Protein AF-A0A8H3AVW0-F1 (afdb_monomer_lite)

Foldseek 3Di:
DDDDPPPDDQADPPDDDLPPPDDPPFDKAFAQKFFQCRDPCSVVLVRQPHPPIDGEVAQVHHHPPDPDGDHPNCSSTMDGDDQPDPPDDPDPVLSDPPPPQLSNCLRAQLLLLLVLLVCQCPDQLLVCLLVQWDPPDDDDPVCCVPCVPDTDGHDLLNSEFEEEQQDLASSSLSNVLSNLVVCLVSVSQEYEYEYEDQDPLSLQLSVLQVVVVPPRNHYHYDYDYLVCLLVVQCVRSVRFAGQEYRQEAQEQVSVVSRLSRHGQSHEYRYAHNHPDPDHNDDPVSCVVRVYHYHYDHRSSSNCSVVSVSSSSVPCVQSDEPDSRHSHPDDDPPVPPPCVVVVVVVVVPDQRNHPPLGPLFDALAPDLDDDAFDKFKWAFADADPQFTWIFGSNRRRQIETEGPVQQAPDDDPDPCVRDPHGDIAIWGWHDADPVVSYTYIHNHPADPVNRVVNVVQVVLSVLVLVLLLQLLVVVVVPPPDDDDDDDDDDDDDDDDDDDDDDPDPPPDDDDSVVSSVVCCVQQFHVLCVVVVGSSVLLLVCLVPVCSNPPGPDDPSSSVSSNVSSCVRVPQFWFKKKWKKFKDDPDPCRVVLQVVLQVQLQVLADPQWGWDKDDLDPRMIMIMTTHSDLVVNLVSNVVSLVSSQVSSVVNVMHMDTPGRIDGDDPVRVVVVSVVSVVVRVVVPPDDDDDDDDDDDDD

Sequence (696 aa):
MSSSALFFQKVAAGRPDLYSTLKIGDKVVSPFASSCGECRPCRIGFTARCDDSLLFGSPRLPGAQAQYIRIPRAGGTLFRISQDESTLGTEPAARIRTSDASLILLADILPTGYFAALQAIQHPNLAYAFAHKSFPVIPGFVSAFITGGESVKVEADDAKLAFAVVGLGPVGLCALVSLVELLGLTGTPNFAIVAVDPNEARRAKAEAILATLGSSPGGVIRVVSLEDAPRVSKELSGGLGCDAILEVVGNNSALQLGYELVRPFGVISSVGVHTHPQFPLNGDALYSKNVSLAFGRCPVRSIFPYCIELLMSRQDIFSVGGAAGLIDKIVPFDEASVKEAYRETSVDRPAIDDHPPRDTMRYYQQKYPEVEDLVMVQVRQIAEMGAYVKLLEYDNIEGMILLSELSRRRIRSIQKLIRVGRNEVVVVLRVDKEKGYIDLSKRRVSPEDITKCEEKFMKSKAVASIMRHVATRTTGAVDEAPKEAEAAPKGEAKEEEEEEEHDVGIPGGSDDEKLEELYEQIVWPLAAKYGHTYDAFKLALTSPEVFEGLNISPIVLNSLTSTIARRLTPQPIKLRADIELTCFQPTGIDAIKRALTAGEAVSTEAVPVKAKLVAPPFYVLGTNATDKVAGVEVLEKAIEAIKAAIHEDGGELNVKMKPKAVSESEDQELAAIMAKANQENQEISGDSAEDSALED

InterPro domains:
  IPR003029 S1 domain [PF00575] (369-443)
  IPR003029 S1 domain [PS50126] (372-443)
  IPR003029 S1 domain [SM00316] (370-443)
  IPR011032 GroES-like superfamily [SSF50129] (21-124)
  IPR011488 Translation initiation factor 2, alpha subunit [PF07541] (518-628)
  IPR011488 Translation initiation factor 2, alpha subunit [PTHR10602] (361-690)
  IPR012340 Nucleic acid-binding, OB-fold [G3DSA:2.40.50.140] (357-445)
  IPR012340 Nucleic acid-binding, OB-fold [SSF50249] (366-447)
  IPR013149 Alcohol dehydrogenase-like, C-terminal [PF00107] (192-293)
  IPR013154 Alcohol dehydrogenase-like, N-terminal [PF08240] (19-74)
  IPR024054 Translation initiation factor 2, alpha subunit, middle domain superfamily [G3DSA:1.10.150.190] (446-567)
  IPR024054 Translation initiation factor 2, alpha subunit, middle domain superfamily [SSF116742] (445-480)
  IPR024054 Translation initiation factor 2, alpha subunit, middle domain superfamily [SSF116742] (512-567)
  IPR024055 Translation initiation factor 2, alpha subunit, C-terminal [G3DSA:3.30.70.1130] (573-694)
  IPR024055 Translation initiation factor 2, alpha subunit, C-terminal [SSF110993] (571-687)
  IPR036291 NAD(P)-binding domain superfamily [SSF51735] (163-313)
  IPR044126 IF2a, S1-like domain [cd04452] (369-444)

Structure (mmCIF, N/CA/C/O backbone):
data_AF-A0A8H3AVW0-F1
#
_entry.id   AF-A0A8H3AVW0-F1
#
loop_
_atom_site.group_PDB
_atom_site.id
_atom_site.type_symbol
_atom_site.label_atom_id
_atom_site.label_alt_id
_atom_site.label_comp_id
_atom_site.label_asym_id
_atom_site.label_entity_id
_atom_site.label_seq_id
_atom_site.pdbx_PDB_ins_code
_atom_site.Cartn_x
_atom_site.Cartn_y
_atom_site.Cartn_z
_atom_site.occupancy
_atom_site.B_iso_or_equiv
_atom_site.auth_seq_id
_atom_site.auth_comp_id
_atom_site.auth_asym_id
_atom_site.auth_atom_id
_atom_site.pdbx_PDB_model_num
ATOM 1 N N . MET A 1 1 ? -51.715 -5.671 -9.336 1.00 34.47 1 MET A N 1
ATOM 2 C CA . MET A 1 1 ? -50.964 -6.369 -8.274 1.00 34.47 1 MET A CA 1
ATOM 3 C C . MET A 1 1 ? -49.785 -5.499 -7.882 1.00 34.47 1 MET A C 1
ATOM 5 O O . MET A 1 1 ? -48.962 -5.180 -8.725 1.00 34.47 1 MET A O 1
ATOM 9 N N . SER A 1 2 ? -49.807 -5.032 -6.636 1.00 37.00 2 SER A N 1
ATOM 10 C CA . SER A 1 2 ? -48.719 -4.325 -5.961 1.00 37.00 2 SER A CA 1
ATOM 11 C C . SER A 1 2 ? -47.587 -5.297 -5.600 1.00 37.00 2 SER A C 1
ATOM 13 O O . SER A 1 2 ? -47.865 -6.472 -5.368 1.00 37.00 2 SER A O 1
ATOM 15 N N . SER A 1 3 ? -46.369 -4.756 -5.475 1.00 37.69 3 SER A N 1
ATOM 16 C CA . SER A 1 3 ? -45.252 -5.221 -4.631 1.00 37.69 3 SER A CA 1
ATOM 17 C C . SER A 1 3 ? -43.982 -5.638 -5.373 1.00 37.69 3 SER A C 1
ATOM 19 O O . SER A 1 3 ? -43.762 -6.807 -5.674 1.00 37.69 3 SER A O 1
ATOM 21 N N . SER A 1 4 ? -43.075 -4.676 -5.554 1.00 34.34 4 SER A N 1
ATOM 22 C CA . SER A 1 4 ? -41.701 -4.816 -5.043 1.00 34.34 4 SER A CA 1
ATOM 23 C C . SER A 1 4 ? -41.132 -3.416 -4.799 1.00 34.34 4 SER A C 1
ATOM 25 O O . SER A 1 4 ? -40.525 -2.790 -5.665 1.00 34.34 4 SER A O 1
ATOM 27 N N . ALA A 1 5 ? -41.395 -2.889 -3.606 1.00 38.22 5 ALA A N 1
ATOM 28 C CA . ALA A 1 5 ? -40.691 -1.733 -3.083 1.00 38.22 5 ALA A CA 1
ATOM 29 C C . ALA A 1 5 ? -39.189 -2.059 -3.033 1.00 38.22 5 ALA A C 1
ATOM 31 O O . ALA A 1 5 ? -38.748 -2.893 -2.244 1.00 38.22 5 ALA A O 1
ATOM 32 N N . LEU A 1 6 ? -38.397 -1.404 -3.885 1.00 41.69 6 LEU A N 1
ATOM 33 C CA . LEU A 1 6 ? -36.959 -1.273 -3.674 1.00 41.69 6 LEU A CA 1
ATOM 34 C C . LEU A 1 6 ? -36.779 -0.584 -2.315 1.00 41.69 6 LEU A C 1
ATOM 36 O O . LEU A 1 6 ? -37.105 0.590 -2.164 1.00 41.69 6 LEU A O 1
ATOM 40 N N . PHE A 1 7 ? -36.303 -1.338 -1.323 1.00 47.53 7 PHE A N 1
ATOM 41 C CA . PHE A 1 7 ? -36.217 -0.998 0.106 1.00 47.53 7 PHE A CA 1
ATOM 42 C C . PHE A 1 7 ? -35.412 0.271 0.466 1.00 47.53 7 PHE A C 1
ATOM 44 O O . PHE A 1 7 ? -35.237 0.575 1.642 1.00 47.53 7 PHE A O 1
ATOM 51 N N . PHE A 1 8 ? -34.932 1.049 -0.506 1.00 47.25 8 PHE A N 1
ATOM 52 C CA . PHE A 1 8 ? -34.197 2.287 -0.266 1.00 47.25 8 PHE A CA 1
ATOM 53 C C . PHE A 1 8 ? -34.665 3.362 -1.244 1.00 47.25 8 PHE A C 1
ATOM 55 O O . PHE A 1 8 ? -34.330 3.327 -2.427 1.00 47.25 8 PHE A O 1
ATOM 62 N N . GLN A 1 9 ? -35.421 4.347 -0.749 1.00 52.28 9 GLN A N 1
ATOM 63 C CA . GLN A 1 9 ? -35.711 5.560 -1.515 1.00 52.28 9 GLN A CA 1
ATOM 64 C C . GLN A 1 9 ? -34.394 6.188 -2.009 1.00 52.28 9 GLN A C 1
ATOM 66 O O . GLN A 1 9 ? -33.401 6.262 -1.272 1.00 52.28 9 GLN A O 1
ATOM 71 N N . LYS A 1 10 ? -34.368 6.636 -3.273 1.00 52.75 10 LYS A N 1
ATOM 72 C CA . LYS A 1 10 ? -33.214 7.352 -3.847 1.00 52.75 10 LYS A CA 1
ATOM 73 C C . LYS A 1 10 ? -32.997 8.719 -3.192 1.00 52.75 10 LYS A C 1
ATOM 75 O O . LYS A 1 10 ? -31.855 9.147 -3.114 1.00 52.75 10 LYS A O 1
ATOM 80 N N . VAL A 1 11 ? -34.043 9.337 -2.645 1.00 56.34 11 VAL A N 1
ATOM 81 C CA . VAL A 1 11 ? -33.985 10.648 -1.986 1.00 56.34 11 VAL A CA 1
ATOM 82 C C . VAL A 1 11 ? -34.411 10.482 -0.530 1.00 56.34 11 VAL A C 1
ATOM 84 O O . VAL A 1 11 ? -35.499 9.979 -0.266 1.00 56.34 11 VAL A O 1
ATOM 87 N N . ALA A 1 12 ? -33.545 10.852 0.414 1.00 56.22 12 ALA A N 1
ATOM 88 C CA . ALA A 1 12 ? -33.891 10.879 1.833 1.00 56.22 12 ALA A CA 1
ATOM 89 C C . ALA A 1 12 ? -34.444 12.264 2.193 1.00 56.22 12 ALA A C 1
ATOM 91 O O . ALA A 1 12 ? -33.778 13.269 1.949 1.00 56.22 12 ALA A O 1
ATOM 92 N N . ALA A 1 13 ? -35.645 12.314 2.769 1.00 56.03 13 ALA A N 1
ATOM 93 C CA . ALA A 1 13 ? -36.237 13.553 3.265 1.00 56.03 13 ALA A CA 1
ATOM 94 C C . ALA A 1 13 ? -35.423 14.130 4.445 1.00 56.03 13 ALA A C 1
ATOM 96 O O . ALA A 1 13 ? -34.904 13.372 5.264 1.00 56.03 13 ALA A O 1
ATOM 97 N N . GLY A 1 14 ? -35.321 15.463 4.540 1.00 55.72 14 GLY A N 1
ATOM 98 C CA . GLY A 1 14 ? -34.715 16.166 5.684 1.00 55.72 14 GLY A CA 1
ATOM 99 C C . GLY A 1 14 ? -33.205 16.434 5.607 1.00 55.72 14 GLY A C 1
ATOM 100 O O . GLY A 1 14 ? -32.628 16.894 6.589 1.00 55.72 14 GLY A O 1
ATOM 101 N N . ARG A 1 15 ? -32.545 16.166 4.472 1.00 57.28 15 ARG A N 1
ATOM 102 C CA . ARG A 1 15 ? -31.148 16.582 4.255 1.00 57.28 15 ARG A CA 1
ATOM 103 C C . ARG A 1 15 ? -31.067 17.994 3.668 1.00 57.28 15 ARG A C 1
ATOM 105 O O . ARG A 1 15 ? -31.902 18.315 2.827 1.00 57.28 15 ARG A O 1
ATOM 112 N N . PRO A 1 16 ? -30.060 18.801 4.052 1.00 56.16 16 PRO A N 1
ATOM 113 C CA . PRO A 1 16 ? -29.768 20.052 3.363 1.00 56.16 16 PRO A CA 1
ATOM 114 C C . PRO A 1 16 ? -29.470 19.800 1.883 1.00 56.16 16 PRO A C 1
ATOM 116 O O . PRO A 1 16 ? -28.832 18.797 1.544 1.00 56.16 16 PRO A O 1
ATOM 119 N N . ASP A 1 17 ? -29.882 20.724 1.016 1.00 61.78 17 ASP A N 1
ATOM 120 C CA . ASP A 1 17 ? -29.526 20.681 -0.401 1.00 61.78 17 ASP A CA 1
ATOM 121 C C . ASP A 1 17 ? -28.001 20.771 -0.552 1.00 61.78 17 ASP A C 1
ATOM 123 O O . ASP A 1 17 ? -27.378 21.795 -0.271 1.00 61.78 17 ASP A O 1
ATOM 127 N N . LEU A 1 18 ? -27.377 19.678 -0.998 1.00 63.53 18 LEU A N 1
ATOM 128 C CA . LEU A 1 18 ? -25.916 19.558 -1.068 1.00 63.53 18 LEU A CA 1
ATOM 129 C C . LEU A 1 18 ? -25.279 20.603 -1.997 1.00 63.53 18 LEU A C 1
ATOM 131 O O . LEU A 1 18 ? -24.170 21.059 -1.736 1.00 63.53 18 LEU A O 1
ATOM 135 N N . TYR A 1 19 ? -25.964 20.996 -3.074 1.00 59.84 19 TYR A N 1
ATOM 136 C CA . TYR A 1 19 ? -25.403 21.851 -4.129 1.00 59.84 19 TYR A CA 1
ATOM 137 C C . TYR A 1 19 ? -25.602 23.354 -3.909 1.00 59.84 19 TYR A C 1
ATOM 139 O O . TYR A 1 19 ? -25.000 24.142 -4.632 1.00 59.84 19 TYR A O 1
ATOM 147 N N . SER A 1 20 ? -26.417 23.771 -2.937 1.00 58.28 20 SER A N 1
ATOM 148 C CA . SER A 1 20 ? -26.744 25.189 -2.722 1.00 58.28 20 SER A CA 1
ATOM 149 C C . SER A 1 20 ? -25.841 25.890 -1.697 1.00 58.28 20 SER A C 1
ATOM 151 O O . SER A 1 20 ? -25.971 27.095 -1.489 1.00 58.28 20 SER A O 1
ATOM 153 N N . THR A 1 21 ? -24.914 25.163 -1.062 1.00 72.75 21 THR A N 1
ATOM 154 C CA . THR A 1 21 ? -24.120 25.662 0.078 1.00 72.75 21 THR A CA 1
ATOM 155 C C . THR A 1 21 ? -22.785 26.312 -0.297 1.00 72.75 21 THR A C 1
ATOM 157 O O . THR A 1 21 ? -22.239 27.064 0.509 1.00 72.75 21 THR A O 1
ATOM 160 N N . LEU A 1 22 ? -22.263 26.065 -1.504 1.00 83.38 22 LEU A N 1
ATOM 161 C CA . LEU A 1 22 ? -20.976 26.598 -1.970 1.00 83.38 22 LEU A CA 1
ATOM 162 C C . LEU A 1 22 ? -21.164 27.850 -2.832 1.00 83.38 22 LEU A C 1
ATOM 164 O O . LEU A 1 22 ? -22.043 27.895 -3.693 1.00 83.38 22 LEU A O 1
ATOM 168 N N . LYS A 1 23 ? -20.299 28.848 -2.638 1.00 86.25 23 LYS A N 1
ATOM 169 C CA . LYS A 1 23 ? -20.277 30.105 -3.400 1.00 86.25 23 LYS A CA 1
ATOM 170 C C . LYS A 1 23 ? -18.898 30.350 -4.011 1.00 86.25 23 LYS A C 1
ATOM 172 O O . LYS A 1 23 ? -17.881 29.891 -3.496 1.00 86.25 23 LYS A O 1
ATOM 177 N N . ILE A 1 24 ? -18.859 31.090 -5.121 1.00 87.94 24 ILE A N 1
ATOM 178 C CA . ILE A 1 24 ? -17.591 31.552 -5.704 1.00 87.94 24 ILE A CA 1
ATOM 179 C C . ILE A 1 24 ? -16.841 32.377 -4.648 1.00 87.94 24 ILE A C 1
ATOM 181 O O . ILE A 1 24 ? -17.436 33.246 -4.013 1.00 87.94 24 ILE A O 1
ATOM 185 N N . GLY A 1 25 ? -15.550 32.092 -4.469 1.00 85.88 25 GLY A N 1
ATOM 186 C CA . GLY A 1 25 ? -14.704 32.709 -3.442 1.00 85.88 25 GLY A CA 1
ATOM 187 C C . GLY A 1 25 ? -14.610 31.917 -2.135 1.00 85.88 25 GLY A C 1
ATOM 188 O O . GLY A 1 25 ? -13.780 32.251 -1.293 1.00 85.88 25 GLY A O 1
ATOM 189 N N . ASP A 1 26 ? -15.401 30.853 -1.962 1.00 85.56 26 ASP A N 1
ATOM 190 C CA . ASP A 1 26 ? -15.287 29.994 -0.785 1.00 85.56 26 ASP A CA 1
ATOM 191 C C . ASP A 1 26 ? -13.934 29.275 -0.743 1.00 85.56 26 ASP A C 1
ATOM 193 O O . ASP A 1 26 ? -13.507 28.638 -1.710 1.00 85.56 26 ASP A O 1
ATOM 197 N N . LYS A 1 27 ? -13.289 29.313 0.426 1.00 85.62 27 LYS A N 1
ATOM 198 C CA . LYS A 1 27 ? -12.117 28.487 0.711 1.00 85.62 27 LYS A CA 1
ATOM 199 C C . LYS A 1 27 ? -12.572 27.059 0.987 1.00 85.62 27 LYS A C 1
ATOM 201 O O . LYS A 1 27 ? -13.409 26.835 1.865 1.00 85.62 27 LYS A O 1
ATOM 206 N N . VAL A 1 28 ? -12.023 26.096 0.251 1.00 88.44 28 VAL A N 1
ATOM 207 C CA . VAL A 1 28 ? -12.464 24.699 0.313 1.00 88.44 28 VAL A CA 1
ATOM 208 C C . VAL A 1 28 ? -11.313 23.712 0.452 1.00 88.44 28 VAL A C 1
ATOM 210 O O . VAL A 1 28 ? -10.202 23.973 0.001 1.00 88.44 28 VAL A O 1
ATOM 213 N N . VAL A 1 29 ? -11.609 22.549 1.031 1.00 90.06 29 VAL A N 1
ATOM 214 C CA . VAL A 1 29 ? -10.757 21.354 0.984 1.00 90.06 29 VAL A CA 1
ATOM 215 C C . VAL A 1 29 ? -11.497 20.255 0.230 1.00 90.06 29 VAL A C 1
ATOM 217 O O . VAL A 1 29 ? -12.677 19.993 0.484 1.00 90.06 29 VAL A O 1
ATOM 220 N N . SER A 1 30 ? -10.799 19.608 -0.704 1.00 91.44 30 SER A N 1
ATOM 221 C CA . SER A 1 30 ? -11.298 18.434 -1.417 1.00 91.44 30 SER A CA 1
ATOM 222 C C . SER A 1 30 ? -10.637 17.171 -0.874 1.00 91.44 30 SER A C 1
ATOM 224 O O . SER A 1 30 ? -9.409 17.109 -0.851 1.00 91.44 30 SER A O 1
ATOM 226 N N . PRO A 1 31 ? -11.411 16.137 -0.512 1.00 92.31 31 PRO A N 1
ATOM 227 C CA . PRO A 1 31 ? -10.871 14.804 -0.307 1.00 92.31 31 PRO A CA 1
ATOM 228 C C . PRO A 1 31 ? -10.244 14.227 -1.584 1.00 92.31 31 PRO A C 1
ATOM 230 O O . PRO A 1 31 ? -10.588 14.631 -2.699 1.00 92.31 31 PRO A O 1
ATOM 233 N N . PHE A 1 32 ? -9.394 13.211 -1.422 1.00 89.50 32 PHE A N 1
ATOM 234 C CA . PHE A 1 32 ? -8.757 12.476 -2.527 1.00 89.50 32 PHE A CA 1
ATOM 235 C C . PHE A 1 32 ? -9.732 11.663 -3.407 1.00 89.50 32 PHE A C 1
ATOM 237 O O . PHE A 1 32 ? -9.367 11.212 -4.495 1.00 89.50 32 PHE A O 1
ATOM 244 N N . ALA A 1 33 ? -10.979 11.475 -2.967 1.00 92.12 33 ALA A N 1
ATOM 245 C CA . ALA A 1 33 ? -12.039 10.839 -3.741 1.00 92.12 33 ALA A CA 1
ATOM 246 C C . ALA A 1 33 ? -13.344 11.640 -3.650 1.00 92.12 33 ALA A C 1
ATOM 248 O O . ALA A 1 33 ? -13.713 12.151 -2.593 1.00 92.12 33 ALA A O 1
ATOM 249 N N . SER A 1 34 ? -14.064 11.719 -4.766 1.00 92.06 34 SER A N 1
ATOM 250 C CA . SER A 1 34 ? -15.369 12.376 -4.837 1.00 92.06 34 SER A CA 1
ATOM 251 C C . SER A 1 34 ? -16.475 11.522 -4.218 1.00 92.06 34 SER A C 1
ATOM 253 O O . SER A 1 34 ? -16.400 10.287 -4.180 1.00 92.06 34 SER A O 1
ATOM 255 N N . SER A 1 35 ? -17.526 12.186 -3.737 1.00 91.62 35 SER A N 1
ATOM 256 C CA . SER A 1 35 ? -18.712 11.521 -3.204 1.00 91.62 35 SER A CA 1
ATOM 257 C C . SER A 1 35 ? -19.980 12.285 -3.580 1.00 91.62 35 SER A C 1
ATOM 259 O O . SER A 1 35 ? -19.986 13.514 -3.605 1.00 91.62 35 SER A O 1
ATOM 261 N N . CYS A 1 36 ? -21.068 11.576 -3.896 1.00 88.62 36 CYS A N 1
ATOM 262 C CA . CYS A 1 36 ? -22.305 12.223 -4.342 1.00 88.62 36 CYS A CA 1
ATOM 263 C C . CYS A 1 36 ? -23.148 12.787 -3.194 1.00 88.62 36 CYS A C 1
ATOM 265 O O . CYS A 1 36 ? -24.024 13.605 -3.440 1.00 88.62 36 CYS A O 1
ATOM 267 N N . GLY A 1 37 ? -22.919 12.349 -1.950 1.00 86.38 37 GLY A N 1
ATOM 268 C CA . GLY A 1 37 ? -23.692 12.772 -0.773 1.00 86.38 37 GLY A CA 1
ATOM 269 C C . GLY A 1 37 ? -25.118 12.196 -0.692 1.00 86.38 37 GLY A C 1
ATOM 270 O O . GLY A 1 37 ? -25.758 12.277 0.359 1.00 86.38 37 GLY A O 1
ATOM 271 N N . GLU A 1 38 ? -25.589 11.558 -1.765 1.00 85.44 38 GLU A N 1
ATOM 272 C CA . GLU A 1 38 ? -26.980 11.134 -1.933 1.00 85.44 38 GLU A CA 1
ATOM 273 C C . GLU A 1 38 ? -27.170 9.619 -1.907 1.00 85.44 38 GLU A C 1
ATOM 275 O O . GLU A 1 38 ? -28.204 9.168 -1.428 1.00 85.44 38 GLU A O 1
ATOM 280 N N . CYS A 1 39 ? -26.211 8.819 -2.384 1.00 85.94 39 CYS A N 1
ATOM 281 C CA . CYS A 1 39 ? -26.332 7.357 -2.405 1.00 85.94 39 CYS A CA 1
ATOM 282 C C . CYS A 1 39 ? -26.392 6.763 -0.987 1.00 85.94 39 CYS A C 1
ATOM 284 O O . CYS A 1 39 ? -25.989 7.397 -0.009 1.00 85.94 39 CYS A O 1
ATOM 286 N N . ARG A 1 40 ? -26.877 5.520 -0.844 1.00 87.25 40 ARG A N 1
ATOM 287 C CA . ARG A 1 40 ? -27.036 4.886 0.480 1.00 87.25 40 ARG A CA 1
ATOM 288 C C . ARG A 1 40 ? -25.737 4.902 1.307 1.00 87.25 40 ARG A C 1
ATOM 290 O O . ARG A 1 40 ? -25.835 5.329 2.458 1.00 87.25 40 ARG A O 1
ATOM 297 N N . PRO A 1 41 ? -24.558 4.522 0.771 1.00 90.81 41 PRO A N 1
ATOM 298 C CA . PRO A 1 41 ? -23.290 4.629 1.497 1.00 90.81 41 PRO A CA 1
ATOM 299 C C . PRO A 1 41 ? -22.993 6.050 1.989 1.00 90.81 41 PRO A C 1
ATOM 301 O O . PRO A 1 41 ? -22.729 6.244 3.173 1.00 90.81 41 PRO A O 1
ATOM 304 N N . CYS A 1 42 ? -23.128 7.065 1.128 1.00 88.69 42 CYS A N 1
ATOM 305 C CA . CYS A 1 42 ? -22.968 8.465 1.530 1.00 88.69 42 CYS A CA 1
ATOM 306 C C . CYS A 1 42 ? -23.951 8.872 2.629 1.00 88.69 42 CYS A C 1
ATOM 308 O O . CYS A 1 42 ? -23.592 9.627 3.533 1.00 88.69 42 CYS A O 1
ATOM 310 N N . ARG A 1 43 ? -25.190 8.372 2.581 1.00 85.69 43 ARG A N 1
ATOM 311 C CA . ARG A 1 43 ? -26.204 8.731 3.571 1.00 85.69 43 ARG A CA 1
ATOM 312 C C . ARG A 1 43 ? -25.918 8.185 4.960 1.00 85.69 43 ARG A C 1
ATOM 314 O O . ARG A 1 43 ? -26.188 8.870 5.937 1.00 85.69 43 ARG A O 1
ATOM 321 N N . ILE A 1 44 ? -25.330 7.007 5.062 1.00 88.44 44 ILE A N 1
ATOM 322 C CA . ILE A 1 44 ? -24.971 6.425 6.361 1.00 88.44 44 ILE A CA 1
ATOM 323 C C . ILE A 1 44 ? -23.553 6.796 6.819 1.00 88.44 44 ILE A C 1
ATOM 325 O O . ILE A 1 44 ? -23.108 6.305 7.846 1.00 88.44 44 ILE A O 1
ATOM 329 N N . GLY A 1 45 ? -22.843 7.654 6.077 1.00 88.19 45 GLY A N 1
ATOM 330 C CA . GLY A 1 45 ? -21.493 8.105 6.432 1.00 88.19 45 GLY A CA 1
ATOM 331 C C . GLY A 1 45 ? -20.353 7.220 5.909 1.00 88.19 45 GLY A C 1
ATOM 332 O O . GLY A 1 45 ? -19.191 7.449 6.221 1.00 88.19 45 GLY A O 1
ATOM 333 N N . PHE A 1 46 ? -20.632 6.234 5.057 1.00 92.44 46 PHE A N 1
ATOM 334 C CA . PHE A 1 46 ? -19.608 5.408 4.401 1.00 92.44 46 PHE A CA 1
ATOM 335 C C . PHE A 1 46 ? -19.231 5.988 3.041 1.00 92.44 46 PHE A C 1
ATOM 337 O O . PHE A 1 46 ? -19.266 5.323 2.006 1.00 92.44 46 PHE A O 1
ATOM 344 N N . THR A 1 47 ? -18.879 7.270 3.043 1.00 91.50 47 THR A N 1
ATOM 345 C CA . THR A 1 47 ? -18.614 8.065 1.834 1.00 91.50 47 THR A CA 1
ATOM 346 C C . THR A 1 47 ? -17.463 7.519 0.984 1.00 91.50 47 THR A C 1
ATOM 348 O O . THR A 1 47 ? -17.494 7.665 -0.235 1.00 91.50 47 THR A O 1
ATOM 351 N N . ALA A 1 48 ? -16.522 6.778 1.581 1.00 91.62 48 ALA A N 1
ATOM 352 C CA . ALA A 1 48 ? -15.469 6.045 0.869 1.00 91.62 48 ALA A CA 1
ATOM 353 C C . ALA A 1 48 ? -15.978 4.938 -0.072 1.00 91.62 48 ALA A C 1
ATOM 355 O O . ALA A 1 48 ? -15.226 4.447 -0.914 1.00 91.62 48 ALA A O 1
ATOM 356 N N . ARG A 1 49 ? -17.236 4.513 0.095 1.00 93.56 49 ARG A N 1
ATOM 357 C CA . ARG A 1 49 ? -17.918 3.501 -0.724 1.00 93.56 49 ARG A CA 1
ATOM 358 C C . ARG A 1 49 ? -19.095 4.093 -1.489 1.00 93.56 49 ARG A C 1
ATOM 360 O O . ARG A 1 49 ? -20.057 3.394 -1.765 1.00 93.56 49 ARG A O 1
ATOM 367 N N . CYS A 1 50 ? -19.024 5.384 -1.803 1.00 92.12 50 CYS A N 1
ATOM 368 C CA . CYS A 1 50 ? -19.999 6.041 -2.660 1.00 92.12 50 CYS A CA 1
ATOM 369 C C . CYS A 1 50 ? -20.118 5.322 -4.017 1.00 92.12 50 CYS A C 1
ATOM 371 O O . CYS A 1 50 ? -19.104 5.067 -4.666 1.00 92.12 50 CYS A O 1
ATOM 373 N N . ASP A 1 51 ? -21.353 5.060 -4.454 1.00 90.25 51 ASP A N 1
ATOM 374 C CA . ASP A 1 51 ? -21.651 4.376 -5.725 1.00 90.25 51 ASP A CA 1
ATOM 375 C C . ASP A 1 51 ? -21.110 5.160 -6.937 1.00 90.25 51 ASP A C 1
ATOM 377 O O . ASP A 1 51 ? -20.642 4.579 -7.912 1.00 90.25 51 ASP A O 1
ATOM 381 N N . ASP A 1 52 ? -21.108 6.493 -6.832 1.00 89.56 52 ASP A N 1
ATOM 382 C CA . ASP A 1 52 ? -20.617 7.422 -7.858 1.00 89.56 52 ASP A CA 1
ATOM 383 C C . ASP A 1 52 ? -19.207 7.968 -7.555 1.00 89.56 52 ASP A C 1
ATOM 385 O O . ASP A 1 52 ? -18.851 9.057 -8.007 1.00 89.56 52 ASP A O 1
ATOM 389 N N . SER A 1 53 ? -18.418 7.280 -6.720 1.00 90.31 53 SER A N 1
ATOM 390 C CA . SER A 1 53 ? -17.095 7.780 -6.329 1.00 90.31 53 SER A CA 1
ATOM 391 C C . SER A 1 53 ? -16.099 7.735 -7.486 1.00 90.31 53 SER A C 1
ATOM 393 O O . SER A 1 53 ? -15.943 6.715 -8.157 1.00 90.31 53 SER A O 1
ATOM 395 N N . LEU A 1 54 ? -15.361 8.827 -7.661 1.00 91.12 54 LEU A N 1
ATOM 396 C CA . LEU A 1 54 ? -14.196 8.917 -8.540 1.00 91.12 54 LEU A CA 1
ATOM 397 C C . LEU A 1 54 ? -12.959 9.279 -7.716 1.00 91.12 54 LEU A C 1
ATOM 399 O O . LEU A 1 54 ? -13.017 10.189 -6.889 1.00 91.12 54 LEU A O 1
ATOM 403 N N . LEU A 1 55 ? -11.854 8.576 -7.959 1.00 90.44 55 LEU A N 1
ATOM 404 C CA . LEU A 1 55 ? -10.559 8.793 -7.314 1.00 90.44 55 LEU A CA 1
ATOM 405 C C . LEU A 1 55 ? -9.737 9.792 -8.136 1.00 90.44 55 LEU A C 1
ATOM 407 O O . LEU A 1 55 ? -9.570 9.575 -9.334 1.00 90.44 55 LEU A O 1
ATOM 411 N N . PHE A 1 56 ? -9.213 10.853 -7.521 1.00 89.62 56 PHE A N 1
ATOM 412 C CA . PHE A 1 56 ? -8.307 11.770 -8.219 1.00 89.62 56 PHE A CA 1
ATOM 413 C C . PHE A 1 56 ? -6.988 11.067 -8.563 1.00 89.62 56 PHE A C 1
ATOM 415 O O . PHE A 1 56 ? -6.477 10.273 -7.774 1.00 89.62 56 PHE A O 1
ATOM 422 N N . GLY A 1 57 ? -6.439 11.355 -9.744 1.00 84.25 57 GLY A N 1
ATOM 423 C CA . GLY A 1 57 ? -5.245 10.667 -10.251 1.00 84.25 57 GLY A CA 1
ATOM 424 C C . GLY A 1 57 ? -5.540 9.249 -10.745 1.00 84.25 57 GLY A C 1
ATOM 425 O O . GLY A 1 57 ? -4.657 8.394 -10.747 1.00 84.25 57 GLY A O 1
ATOM 426 N N . SER A 1 58 ? -6.790 8.991 -11.133 1.00 83.88 58 SER A N 1
ATOM 427 C CA . SER A 1 58 ? -7.217 7.742 -11.755 1.00 83.88 58 SER A CA 1
ATOM 428 C C . SER A 1 58 ? -7.627 7.981 -13.212 1.00 83.88 58 SER A C 1
ATOM 430 O O . SER A 1 58 ? -7.821 9.125 -13.618 1.00 83.88 58 SER A O 1
ATOM 432 N N . PRO A 1 59 ? -7.826 6.919 -14.003 1.00 79.12 59 PRO A N 1
ATOM 433 C CA . PRO A 1 59 ? -8.134 7.053 -15.430 1.00 79.12 59 PRO A CA 1
ATOM 434 C C . PRO A 1 59 ? -9.401 7.861 -15.709 1.00 79.12 59 PRO A C 1
ATOM 436 O O . PRO A 1 59 ? -9.471 8.642 -16.645 1.00 79.12 59 PRO A O 1
ATOM 439 N N . ARG A 1 60 ? -10.390 7.712 -14.821 1.00 83.25 60 ARG A N 1
ATOM 440 C CA . ARG A 1 60 ? -11.707 8.350 -14.922 1.00 83.25 60 ARG A CA 1
ATOM 441 C C . ARG A 1 60 ? -11.743 9.771 -14.358 1.00 83.25 60 ARG A C 1
ATOM 443 O O . ARG A 1 60 ? -12.773 10.437 -14.448 1.00 83.25 60 ARG A O 1
ATOM 450 N N . LEU A 1 61 ? -10.690 10.195 -13.657 1.00 86.69 61 LEU A N 1
ATOM 451 C CA . LEU A 1 61 ? -10.613 11.508 -13.026 1.00 86.69 61 LEU A CA 1
ATOM 452 C C . LEU A 1 61 ? -9.142 11.919 -12.866 1.00 86.69 61 LEU A C 1
ATOM 454 O O . LEU A 1 61 ? -8.452 11.357 -12.004 1.00 86.69 61 LEU A O 1
ATOM 458 N N . PRO A 1 62 ? -8.678 12.915 -13.647 1.00 84.94 62 PRO A N 1
ATOM 459 C CA . PRO A 1 62 ? -7.310 13.411 -13.585 1.00 84.94 62 PRO A CA 1
ATOM 460 C C . PRO A 1 62 ? -6.853 13.782 -12.170 1.00 84.94 62 PRO A C 1
ATOM 462 O O . PRO A 1 62 ? -7.653 13.990 -11.255 1.00 84.94 62 PRO A O 1
ATOM 465 N N . GLY A 1 63 ? -5.537 13.846 -11.982 1.00 85.12 63 GLY A N 1
ATOM 466 C CA . GLY A 1 63 ? -4.937 14.303 -10.730 1.00 85.12 63 GLY A CA 1
ATOM 467 C C . GLY A 1 63 ? -5.219 15.777 -10.432 1.00 85.12 63 GLY A C 1
ATOM 468 O O . GLY A 1 63 ? -5.771 16.510 -11.249 1.00 85.12 63 GLY A O 1
ATOM 469 N N . ALA A 1 64 ? -4.800 16.217 -9.246 1.00 81.31 64 ALA A N 1
ATOM 470 C CA . ALA A 1 64 ? -4.970 17.598 -8.789 1.00 81.31 64 ALA A CA 1
ATOM 471 C C . ALA A 1 64 ? -3.733 18.491 -8.991 1.00 81.31 64 ALA A C 1
ATOM 473 O O . ALA A 1 64 ? -3.675 19.592 -8.454 1.00 81.31 64 ALA A O 1
ATOM 474 N N . GLN A 1 65 ? -2.750 18.040 -9.776 1.00 78.06 65 GLN A N 1
ATOM 475 C CA . GLN A 1 65 ? -1.558 18.817 -10.137 1.00 78.06 65 GLN A CA 1
ATOM 476 C C . GLN A 1 65 ? -1.865 19.770 -11.303 1.00 78.06 65 GLN A C 1
ATOM 478 O O . GLN A 1 65 ? -1.336 19.622 -12.400 1.00 78.06 65 GLN A O 1
ATOM 483 N N . ALA A 1 66 ? -2.778 20.716 -11.082 1.00 78.12 66 ALA A N 1
ATOM 484 C CA . ALA A 1 66 ? -3.215 21.684 -12.083 1.00 78.12 66 ALA A CA 1
ATOM 485 C C . ALA A 1 66 ? -3.580 23.023 -11.430 1.00 78.12 66 ALA A C 1
ATOM 487 O O . ALA A 1 66 ? -3.970 23.067 -10.265 1.00 78.12 66 ALA A O 1
ATOM 488 N N . GLN A 1 67 ? -3.502 24.114 -12.199 1.00 78.94 67 GLN A N 1
ATOM 489 C CA . GLN A 1 67 ? -3.930 25.445 -11.740 1.00 78.94 67 GLN A CA 1
ATOM 490 C C . GLN A 1 67 ? -5.443 25.512 -11.487 1.00 78.94 67 GLN A C 1
ATOM 492 O O . GLN A 1 67 ? -5.897 26.214 -10.587 1.00 78.94 67 GLN A O 1
ATOM 497 N N . TYR A 1 68 ? -6.218 24.758 -12.269 1.00 85.56 68 TYR A N 1
ATOM 498 C CA . TYR A 1 68 ? -7.664 24.644 -12.138 1.00 85.56 68 TYR A CA 1
ATOM 499 C C . TYR A 1 68 ? -8.076 23.183 -12.230 1.00 85.56 68 TYR A C 1
ATOM 501 O O . TYR A 1 68 ? -7.563 22.428 -13.055 1.00 85.56 68 TYR A O 1
ATOM 509 N N . ILE A 1 69 ? -9.048 22.796 -11.409 1.00 88.06 69 ILE A N 1
ATOM 510 C CA . ILE A 1 69 ? -9.615 21.453 -11.418 1.00 88.06 69 ILE A CA 1
ATOM 511 C C . ILE A 1 69 ? -11.134 21.517 -11.329 1.00 88.06 69 ILE A C 1
ATOM 513 O O . ILE A 1 69 ? -11.711 22.299 -10.572 1.00 88.06 69 ILE A O 1
ATOM 517 N N . ARG A 1 70 ? -11.800 20.650 -12.093 1.00 88.56 70 ARG A N 1
ATOM 518 C CA . ARG A 1 70 ? -13.238 20.432 -11.964 1.00 88.56 70 ARG A CA 1
ATOM 519 C C . ARG A 1 70 ? -13.488 19.335 -10.938 1.00 88.56 70 ARG A C 1
ATOM 521 O O . ARG A 1 70 ? -13.140 18.184 -11.174 1.00 88.56 70 ARG A O 1
ATOM 528 N N . ILE A 1 71 ? -14.144 19.680 -9.833 1.00 90.00 71 ILE A N 1
ATOM 529 C CA . ILE A 1 71 ? -14.489 18.722 -8.776 1.00 90.00 71 ILE A CA 1
ATOM 530 C C . ILE A 1 71 ? -15.851 18.079 -9.078 1.00 90.00 71 ILE A C 1
ATOM 532 O O . ILE A 1 71 ? -16.875 18.775 -9.060 1.00 90.00 71 ILE A O 1
ATOM 536 N N . PRO A 1 72 ? -15.916 16.759 -9.340 1.00 88.75 72 PRO A N 1
ATOM 537 C CA . PRO A 1 72 ? -17.185 16.071 -9.532 1.00 88.75 72 PRO A CA 1
ATOM 538 C C . PRO A 1 72 ? -18.022 16.120 -8.254 1.00 88.75 72 PRO A C 1
ATOM 540 O O . PRO A 1 72 ? -17.505 15.939 -7.148 1.00 88.75 72 PRO A O 1
ATOM 543 N N . ARG A 1 73 ? -19.335 16.341 -8.411 1.00 88.50 73 ARG A N 1
ATOM 544 C CA . ARG A 1 73 ? -20.295 16.368 -7.292 1.00 88.50 73 ARG A CA 1
ATOM 545 C C . ARG A 1 73 ? -19.830 17.290 -6.154 1.00 88.50 73 ARG A C 1
ATOM 547 O O . ARG A 1 73 ? -19.879 16.912 -4.990 1.00 88.50 73 ARG A O 1
ATOM 554 N N . ALA A 1 74 ? -19.373 18.497 -6.495 1.00 88.94 74 ALA A N 1
ATOM 555 C CA . ALA A 1 74 ? -18.752 19.444 -5.564 1.00 88.94 74 ALA A CA 1
ATOM 556 C C . ALA A 1 74 ? -19.497 19.603 -4.223 1.00 88.94 74 ALA A C 1
ATOM 558 O O . ALA A 1 74 ? -18.850 19.579 -3.185 1.00 88.94 74 ALA A O 1
ATOM 559 N N . GLY A 1 75 ? -20.834 19.660 -4.216 1.00 85.69 75 GLY A N 1
ATOM 560 C CA . GLY A 1 75 ? -21.627 19.745 -2.978 1.00 85.69 75 GLY A CA 1
ATOM 561 C C . GLY A 1 75 ? -21.512 18.533 -2.037 1.00 85.69 75 GLY A C 1
ATOM 562 O O . GLY A 1 75 ? -21.571 18.671 -0.816 1.00 85.69 75 GLY A O 1
ATOM 563 N N . GLY A 1 76 ? -21.313 17.333 -2.589 1.00 87.25 76 GLY A N 1
ATOM 564 C CA . GLY A 1 76 ? -21.057 16.110 -1.822 1.00 87.25 76 GLY A CA 1
ATOM 565 C C . GLY A 1 76 ? -19.576 15.868 -1.517 1.00 87.25 76 GLY A C 1
ATOM 566 O O . GLY A 1 76 ? -19.261 15.146 -0.573 1.00 87.25 76 GLY A O 1
ATOM 567 N N . THR A 1 77 ? -18.667 16.469 -2.286 1.00 90.81 77 THR A N 1
ATOM 568 C CA . THR A 1 77 ? -17.217 16.249 -2.176 1.00 90.81 77 THR A CA 1
ATOM 569 C C . THR A 1 77 ? -16.526 17.307 -1.313 1.00 90.81 77 THR A C 1
ATOM 571 O O . THR A 1 77 ? -15.777 16.957 -0.405 1.00 90.81 77 THR A O 1
ATOM 574 N N . LEU A 1 78 ? -16.762 18.592 -1.579 1.00 90.88 78 LEU A N 1
ATOM 575 C CA . LEU A 1 78 ? -16.002 19.694 -0.996 1.00 90.88 78 LEU A CA 1
ATOM 576 C C . LEU A 1 78 ? -16.445 20.030 0.427 1.00 90.88 78 LEU A C 1
ATOM 578 O O . LEU A 1 78 ? -17.628 20.003 0.779 1.00 90.88 78 LEU A O 1
ATOM 582 N N . PHE A 1 79 ? -15.474 20.421 1.243 1.00 87.38 79 PHE A N 1
ATOM 583 C CA . PHE A 1 79 ? -15.706 21.082 2.518 1.00 87.38 79 PHE A CA 1
ATOM 584 C C . PHE A 1 79 ? -15.395 22.551 2.409 1.00 87.38 79 PHE A C 1
ATOM 586 O O . PHE A 1 79 ? -14.283 22.911 2.043 1.00 87.38 79 PHE A O 1
ATOM 593 N N . ARG A 1 80 ? -16.357 23.386 2.790 1.00 85.62 80 ARG A N 1
ATOM 594 C CA . ARG A 1 80 ? -16.118 24.801 3.036 1.00 85.62 80 ARG A CA 1
ATOM 595 C C . ARG A 1 80 ? -15.376 24.956 4.361 1.00 85.62 80 ARG A C 1
ATOM 597 O O . ARG A 1 80 ? -15.814 24.424 5.376 1.00 85.62 80 ARG A O 1
ATOM 604 N N . ILE A 1 81 ? -14.287 25.712 4.344 1.00 80.94 81 ILE A N 1
ATOM 605 C CA . ILE A 1 81 ? -13.590 26.154 5.549 1.00 80.94 81 ILE A CA 1
ATOM 606 C C . ILE A 1 81 ? -14.206 27.494 5.950 1.00 80.94 81 ILE A C 1
ATOM 608 O O . ILE A 1 81 ? -14.028 28.493 5.251 1.00 80.94 81 ILE A O 1
ATOM 612 N N . SER A 1 82 ? -14.982 27.516 7.037 1.00 66.62 82 SER A N 1
ATOM 613 C CA . SER A 1 82 ? -15.497 28.772 7.589 1.00 66.62 82 SER A CA 1
ATOM 614 C C . SER A 1 82 ? -14.340 29.547 8.218 1.00 66.62 82 SER A C 1
ATOM 616 O O . SER A 1 82 ? -13.627 29.005 9.057 1.00 66.62 82 SER A O 1
ATOM 618 N N . GLN A 1 83 ? -14.130 30.800 7.807 1.00 55.59 83 GLN A N 1
ATOM 619 C CA . GLN A 1 83 ? -13.126 31.669 8.433 1.00 55.59 83 GLN A CA 1
ATOM 620 C C . GLN A 1 83 ? -13.580 32.205 9.804 1.00 55.59 83 GLN A C 1
ATOM 622 O O . GLN A 1 83 ? -12.746 32.718 10.544 1.00 55.59 83 GLN A O 1
ATOM 627 N N . ASP A 1 84 ? -14.867 32.058 10.151 1.00 49.00 84 ASP A N 1
ATOM 628 C CA . ASP A 1 84 ? -15.486 32.701 11.320 1.00 49.00 84 ASP A CA 1
ATOM 629 C C . ASP A 1 84 ? -16.121 31.734 12.343 1.00 49.00 84 ASP A C 1
ATOM 631 O O . ASP A 1 84 ? -16.555 32.182 13.400 1.00 49.00 84 ASP A O 1
ATOM 635 N N . GLU A 1 85 ? -16.156 30.418 12.101 1.00 41.75 85 GLU A N 1
ATOM 636 C CA . GLU A 1 85 ? -16.768 29.450 13.032 1.00 41.75 85 GLU A CA 1
ATOM 637 C C . GLU A 1 85 ? -15.735 28.478 13.614 1.00 41.75 85 GLU A C 1
ATOM 639 O O . GLU A 1 85 ? -15.721 27.290 13.308 1.00 41.75 85 GLU A O 1
ATOM 644 N N . SER A 1 86 ? -14.871 28.984 14.495 1.00 38.69 86 SER A N 1
ATOM 645 C CA . SER A 1 86 ? -14.315 28.160 15.568 1.00 38.69 86 SER A CA 1
ATOM 646 C C . SER A 1 86 ? -15.283 28.231 16.747 1.00 38.69 86 SER A C 1
ATOM 648 O O . SER A 1 86 ? -15.268 29.189 17.523 1.00 38.69 86 SER A O 1
ATOM 650 N N . THR A 1 87 ? -16.149 27.235 16.911 1.00 34.78 87 THR A N 1
ATOM 651 C CA . THR A 1 87 ? -16.861 27.024 18.178 1.00 34.78 87 THR A CA 1
ATOM 652 C C . THR A 1 87 ? -15.885 26.490 19.225 1.00 34.78 87 THR A C 1
ATOM 654 O O . THR A 1 87 ? -15.948 25.328 19.598 1.00 34.78 87 THR A O 1
ATOM 657 N N . LEU A 1 88 ? -14.957 27.340 19.670 1.00 33.62 88 LEU A N 1
ATOM 658 C CA . LEU A 1 88 ? -14.185 27.202 20.905 1.00 33.62 88 LEU A CA 1
ATOM 659 C C . LEU A 1 88 ? -13.478 28.537 21.196 1.00 33.62 88 LEU A C 1
ATOM 661 O O . LEU A 1 88 ? -12.504 28.889 20.542 1.00 33.62 88 LEU A O 1
ATOM 665 N N . GLY A 1 89 ? -13.981 29.266 22.198 1.00 32.81 89 GLY A N 1
ATOM 666 C CA . GLY A 1 89 ? -13.256 30.352 22.868 1.00 32.81 89 GLY A CA 1
ATOM 667 C C . GLY A 1 89 ? -13.471 31.764 22.310 1.00 32.81 89 GLY A C 1
ATOM 668 O O . GLY A 1 89 ? -13.110 32.092 21.185 1.00 32.81 89 GLY A O 1
ATOM 669 N N . THR A 1 90 ? -14.029 32.635 23.147 1.00 30.03 90 THR A N 1
ATOM 670 C CA . THR A 1 90 ? -14.216 34.073 22.923 1.00 30.03 90 THR A CA 1
ATOM 671 C C . THR A 1 90 ? -12.902 34.841 23.086 1.00 30.03 90 THR A C 1
ATOM 673 O O . THR A 1 90 ? -12.724 35.513 24.089 1.00 30.03 90 THR A O 1
ATOM 676 N N . GLU A 1 91 ? -11.975 34.762 22.133 1.00 30.38 91 GLU A N 1
ATOM 677 C CA . GLU A 1 91 ? -10.846 35.706 22.055 1.00 30.38 91 GLU A CA 1
ATOM 678 C C . GLU A 1 91 ? -10.478 35.980 20.579 1.00 30.38 91 GLU A C 1
ATOM 680 O O . GLU A 1 91 ? -9.955 35.098 19.890 1.00 30.38 91 GLU A O 1
ATOM 685 N N . PRO A 1 92 ? -10.721 37.198 20.050 1.00 34.59 92 PRO A N 1
ATOM 686 C CA . PRO A 1 92 ? -10.454 37.553 18.649 1.00 34.59 92 PRO A CA 1
ATOM 687 C C . PRO A 1 92 ? -8.975 37.466 18.233 1.00 34.59 92 PRO A C 1
ATOM 689 O O . PRO A 1 92 ? -8.679 37.446 17.039 1.00 34.59 92 PRO A O 1
ATOM 692 N N . ALA A 1 93 ? -8.049 37.410 19.196 1.00 32.91 93 ALA A N 1
ATOM 693 C CA . ALA A 1 93 ? -6.605 37.367 18.961 1.00 32.91 93 ALA A CA 1
ATOM 694 C C . ALA A 1 93 ? -6.049 35.954 18.674 1.00 32.91 93 ALA A C 1
ATOM 696 O O . ALA A 1 93 ? -4.920 35.837 18.203 1.00 32.91 93 ALA A O 1
ATOM 697 N N . ALA A 1 94 ? -6.837 34.893 18.895 1.00 36.00 94 ALA A N 1
ATOM 698 C CA . ALA A 1 94 ? -6.462 33.498 18.629 1.00 36.00 94 ALA A CA 1
ATOM 699 C C . ALA A 1 94 ? -6.953 32.981 17.260 1.00 36.00 94 ALA A C 1
ATOM 701 O O . ALA A 1 94 ? -6.970 31.775 17.015 1.00 36.00 94 ALA A O 1
ATOM 702 N N . ARG A 1 95 ? -7.360 33.880 16.350 1.00 40.53 95 ARG A N 1
ATOM 703 C CA . ARG A 1 95 ? -7.759 33.523 14.980 1.00 40.53 95 ARG A CA 1
ATOM 704 C C . ARG A 1 95 ? -6.553 32.951 14.237 1.00 40.53 95 ARG A C 1
ATOM 706 O O . ARG A 1 95 ? -5.627 33.657 13.840 1.00 40.53 95 ARG A O 1
ATOM 713 N N . ILE A 1 96 ? -6.579 31.633 14.132 1.00 41.06 96 ILE A N 1
ATOM 714 C CA . ILE A 1 96 ? -5.535 30.742 13.653 1.00 41.06 96 ILE A CA 1
ATOM 715 C C . ILE A 1 96 ? -5.019 31.233 12.293 1.00 41.06 96 ILE A C 1
ATOM 717 O O . ILE A 1 96 ? -5.738 31.224 11.291 1.00 41.06 96 ILE A O 1
ATOM 721 N N . ARG A 1 97 ? -3.738 31.622 12.239 1.00 45.00 97 ARG A N 1
ATOM 722 C CA . ARG A 1 97 ? -2.959 31.680 10.992 1.00 45.00 97 ARG A CA 1
ATOM 723 C C . ARG A 1 97 ? -2.733 30.248 10.504 1.00 45.00 97 ARG A C 1
ATOM 725 O O . ARG A 1 97 ? -1.616 29.747 10.528 1.00 45.00 97 ARG A O 1
ATOM 732 N N . THR A 1 98 ? -3.804 29.560 10.119 1.00 54.12 98 THR A N 1
ATOM 733 C CA . THR A 1 98 ? -3.710 28.230 9.514 1.00 54.12 98 THR A CA 1
ATOM 734 C C . THR A 1 98 ? -3.027 28.457 8.182 1.00 54.12 98 THR A C 1
ATOM 736 O O . THR A 1 98 ? -3.614 29.074 7.290 1.00 54.12 98 THR A O 1
ATOM 739 N N . SER A 1 99 ? -1.770 28.035 8.061 1.00 62.84 99 SER A N 1
ATOM 740 C CA . SER A 1 99 ? -1.115 28.041 6.760 1.00 62.84 99 SER A CA 1
ATOM 741 C C . SER A 1 99 ? -1.943 27.167 5.813 1.00 62.84 99 SER A C 1
ATOM 743 O O . SER A 1 99 ? -2.420 26.101 6.214 1.00 62.84 99 SER A O 1
ATOM 745 N N . ASP A 1 100 ? -2.143 27.598 4.567 1.00 67.38 100 ASP A N 1
ATOM 746 C CA . ASP A 1 100 ? -2.861 26.798 3.561 1.00 67.38 100 ASP A CA 1
ATOM 747 C C . ASP A 1 100 ? -2.256 25.395 3.417 1.00 67.38 100 ASP A C 1
ATOM 749 O O . ASP A 1 100 ? -2.968 24.424 3.166 1.00 67.38 100 ASP A O 1
ATOM 753 N N . ALA A 1 101 ? -0.953 25.280 3.681 1.00 74.69 101 ALA A N 1
ATOM 754 C CA . ALA A 1 101 ? -0.222 24.026 3.699 1.00 74.69 101 ALA A CA 1
ATOM 755 C C . ALA A 1 101 ? -0.752 23.031 4.741 1.00 74.69 101 ALA A C 1
ATOM 757 O O . ALA A 1 101 ? -0.877 21.854 4.431 1.00 74.69 101 ALA A O 1
ATOM 758 N N . SER A 1 102 ? -1.137 23.471 5.941 1.00 82.31 102 SER A N 1
ATOM 759 C CA . SER A 1 102 ? -1.701 22.583 6.968 1.00 82.31 102 SER A CA 1
ATOM 760 C C . SER A 1 102 ? -3.040 21.979 6.532 1.00 82.31 102 SER A C 1
ATOM 762 O O . SER A 1 102 ? -3.304 20.803 6.776 1.00 82.31 102 SER A O 1
ATOM 764 N N . LEU A 1 103 ? -3.876 22.753 5.830 1.00 85.94 103 LEU A N 1
ATOM 765 C CA . LEU A 1 103 ? -5.195 22.298 5.374 1.00 85.94 103 LEU A CA 1
ATOM 766 C C . LEU A 1 103 ? -5.114 21.140 4.370 1.00 85.94 103 LEU A C 1
ATOM 768 O O . LEU A 1 103 ? -6.068 20.369 4.269 1.00 85.94 103 LEU A O 1
ATOM 772 N N . ILE A 1 104 ? -3.985 20.963 3.672 1.00 87.00 104 ILE A N 1
ATOM 773 C CA . ILE A 1 104 ? -3.802 19.842 2.739 1.00 87.00 104 ILE A CA 1
ATOM 774 C C . ILE A 1 104 ? -3.853 18.484 3.450 1.00 87.00 104 ILE A C 1
ATOM 776 O O . ILE A 1 104 ? -4.287 17.493 2.864 1.00 87.00 104 ILE A O 1
ATOM 780 N N . LEU A 1 105 ? -3.486 18.438 4.736 1.00 91.25 105 LEU A N 1
ATOM 781 C CA . LEU A 1 105 ? -3.537 17.221 5.543 1.00 91.25 105 LEU A CA 1
ATOM 782 C C . LEU A 1 105 ? -4.973 16.693 5.675 1.00 91.25 105 LEU A C 1
ATOM 784 O O . LEU A 1 105 ? -5.166 15.485 5.789 1.00 91.25 105 LEU A O 1
ATOM 788 N N . LEU A 1 106 ? -5.981 17.573 5.602 1.00 92.31 106 LEU A N 1
ATOM 789 C CA . LEU A 1 106 ? -7.405 17.221 5.679 1.00 92.31 106 LEU A CA 1
ATOM 790 C C . LEU A 1 106 ? -7.956 16.579 4.399 1.00 92.31 106 LEU A C 1
ATOM 792 O O . LEU A 1 106 ? -9.085 16.092 4.408 1.00 92.31 106 LEU A O 1
ATOM 796 N N . ALA A 1 107 ? -7.197 16.567 3.302 1.00 91.50 107 ALA A N 1
ATOM 797 C CA . ALA A 1 107 ? -7.627 15.913 2.070 1.00 91.50 107 ALA A CA 1
ATOM 798 C C . ALA A 1 107 ? -7.575 14.377 2.175 1.00 91.50 107 ALA A C 1
ATOM 800 O O . ALA A 1 107 ? -8.391 13.694 1.554 1.00 91.50 107 ALA A O 1
ATOM 801 N N . ASP A 1 108 ? -6.630 13.838 2.954 1.00 92.50 108 ASP A N 1
ATOM 802 C CA . ASP A 1 108 ? -6.432 12.391 3.118 1.00 92.50 108 ASP A CA 1
ATOM 803 C C . ASP A 1 108 ? -5.675 12.041 4.406 1.00 92.50 108 ASP A C 1
ATOM 805 O O . ASP A 1 108 ? -6.184 11.303 5.242 1.00 92.50 108 ASP A O 1
ATOM 809 N N . ILE A 1 109 ? -4.480 12.609 4.599 1.00 94.88 109 ILE A N 1
ATOM 810 C CA . ILE A 1 109 ? -3.486 12.126 5.573 1.00 94.88 109 ILE A CA 1
ATOM 811 C C . ILE A 1 109 ? -4.019 12.110 7.013 1.00 94.88 109 ILE A C 1
ATOM 813 O O . ILE A 1 109 ? -4.031 11.057 7.658 1.00 94.88 109 ILE A O 1
ATOM 817 N N . LEU A 1 110 ? -4.476 13.260 7.516 1.00 96.00 110 LEU A N 1
ATOM 818 C CA . LEU A 1 110 ? -4.999 13.376 8.877 1.00 96.00 110 LEU A CA 1
ATOM 819 C C . LEU A 1 110 ? -6.310 12.591 9.055 1.00 96.00 110 LEU A C 1
ATOM 821 O O . LEU A 1 110 ? -6.379 11.790 9.987 1.00 96.00 110 LEU A O 1
ATOM 825 N N . PRO A 1 111 ? -7.316 12.726 8.168 1.00 96.69 111 PRO A N 1
ATOM 826 C CA . PRO A 1 111 ? -8.517 11.903 8.220 1.00 96.69 111 PRO A CA 1
ATOM 827 C C . PRO A 1 111 ? -8.231 10.402 8.230 1.00 96.69 111 PRO A C 1
ATOM 829 O O . PRO A 1 111 ? -8.825 9.670 9.013 1.00 96.69 111 PRO A O 1
ATOM 832 N N . THR A 1 112 ? -7.318 9.915 7.395 1.00 97.00 112 THR A N 1
ATOM 833 C CA . THR A 1 112 ? -6.994 8.487 7.319 1.00 97.00 112 THR A CA 1
ATOM 834 C C . THR A 1 112 ? -6.332 7.990 8.606 1.00 97.00 112 THR A C 1
ATOM 836 O O . THR A 1 112 ? -6.720 6.934 9.111 1.00 97.00 112 THR A O 1
ATOM 839 N N . GLY A 1 113 ? -5.424 8.771 9.203 1.00 97.00 113 GLY A N 1
ATOM 840 C CA . GLY A 1 113 ? -4.854 8.455 10.517 1.00 97.00 113 GLY A CA 1
ATOM 841 C C . GLY A 1 113 ? -5.902 8.467 11.637 1.00 97.00 113 GLY A C 1
ATOM 842 O O . GLY A 1 113 ? -5.991 7.519 12.420 1.00 97.00 113 GLY A O 1
ATOM 843 N N . TYR A 1 114 ? -6.758 9.492 11.666 1.00 97.12 114 TYR A N 1
ATOM 844 C CA . TYR A 1 114 ? -7.863 9.604 12.621 1.00 97.12 114 TYR A CA 1
ATOM 845 C C . TYR A 1 114 ? -8.844 8.434 12.502 1.00 97.12 114 TYR A C 1
ATOM 847 O O . TYR A 1 114 ? -9.253 7.853 13.503 1.00 97.12 114 TYR A O 1
ATOM 855 N N . PHE A 1 115 ? -9.180 8.031 11.275 1.00 96.75 115 PHE A N 1
ATOM 856 C CA . PHE A 1 115 ? -10.055 6.895 11.006 1.00 96.75 115 PHE A CA 1
ATOM 857 C C . PHE A 1 115 ? -9.473 5.572 11.506 1.00 96.75 115 PHE A C 1
ATOM 859 O O . PHE A 1 115 ? -10.216 4.757 12.048 1.00 96.75 115 PHE A O 1
ATOM 866 N N . ALA A 1 116 ? -8.162 5.353 11.356 1.00 96.81 116 ALA A N 1
ATOM 867 C CA . ALA A 1 116 ? -7.504 4.153 11.869 1.00 96.81 116 ALA A CA 1
ATOM 868 C C . ALA A 1 116 ? -7.660 4.036 13.394 1.00 96.81 116 ALA A C 1
ATOM 870 O O . ALA A 1 116 ? -8.050 2.973 13.887 1.00 96.81 116 ALA A O 1
ATOM 871 N N . ALA A 1 117 ? -7.429 5.143 14.111 1.00 95.88 117 ALA A N 1
ATOM 872 C CA . ALA A 1 117 ? -7.590 5.231 15.561 1.00 95.88 117 ALA A CA 1
ATOM 873 C C . ALA A 1 117 ? -9.053 5.088 15.997 1.00 95.88 117 ALA A C 1
ATOM 875 O O . ALA A 1 117 ? -9.359 4.305 16.897 1.00 95.88 117 ALA A O 1
ATOM 876 N N . LEU A 1 118 ? -9.970 5.774 15.314 1.00 94.31 118 LEU A N 1
ATOM 877 C CA . LEU A 1 118 ? -11.399 5.704 15.602 1.00 94.31 118 LEU A CA 1
ATOM 878 C C . LEU A 1 118 ? -11.949 4.284 15.408 1.00 94.31 118 LEU A C 1
ATOM 880 O O . LEU A 1 118 ? -12.661 3.789 16.277 1.00 94.31 118 LEU A O 1
ATOM 884 N N . GLN A 1 119 ? -11.590 3.609 14.309 1.00 93.50 119 GLN A N 1
ATOM 885 C CA . GLN A 1 119 ? -11.998 2.221 14.057 1.00 93.50 119 GLN A CA 1
ATOM 886 C C . GLN A 1 119 ? -11.505 1.264 15.146 1.00 93.50 119 GLN A C 1
ATOM 888 O O . GLN A 1 119 ? -12.243 0.360 15.531 1.00 93.50 119 GLN A O 1
ATOM 893 N N . ALA A 1 120 ? -10.279 1.457 15.640 1.00 93.81 120 ALA A N 1
ATOM 894 C CA . ALA A 1 120 ? -9.731 0.647 16.721 1.00 93.81 120 ALA A CA 1
ATOM 895 C C . ALA A 1 120 ? -10.510 0.861 18.029 1.00 93.81 120 ALA A C 1
ATOM 897 O O . ALA A 1 120 ? -11.003 -0.101 18.613 1.00 93.81 120 ALA A O 1
ATOM 898 N N . ILE A 1 121 ? -10.680 2.117 18.453 1.00 91.19 121 ILE A N 1
ATOM 899 C CA . ILE A 1 121 ? -11.356 2.477 19.711 1.00 91.19 121 ILE A CA 1
ATOM 900 C C . ILE A 1 121 ? -12.830 2.056 19.711 1.00 91.19 121 ILE A C 1
ATOM 902 O O . ILE A 1 121 ? -13.335 1.563 20.715 1.00 91.19 121 ILE A O 1
ATOM 906 N N . GLN A 1 122 ? -13.532 2.225 18.588 1.00 90.50 122 GLN A N 1
ATOM 907 C CA . GLN A 1 122 ? -14.951 1.873 18.476 1.00 90.50 122 GLN A CA 1
ATOM 908 C C . GLN A 1 122 ? -15.196 0.369 18.307 1.00 90.50 122 GLN A C 1
ATOM 910 O O . GLN A 1 122 ? -16.351 -0.061 18.237 1.00 90.50 122 GLN A O 1
ATOM 915 N N . HIS A 1 123 ? -14.142 -0.445 18.210 1.00 92.12 123 HIS A N 1
ATOM 916 C CA . HIS A 1 123 ? -14.306 -1.863 17.956 1.00 92.12 123 HIS A CA 1
ATOM 917 C C . HIS A 1 123 ? -14.990 -2.563 19.151 1.00 92.12 123 HIS A C 1
ATOM 919 O O . HIS A 1 123 ? -14.550 -2.399 20.292 1.00 92.12 123 HIS A O 1
ATOM 925 N N . PRO A 1 124 ? -16.019 -3.409 18.931 1.00 89.62 124 PRO A N 1
ATOM 926 C CA . PRO A 1 124 ? -16.763 -4.058 20.016 1.00 89.62 124 PRO A CA 1
ATOM 927 C C . PRO A 1 124 ? -15.900 -4.867 20.993 1.00 89.62 124 PRO A C 1
ATOM 929 O O . PRO A 1 124 ? -16.210 -4.928 22.179 1.00 89.62 124 PRO A O 1
ATOM 932 N N . ASN A 1 125 ? -14.788 -5.444 20.523 1.00 91.25 125 ASN A N 1
ATOM 933 C CA . ASN A 1 125 ? -13.867 -6.197 21.383 1.00 91.25 125 ASN A CA 1
ATOM 934 C C . ASN A 1 125 ? -13.152 -5.329 22.429 1.00 91.25 125 ASN A C 1
ATOM 936 O O . ASN A 1 125 ? -12.606 -5.893 23.368 1.00 91.25 125 ASN A O 1
ATOM 940 N N . LEU A 1 126 ? -13.140 -4.000 22.283 1.00 91.06 126 LEU A N 1
ATOM 941 C CA . LEU A 1 126 ? -12.568 -3.063 23.258 1.00 91.06 126 LEU A CA 1
ATOM 942 C C . LEU A 1 126 ? -13.648 -2.407 24.133 1.00 91.06 126 LEU A C 1
ATOM 944 O O . LEU A 1 126 ? -13.332 -1.731 25.109 1.00 91.06 126 LEU A O 1
ATOM 948 N N . ALA A 1 127 ? -14.934 -2.625 23.835 1.00 88.50 127 ALA A N 1
ATOM 949 C CA . ALA A 1 127 ? -16.038 -1.963 24.528 1.00 88.50 127 ALA A CA 1
ATOM 950 C C . ALA A 1 127 ? -16.086 -2.272 26.036 1.00 88.50 127 ALA A C 1
ATOM 952 O O . ALA A 1 127 ? -16.595 -1.458 26.803 1.00 88.50 127 ALA A O 1
ATOM 953 N N . TYR A 1 128 ? -15.537 -3.412 26.470 1.00 87.81 128 TYR A N 1
ATOM 954 C CA . TYR A 1 128 ? -15.458 -3.789 27.886 1.00 87.81 128 TYR A CA 1
ATOM 955 C C . TYR A 1 128 ? -14.636 -2.805 28.723 1.00 87.81 128 TYR A C 1
ATOM 957 O O . TYR A 1 128 ? -15.016 -2.520 29.859 1.00 87.81 128 TYR A O 1
ATOM 965 N N . ALA A 1 129 ? -13.561 -2.255 28.150 1.00 88.25 129 ALA A N 1
ATOM 966 C CA . ALA A 1 129 ? -12.686 -1.312 28.831 1.00 88.25 129 ALA A CA 1
ATOM 967 C C . ALA A 1 129 ? -13.399 0.028 29.049 1.00 88.25 129 ALA A C 1
ATOM 969 O O . ALA A 1 129 ? -13.435 0.530 30.166 1.00 88.25 129 ALA A O 1
ATOM 970 N N . PHE A 1 130 ? -14.065 0.553 28.015 1.00 86.50 130 PHE A N 1
ATOM 971 C CA . PHE A 1 130 ? -14.785 1.830 28.097 1.00 86.50 130 PHE A CA 1
ATOM 972 C C . PHE A 1 130 ? -16.100 1.741 28.884 1.00 86.50 130 PHE A C 1
ATOM 974 O O . PHE A 1 130 ? -16.509 2.703 29.529 1.00 86.50 130 PHE A O 1
ATOM 981 N N . ALA A 1 131 ? -16.788 0.597 28.837 1.00 85.62 131 ALA A N 1
ATOM 982 C CA . ALA A 1 131 ? -18.027 0.385 29.583 1.00 85.62 131 ALA A CA 1
ATOM 983 C C . ALA A 1 131 ? -17.794 -0.079 31.030 1.00 85.62 131 ALA A C 1
ATOM 985 O O . ALA A 1 131 ? -18.754 -0.117 31.802 1.00 85.62 131 ALA A O 1
ATOM 986 N N . HIS A 1 132 ? -16.562 -0.468 31.383 1.00 86.56 132 HIS A N 1
ATOM 987 C CA . HIS A 1 132 ? -16.200 -1.137 32.639 1.00 86.56 132 HIS A CA 1
ATOM 988 C C . HIS A 1 132 ? -17.082 -2.358 32.963 1.00 86.56 132 HIS A C 1
ATOM 990 O O . HIS A 1 132 ? -17.443 -2.614 34.117 1.00 86.56 132 HIS A O 1
ATOM 996 N N . LYS A 1 133 ? -17.448 -3.117 31.924 1.00 86.50 133 LYS A N 1
ATOM 997 C CA . LYS A 1 133 ? -18.348 -4.276 31.994 1.00 86.50 133 LYS A CA 1
ATOM 998 C C . LYS A 1 133 ? -17.799 -5.425 31.172 1.00 86.50 133 LYS A C 1
ATOM 1000 O O . LYS A 1 133 ? -17.335 -5.211 30.058 1.00 86.50 133 LYS A O 1
ATOM 1005 N N . SER A 1 134 ? -17.881 -6.640 31.700 1.00 86.38 134 SER A N 1
ATOM 1006 C CA . SER A 1 134 ? -17.442 -7.837 30.992 1.00 86.38 134 SER A CA 1
ATOM 1007 C C . SER A 1 134 ? -18.267 -8.073 29.726 1.00 86.38 134 SER A C 1
ATOM 1009 O O . SER A 1 134 ? -19.423 -7.659 29.624 1.00 86.38 134 SER A O 1
ATOM 1011 N N . PHE A 1 135 ? -17.688 -8.796 28.769 1.00 83.38 135 PHE A N 1
ATOM 1012 C CA . PHE A 1 135 ? -18.423 -9.278 27.603 1.00 83.38 135 PHE A CA 1
ATOM 1013 C C . PHE A 1 135 ? -19.656 -10.117 28.030 1.00 83.38 135 PHE A C 1
ATOM 1015 O O . PHE A 1 135 ? -19.536 -10.900 28.977 1.00 83.38 135 PHE A O 1
ATOM 1022 N N . PRO A 1 136 ? -20.813 -10.006 27.340 1.00 83.00 136 PRO A N 1
ATOM 1023 C CA . PRO A 1 136 ? -21.067 -9.175 26.161 1.00 83.00 136 PRO A CA 1
ATOM 1024 C C . PRO A 1 136 ? -21.411 -7.719 26.505 1.00 83.00 136 PRO A C 1
ATOM 1026 O O . PRO A 1 136 ? -22.353 -7.441 27.243 1.00 83.00 136 PRO A O 1
ATOM 1029 N N . VAL A 1 137 ? -20.700 -6.774 25.881 1.00 78.88 137 VAL A N 1
ATOM 1030 C CA . VAL A 1 137 ? -21.046 -5.347 25.940 1.00 78.88 137 VAL A CA 1
ATOM 1031 C C . VAL A 1 137 ? -21.838 -4.983 24.695 1.00 78.88 137 VAL A C 1
ATOM 1033 O O . VAL A 1 137 ? -21.292 -4.860 23.601 1.00 78.88 137 VAL A O 1
ATOM 1036 N N . ILE A 1 138 ? -23.147 -4.830 24.870 1.00 73.25 138 ILE A N 1
ATOM 1037 C CA . ILE A 1 138 ? -24.068 -4.470 23.791 1.00 73.25 138 ILE A CA 1
ATOM 1038 C C . ILE A 1 138 ? -24.490 -3.011 23.988 1.00 73.25 138 ILE A C 1
ATOM 1040 O O . ILE A 1 138 ? -25.013 -2.681 25.056 1.00 73.25 138 ILE A O 1
ATOM 1044 N N . PRO A 1 139 ? -24.280 -2.124 23.002 1.00 67.56 139 PRO A N 1
ATOM 1045 C CA . PRO A 1 139 ? -24.758 -0.749 23.079 1.00 67.56 139 PRO A CA 1
ATOM 1046 C C . PRO A 1 139 ? -26.292 -0.659 23.028 1.00 67.56 139 PRO A C 1
ATOM 1048 O O . PRO A 1 139 ? -26.949 -1.359 22.256 1.00 67.56 139 PRO A O 1
ATOM 1051 N N . GLY A 1 140 ? -26.869 0.270 23.793 1.00 67.06 140 GLY A N 1
ATOM 1052 C CA . GLY A 1 140 ? -28.285 0.643 23.696 1.00 67.06 140 GLY A CA 1
ATOM 1053 C C . GLY A 1 140 ? -29.266 -0.278 24.434 1.00 67.06 140 GLY A C 1
ATOM 1054 O O . GLY A 1 140 ? -28.886 -1.120 25.245 1.00 67.06 140 GLY A O 1
ATOM 1055 N N . PHE A 1 141 ? -30.565 -0.092 24.165 1.00 63.62 141 PHE A N 1
ATOM 1056 C CA . PHE A 1 141 ? -31.654 -0.719 24.933 1.00 63.62 141 PHE A CA 1
ATOM 1057 C C . PHE A 1 141 ? -31.655 -2.256 24.874 1.00 63.62 141 PHE A C 1
ATOM 1059 O O . PHE A 1 141 ? -32.169 -2.905 25.780 1.00 63.62 141 PHE A O 1
ATOM 1066 N N . VAL A 1 142 ? -31.057 -2.839 23.829 1.00 66.06 142 VAL A N 1
ATOM 1067 C CA . VAL A 1 142 ? -30.984 -4.293 23.608 1.00 66.06 142 VAL A CA 1
ATOM 1068 C C . VAL A 1 142 ? -30.123 -4.986 24.670 1.00 66.06 142 VAL A C 1
ATOM 1070 O O . VAL A 1 142 ? -30.383 -6.136 25.014 1.00 66.06 142 VAL A O 1
ATOM 1073 N N . SER A 1 143 ? -29.147 -4.272 25.240 1.00 68.00 143 SER A N 1
ATOM 1074 C CA . SER A 1 143 ? -28.253 -4.781 26.286 1.00 68.00 143 SER A CA 1
ATOM 1075 C C . SER A 1 143 ? -29.025 -5.374 27.463 1.00 68.00 143 SER A C 1
ATOM 1077 O O . SER A 1 143 ? -28.811 -6.526 27.825 1.00 68.00 143 SER A O 1
ATOM 1079 N N . ALA A 1 144 ? -30.010 -4.631 27.980 1.00 68.44 144 ALA A N 1
ATOM 1080 C CA . ALA A 1 144 ? -30.818 -5.052 29.121 1.00 68.44 144 ALA A CA 1
ATOM 1081 C C . ALA A 1 144 ? -31.671 -6.298 28.823 1.00 68.44 144 ALA A C 1
ATOM 1083 O O . ALA A 1 144 ? -31.875 -7.123 29.709 1.00 68.44 144 ALA A O 1
ATOM 1084 N N . PHE A 1 145 ? -32.136 -6.460 27.578 1.00 75.69 145 PHE A N 1
ATOM 1085 C CA . PHE A 1 145 ? -32.914 -7.631 27.164 1.00 75.69 145 PHE A CA 1
ATOM 1086 C C . PHE A 1 145 ? -32.071 -8.905 27.063 1.00 75.69 145 PHE A C 1
ATOM 1088 O O . PHE A 1 145 ? -32.597 -9.990 27.286 1.00 75.69 145 PHE A O 1
ATOM 1095 N N . ILE A 1 146 ? -30.786 -8.786 26.713 1.00 72.88 146 ILE A N 1
ATOM 1096 C CA . ILE A 1 146 ? -29.901 -9.940 26.502 1.00 72.88 146 ILE A CA 1
ATOM 1097 C C . ILE A 1 146 ? -29.185 -10.337 27.790 1.00 72.88 146 ILE A C 1
ATOM 1099 O O . ILE A 1 146 ? -29.104 -11.522 28.097 1.00 72.88 146 ILE A O 1
ATOM 1103 N N . THR A 1 147 ? -28.666 -9.369 28.548 1.00 71.62 147 THR A N 1
ATOM 1104 C CA . THR A 1 147 ? -27.885 -9.658 29.760 1.00 71.62 147 THR A CA 1
ATOM 1105 C C . THR A 1 147 ? -28.742 -9.766 31.017 1.00 71.62 147 THR A C 1
ATOM 1107 O O . THR A 1 147 ? -28.220 -10.043 32.091 1.00 71.62 147 THR A O 1
ATOM 1110 N N . GLY A 1 148 ? -30.046 -9.478 30.930 1.00 71.50 148 GLY A N 1
ATOM 1111 C CA . GLY A 1 148 ? -30.913 -9.372 32.107 1.00 71.50 148 GLY A CA 1
ATOM 1112 C C . GLY A 1 148 ? -30.510 -8.240 33.062 1.00 71.50 148 GLY A C 1
ATOM 1113 O O . GLY A 1 148 ? -30.995 -8.188 34.186 1.00 71.50 148 GLY A O 1
ATOM 1114 N N . GLY A 1 149 ? -29.619 -7.336 32.632 1.00 68.44 149 GLY A N 1
ATOM 1115 C CA . GLY A 1 149 ? -29.036 -6.291 33.474 1.00 68.44 149 GLY A CA 1
ATOM 1116 C C . GLY A 1 149 ? -27.830 -6.739 34.309 1.00 68.44 149 GLY A C 1
ATOM 1117 O O . GLY A 1 149 ? -27.223 -5.895 34.966 1.00 68.44 149 GLY A O 1
ATOM 1118 N N . GLU A 1 150 ? -27.443 -8.016 34.259 1.00 69.50 150 GLU A N 1
ATOM 1119 C CA . GLU A 1 150 ? -26.286 -8.544 34.984 1.00 69.50 150 GLU A CA 1
ATOM 1120 C C . GLU A 1 150 ? -25.012 -8.427 34.130 1.00 69.50 150 GLU A C 1
ATOM 1122 O O . GLU A 1 150 ? -24.978 -8.793 32.956 1.00 69.50 150 GLU A O 1
ATOM 1127 N N . SER A 1 151 ? -23.942 -7.878 34.705 1.00 76.62 151 SER A N 1
ATOM 1128 C CA . SER A 1 151 ? -22.618 -7.821 34.076 1.00 76.62 151 SER A CA 1
ATOM 1129 C C . SER A 1 151 ? -21.544 -7.828 35.151 1.00 76.62 151 SER A C 1
ATOM 1131 O O . SER A 1 151 ? -21.683 -7.112 36.146 1.00 76.62 151 SER A O 1
ATOM 1133 N N . VAL A 1 152 ? -20.460 -8.576 34.943 1.00 84.00 152 VAL A N 1
ATOM 1134 C CA . VAL A 1 152 ? -19.317 -8.541 35.859 1.00 84.00 152 VAL A CA 1
ATOM 1135 C C . VAL A 1 152 ? -18.593 -7.211 35.662 1.00 84.00 152 VAL A C 1
ATOM 1137 O O . VAL A 1 152 ? -18.339 -6.791 34.529 1.00 84.00 152 VAL A O 1
ATOM 1140 N N . LYS A 1 153 ? -18.307 -6.514 36.765 1.00 86.88 153 LYS A N 1
ATOM 1141 C CA . LYS A 1 153 ? -17.538 -5.269 36.735 1.00 86.88 153 LYS A CA 1
ATOM 1142 C C . LYS A 1 153 ? -16.101 -5.589 36.320 1.00 86.88 153 LYS A C 1
ATOM 1144 O O . LYS A 1 153 ? -15.509 -6.521 36.851 1.00 86.88 153 LYS A O 1
ATOM 1149 N N . VAL A 1 154 ? -15.567 -4.822 35.377 1.00 86.25 154 VAL A N 1
ATOM 1150 C CA . VAL A 1 154 ? -14.160 -4.927 34.963 1.00 86.25 154 VAL A CA 1
ATOM 1151 C C . VAL A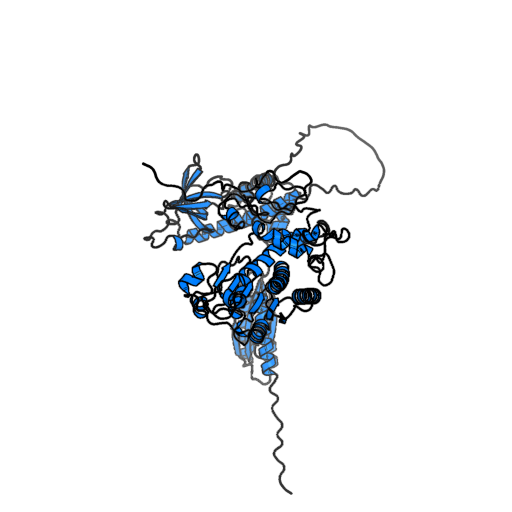 1 154 ? -13.322 -4.083 35.917 1.00 86.25 154 VAL A C 1
ATOM 1153 O O . VAL A 1 154 ? -13.651 -2.915 36.155 1.00 86.25 154 VAL A O 1
ATOM 1156 N N . GLU A 1 155 ? -12.269 -4.673 36.477 1.00 86.69 155 GLU A N 1
ATOM 1157 C CA . GLU A 1 155 ? -11.344 -3.964 37.359 1.00 86.69 155 GLU A CA 1
ATOM 1158 C C . GLU A 1 155 ? -10.500 -2.949 36.579 1.00 86.69 155 GLU A C 1
ATOM 1160 O O . GLU A 1 155 ? -10.329 -3.041 35.363 1.00 86.69 155 GLU A O 1
ATOM 1165 N N . ALA A 1 156 ? -9.961 -1.950 37.279 1.00 82.12 156 ALA A N 1
ATOM 1166 C CA . ALA A 1 156 ? -9.200 -0.873 36.641 1.00 82.12 156 ALA A CA 1
ATOM 1167 C C . ALA A 1 156 ? -7.960 -1.382 35.882 1.00 82.12 156 ALA A C 1
ATOM 1169 O O . ALA A 1 156 ? -7.598 -0.813 34.855 1.00 82.12 156 ALA A O 1
ATOM 1170 N N . ASP A 1 157 ? -7.335 -2.457 36.369 1.00 83.69 157 ASP A N 1
ATOM 1171 C CA . ASP A 1 157 ? -6.179 -3.079 35.722 1.00 83.69 157 ASP A CA 1
ATOM 1172 C C . ASP A 1 157 ? -6.558 -3.844 34.449 1.00 83.69 157 ASP A C 1
ATOM 1174 O O . ASP A 1 157 ? -5.842 -3.741 33.456 1.00 83.69 157 ASP A O 1
ATOM 1178 N N . ASP A 1 158 ? -7.706 -4.525 34.442 1.00 85.88 158 ASP A N 1
ATOM 1179 C CA . ASP A 1 158 ? -8.220 -5.243 33.269 1.00 85.88 158 ASP A CA 1
ATOM 1180 C C . ASP A 1 158 ? -8.737 -4.285 32.185 1.00 85.88 158 ASP A C 1
ATOM 1182 O O . ASP A 1 158 ? -8.779 -4.634 31.008 1.00 85.88 158 ASP A O 1
ATOM 1186 N N . ALA A 1 159 ? -9.127 -3.065 32.568 1.00 85.75 159 ALA A N 1
ATOM 1187 C CA . ALA A 1 159 ? -9.552 -2.013 31.647 1.00 85.75 159 ALA A CA 1
ATOM 1188 C C . ALA A 1 159 ? -8.379 -1.264 30.979 1.00 85.75 159 ALA A C 1
ATOM 1190 O O . ALA A 1 159 ? -8.622 -0.373 30.161 1.00 85.75 159 ALA A O 1
ATOM 1191 N N . LYS A 1 160 ? -7.121 -1.594 31.307 1.00 89.00 160 LYS A N 1
ATOM 1192 C CA . LYS A 1 160 ? -5.943 -1.019 30.641 1.00 89.00 160 LYS A CA 1
ATOM 1193 C C . LYS A 1 160 ? -5.873 -1.508 29.201 1.00 89.00 160 LYS A C 1
ATOM 1195 O O . LYS A 1 160 ? -5.951 -2.704 28.943 1.00 89.00 160 LYS A O 1
ATOM 1200 N N . LEU A 1 161 ? -5.684 -0.575 28.273 1.00 92.56 161 LEU A N 1
ATOM 1201 C CA . LEU A 1 161 ? -5.599 -0.873 26.845 1.00 92.56 161 LEU A CA 1
ATOM 1202 C C . LEU A 1 161 ? -4.184 -0.643 26.320 1.00 92.56 161 LEU A C 1
ATOM 1204 O O . LEU A 1 161 ? -3.596 0.411 26.553 1.00 92.56 161 LEU A O 1
ATOM 1208 N N . ALA A 1 162 ? -3.667 -1.595 25.553 1.00 95.56 162 ALA A N 1
ATOM 1209 C CA . ALA A 1 162 ? -2.423 -1.490 24.810 1.00 95.56 162 ALA A CA 1
ATOM 1210 C C . ALA A 1 162 ? -2.694 -1.408 23.301 1.00 95.56 162 ALA A C 1
ATOM 1212 O O . ALA A 1 162 ? -3.382 -2.243 22.718 1.00 95.56 162 ALA A O 1
ATOM 1213 N N . PHE A 1 163 ? -2.095 -0.425 22.643 1.00 97.62 163 PHE A N 1
ATOM 1214 C CA . PHE A 1 163 ? -2.197 -0.199 21.207 1.00 97.62 163 PHE A CA 1
ATOM 1215 C C . PHE A 1 163 ? -0.826 -0.321 20.545 1.00 97.62 163 PHE A C 1
ATOM 1217 O O . PHE A 1 163 ? 0.192 -0.008 21.163 1.00 97.62 163 PHE A O 1
ATOM 1224 N N . ALA A 1 164 ? -0.792 -0.689 19.266 1.00 98.44 164 ALA A N 1
ATOM 1225 C CA . ALA A 1 164 ? 0.388 -0.485 18.429 1.00 98.44 164 ALA A CA 1
ATOM 1226 C C . ALA A 1 164 ? 0.047 0.329 17.180 1.00 98.44 164 ALA A C 1
ATOM 1228 O O . ALA A 1 164 ? -0.968 0.077 16.537 1.00 98.44 164 ALA A O 1
ATOM 1229 N N . VAL A 1 165 ? 0.915 1.271 16.813 1.00 98.56 165 VAL A N 1
ATOM 1230 C CA . VAL A 1 165 ? 0.859 1.995 15.536 1.00 98.56 165 VAL A CA 1
ATOM 1231 C C . VAL A 1 165 ? 2.016 1.495 14.683 1.00 98.56 165 VAL A C 1
ATOM 1233 O O . VAL A 1 165 ? 3.173 1.788 14.979 1.00 98.56 165 VAL A O 1
ATOM 1236 N N . VAL A 1 166 ? 1.715 0.702 13.655 1.00 98.38 166 VAL A N 1
ATOM 1237 C CA . VAL A 1 166 ? 2.720 0.085 12.781 1.00 98.38 166 VAL A CA 1
ATOM 1238 C C . VAL A 1 166 ? 2.880 0.938 11.529 1.00 98.38 166 VAL A C 1
ATOM 1240 O O . VAL A 1 166 ? 2.000 0.945 10.670 1.00 98.38 166 VAL A O 1
ATOM 1243 N N . GLY A 1 167 ? 4.019 1.625 11.436 1.00 97.50 167 GLY A N 1
ATOM 1244 C CA . GLY A 1 167 ? 4.351 2.618 10.419 1.00 97.50 167 GLY A CA 1
ATOM 1245 C C . GLY A 1 167 ? 4.206 4.043 10.953 1.00 97.50 167 GLY A C 1
ATOM 1246 O O . GLY A 1 167 ? 3.120 4.459 11.335 1.00 97.50 167 GLY A O 1
ATOM 1247 N N . LEU A 1 168 ? 5.286 4.826 10.921 1.00 97.12 168 LEU A N 1
ATOM 1248 C CA . LEU A 1 168 ? 5.343 6.226 11.371 1.00 97.12 168 LEU A CA 1
ATOM 1249 C C . LEU A 1 168 ? 5.640 7.176 10.203 1.00 97.12 168 LEU A C 1
ATOM 1251 O O . LEU A 1 168 ? 6.360 8.164 10.328 1.00 97.12 168 LEU A O 1
ATOM 1255 N N . GLY A 1 169 ? 5.077 6.868 9.030 1.00 94.75 169 GLY A N 1
ATOM 1256 C CA . GLY A 1 169 ? 4.956 7.834 7.935 1.00 94.75 169 GLY A CA 1
ATOM 1257 C C . GLY A 1 169 ? 3.920 8.927 8.249 1.00 94.75 169 GLY A C 1
ATOM 1258 O O . GLY A 1 169 ? 3.341 8.925 9.334 1.00 94.75 169 GLY A O 1
ATOM 1259 N N . PRO A 1 170 ? 3.603 9.826 7.299 1.00 93.88 170 PRO A N 1
ATOM 1260 C CA . PRO A 1 170 ? 2.680 10.941 7.542 1.00 93.88 170 PRO A CA 1
ATOM 1261 C C . PRO A 1 170 ? 1.322 10.509 8.122 1.00 93.88 170 PRO A C 1
ATOM 1263 O O . PRO A 1 170 ? 0.874 11.049 9.130 1.00 93.88 170 PRO A O 1
ATOM 1266 N N . VAL A 1 171 ? 0.706 9.472 7.540 1.00 96.38 171 VAL A N 1
ATOM 1267 C CA . VAL A 1 171 ? -0.567 8.907 8.025 1.00 96.38 171 VAL A CA 1
ATOM 1268 C C . VAL A 1 171 ? -0.411 8.293 9.418 1.00 96.38 171 VAL A C 1
ATOM 1270 O O . VAL A 1 171 ? -1.296 8.440 10.255 1.00 96.38 171 VAL A O 1
ATOM 1273 N N . GLY A 1 172 ? 0.717 7.633 9.687 1.00 97.38 172 GLY A N 1
ATOM 1274 C CA . GLY A 1 172 ? 0.989 6.992 10.972 1.00 97.38 172 GLY A CA 1
ATOM 1275 C C . GLY A 1 172 ? 1.259 7.965 12.110 1.00 97.38 172 GLY A C 1
ATOM 1276 O O . GLY A 1 172 ? 0.762 7.762 13.213 1.00 97.38 172 GLY A O 1
ATOM 1277 N N . LEU A 1 173 ? 1.951 9.071 11.837 1.00 96.69 173 LEU A N 1
ATOM 1278 C CA . LEU A 1 173 ? 2.097 10.167 12.796 1.00 96.69 173 LEU A CA 1
ATOM 1279 C C . LEU A 1 173 ? 0.735 10.809 13.097 1.00 96.69 173 LEU A C 1
ATOM 1281 O O . LEU A 1 173 ? 0.404 11.016 14.261 1.00 96.69 173 LEU A O 1
ATOM 1285 N N . CYS A 1 174 ? -0.107 11.032 12.080 1.00 96.94 174 CYS A N 1
ATOM 1286 C CA . CYS A 1 174 ? -1.488 11.473 12.295 1.00 96.94 174 CYS A CA 1
ATOM 1287 C C . CYS A 1 174 ? -2.314 10.458 13.098 1.00 96.94 174 CYS A C 1
ATOM 1289 O O . CYS A 1 174 ? -3.099 10.868 13.951 1.00 96.94 174 CYS A O 1
ATOM 1291 N N . ALA A 1 175 ? -2.146 9.155 12.854 1.00 97.75 175 ALA A N 1
ATOM 1292 C CA . ALA A 1 175 ? -2.804 8.096 13.616 1.00 97.75 175 ALA A CA 1
ATOM 1293 C C . ALA A 1 175 ? -2.366 8.095 15.085 1.00 97.75 175 ALA A C 1
ATOM 1295 O O . ALA A 1 175 ? -3.219 8.003 15.961 1.00 97.75 175 ALA A O 1
ATOM 1296 N N . LEU A 1 176 ? -1.068 8.263 15.356 1.00 96.62 176 LEU A N 1
ATOM 1297 C CA . LEU A 1 176 ? -0.519 8.358 16.708 1.00 96.62 176 LEU A CA 1
ATOM 1298 C C . LEU A 1 176 ? -1.102 9.555 17.469 1.00 96.62 176 LEU A C 1
ATOM 1300 O O . LEU A 1 176 ? -1.624 9.382 18.566 1.00 96.62 176 LEU A O 1
ATOM 1304 N N . VAL A 1 177 ? -1.074 10.750 16.870 1.00 95.19 177 VAL A N 1
ATOM 1305 C CA . VAL A 1 177 ? -1.637 11.967 17.483 1.00 95.19 177 VAL A CA 1
ATOM 1306 C C . VAL A 1 177 ? -3.138 11.808 17.718 1.00 95.19 177 VAL A C 1
ATOM 1308 O O . VAL A 1 177 ? -3.619 12.059 18.819 1.00 95.19 177 VAL A O 1
ATOM 1311 N N . SER A 1 178 ? -3.872 11.321 16.714 1.00 95.75 178 SER A N 1
ATOM 1312 C CA . SER A 1 178 ? -5.319 11.099 16.825 1.00 95.75 178 SER A CA 1
ATOM 1313 C C . SER A 1 178 ? -5.662 10.082 17.912 1.00 95.75 178 SER A C 1
ATOM 1315 O O . SER A 1 178 ? -6.633 10.271 18.635 1.00 95.75 178 SER A O 1
ATOM 1317 N N . LEU A 1 179 ? -4.872 9.012 18.042 1.00 95.12 179 LEU A N 1
ATOM 1318 C CA . LEU A 1 179 ? -5.068 7.983 19.058 1.00 95.12 179 LEU A CA 1
ATOM 1319 C C . LEU A 1 179 ? -4.875 8.549 20.469 1.00 95.12 179 LEU A C 1
ATOM 1321 O O . LEU A 1 179 ? -5.717 8.307 21.328 1.00 95.12 179 LEU A O 1
ATOM 1325 N N . VAL A 1 180 ? -3.815 9.330 20.697 1.00 92.44 180 VAL A N 1
ATOM 1326 C CA . VAL A 1 180 ? -3.560 9.963 22.001 1.00 92.44 180 VAL A CA 1
ATOM 1327 C C . VAL A 1 180 ? -4.695 10.913 22.388 1.00 92.44 180 VAL A C 1
ATOM 1329 O O . VAL A 1 180 ? -5.209 10.831 23.502 1.00 92.44 180 VAL A O 1
ATOM 1332 N N . GLU A 1 181 ? -5.130 11.767 21.463 1.00 90.38 181 GLU A N 1
ATOM 1333 C CA . GLU A 1 181 ? -6.211 12.733 21.700 1.00 90.38 181 GLU A CA 1
ATOM 1334 C C . GLU A 1 181 ? -7.552 12.034 21.965 1.00 90.38 181 GLU A C 1
ATOM 1336 O O . GLU A 1 181 ? -8.250 12.355 22.928 1.00 90.38 181 GLU A O 1
ATOM 1341 N N . LEU A 1 182 ? -7.897 11.015 21.170 1.00 90.56 182 LEU A N 1
ATOM 1342 C CA . LEU A 1 182 ? -9.116 10.231 21.379 1.00 90.56 182 LEU A CA 1
ATOM 1343 C C . LEU A 1 182 ? -9.107 9.509 22.731 1.00 90.56 182 LEU A C 1
ATOM 1345 O O . LEU A 1 182 ? -10.120 9.514 23.430 1.00 90.56 182 LEU A O 1
ATOM 1349 N N . LEU A 1 183 ? -7.977 8.923 23.135 1.00 88.88 183 LEU A N 1
ATOM 1350 C CA . LEU A 1 183 ? -7.852 8.286 24.447 1.00 88.88 183 LEU A CA 1
ATOM 1351 C C . LEU A 1 183 ? -7.986 9.308 25.584 1.00 88.88 183 LEU A C 1
ATOM 1353 O O . LEU A 1 183 ? -8.697 9.036 26.553 1.00 88.88 183 LEU A O 1
ATOM 1357 N N . GLY A 1 184 ? -7.413 10.506 25.429 1.00 85.00 184 GLY A N 1
ATOM 1358 C CA . GLY A 1 184 ? -7.613 11.625 26.353 1.00 85.00 184 GLY A CA 1
ATOM 1359 C C . GLY A 1 184 ? -9.088 12.005 26.523 1.00 85.00 184 GLY A C 1
ATOM 1360 O O . GLY A 1 184 ? -9.559 12.149 27.651 1.00 85.00 184 GLY A O 1
ATOM 1361 N N . LEU A 1 185 ? -9.849 12.079 25.425 1.00 82.06 185 LEU A N 1
ATOM 1362 C CA . LEU A 1 185 ? -11.284 12.398 25.448 1.00 82.06 185 LEU A CA 1
ATOM 1363 C C . LEU A 1 185 ? -12.143 11.319 26.119 1.00 82.06 185 LEU A C 1
ATOM 1365 O O . LEU A 1 185 ? -13.156 11.640 26.737 1.00 82.06 185 LEU A O 1
ATOM 1369 N N . THR A 1 186 ? -11.754 10.045 26.019 1.00 75.31 186 THR A N 1
ATOM 1370 C CA . THR A 1 186 ? -12.484 8.951 26.688 1.00 75.31 186 THR A CA 1
ATOM 1371 C C . THR A 1 186 ? -12.305 8.942 28.206 1.00 75.31 186 THR A C 1
ATOM 1373 O O . THR A 1 186 ? -13.001 8.196 28.890 1.00 75.31 186 THR A O 1
ATOM 1376 N N . GLY A 1 187 ? -11.379 9.744 28.746 1.00 67.69 187 GLY A N 1
ATOM 1377 C CA . GLY A 1 187 ? -11.059 9.741 30.172 1.00 67.69 187 GLY A CA 1
ATOM 1378 C C . GLY A 1 187 ? -10.427 8.431 30.645 1.00 67.69 187 GLY A C 1
ATOM 1379 O O . GLY A 1 187 ? -10.449 8.162 31.842 1.00 67.69 187 GLY A O 1
ATOM 1380 N N . THR A 1 188 ? -9.883 7.619 29.727 1.00 66.62 188 THR A N 1
ATOM 1381 C CA . THR A 1 188 ? -9.211 6.351 30.042 1.00 66.62 188 THR A CA 1
ATOM 1382 C C . THR A 1 188 ? -7.882 6.670 30.731 1.00 66.62 188 THR A C 1
ATOM 1384 O O . THR A 1 188 ? -6.955 7.140 30.069 1.00 66.62 188 THR A O 1
ATOM 1387 N N . PRO A 1 189 ? -7.749 6.445 32.051 1.00 59.47 189 PRO A N 1
ATOM 1388 C CA . PRO A 1 189 ? -6.634 6.994 32.814 1.00 59.47 189 PRO A CA 1
ATOM 1389 C C . PRO A 1 189 ? -5.335 6.201 32.632 1.00 59.47 189 PRO A C 1
ATOM 1391 O O . PRO A 1 189 ? -4.322 6.586 33.200 1.00 59.47 189 PRO A O 1
ATOM 1394 N N . ASN A 1 190 ? -5.339 5.083 31.896 1.00 78.38 190 ASN A N 1
ATOM 1395 C CA . ASN A 1 190 ? -4.153 4.247 31.753 1.00 78.38 190 ASN A CA 1
ATOM 1396 C C . ASN A 1 190 ? -4.187 3.426 30.454 1.00 78.38 190 ASN A C 1
ATOM 1398 O O . ASN A 1 190 ? -5.014 2.528 30.288 1.00 78.38 190 ASN A O 1
ATOM 1402 N N . PHE A 1 191 ? -3.295 3.757 29.524 1.00 90.31 191 PHE A N 1
ATOM 1403 C CA . PHE A 1 191 ? -3.144 3.084 28.236 1.00 90.31 191 PHE A CA 1
ATOM 1404 C C . PHE A 1 191 ? -1.664 2.938 27.881 1.00 90.31 191 PHE A C 1
ATOM 1406 O O . PHE A 1 191 ? -0.825 3.699 28.361 1.00 90.31 191 PHE A O 1
ATOM 1413 N N . ALA A 1 192 ? -1.340 2.001 27.000 1.00 93.31 192 ALA A N 1
ATOM 1414 C CA . ALA A 1 192 ? -0.017 1.863 26.414 1.00 93.31 192 ALA A CA 1
ATOM 1415 C C . ALA A 1 192 ? -0.075 2.036 24.895 1.00 93.31 192 ALA A C 1
ATOM 1417 O O . ALA A 1 192 ? -1.000 1.543 24.255 1.00 93.31 192 ALA A O 1
ATOM 1418 N N . ILE A 1 193 ? 0.911 2.707 24.298 1.00 96.19 193 ILE A N 1
ATOM 1419 C CA . ILE A 1 193 ? 1.053 2.792 22.838 1.00 96.19 193 ILE A CA 1
ATOM 1420 C C . ILE A 1 193 ? 2.477 2.411 22.440 1.00 96.19 193 ILE A C 1
ATOM 1422 O O . ILE A 1 193 ? 3.447 3.017 22.895 1.00 96.19 193 ILE A O 1
ATOM 1426 N N . VAL A 1 194 ? 2.590 1.437 21.540 1.00 98.06 194 VAL A N 1
ATOM 1427 C CA . VAL A 1 194 ? 3.840 1.034 20.891 1.00 98.06 194 VAL A CA 1
ATOM 1428 C C . VAL A 1 194 ? 3.853 1.587 19.467 1.00 98.06 194 VAL A C 1
ATOM 1430 O O . VAL A 1 194 ? 3.158 1.092 18.583 1.00 98.06 194 VAL A O 1
ATOM 1433 N N . ALA A 1 195 ? 4.621 2.644 19.237 1.00 98.25 195 ALA A N 1
ATOM 1434 C CA . ALA A 1 195 ? 4.797 3.264 17.929 1.00 98.25 195 ALA A CA 1
ATOM 1435 C C . ALA A 1 195 ? 6.001 2.627 17.218 1.00 98.25 195 ALA A C 1
ATOM 1437 O O . ALA A 1 195 ? 7.119 2.694 17.722 1.00 98.25 195 ALA A O 1
ATOM 1438 N N . VAL A 1 196 ? 5.788 2.000 16.060 1.00 98.50 196 VAL A N 1
ATOM 1439 C CA . VAL A 1 196 ? 6.786 1.141 15.405 1.00 98.50 196 VAL A CA 1
ATOM 1440 C C . VAL A 1 196 ? 7.123 1.655 14.009 1.00 98.50 196 VAL A C 1
ATOM 1442 O O . VAL A 1 196 ? 6.234 1.793 13.172 1.00 98.50 196 VAL A O 1
ATOM 1445 N N . ASP A 1 197 ? 8.407 1.868 13.713 1.00 98.12 197 ASP A N 1
ATOM 1446 C CA . ASP A 1 197 ? 8.886 2.110 12.342 1.00 98.12 197 ASP A CA 1
ATOM 1447 C C . ASP A 1 197 ? 10.354 1.664 12.190 1.00 98.12 197 ASP A C 1
ATOM 1449 O O . ASP A 1 197 ? 11.150 1.870 13.113 1.00 98.12 197 ASP A O 1
ATOM 1453 N N . PRO A 1 198 ? 10.755 1.061 11.054 1.00 95.50 198 PRO A N 1
ATOM 1454 C CA . PRO A 1 198 ? 12.156 0.713 10.804 1.00 95.50 198 PRO A CA 1
ATOM 1455 C C . PRO A 1 198 ? 13.076 1.935 10.660 1.00 95.50 198 PRO A C 1
ATOM 1457 O O . PRO A 1 198 ? 14.261 1.849 10.980 1.00 95.50 198 PRO A O 1
ATOM 1460 N N . ASN A 1 199 ? 12.559 3.080 10.214 1.00 95.62 199 ASN A N 1
ATOM 1461 C CA . ASN A 1 199 ? 13.341 4.275 9.930 1.00 95.62 199 ASN A CA 1
ATOM 1462 C C . ASN A 1 199 ? 13.549 5.133 11.190 1.00 95.62 199 ASN A C 1
ATOM 1464 O O . ASN A 1 199 ? 12.597 5.637 11.788 1.00 95.62 199 ASN A O 1
ATOM 1468 N N . GLU A 1 200 ? 14.811 5.354 11.558 1.00 95.25 200 GLU A N 1
ATOM 1469 C CA . GLU A 1 200 ? 15.187 6.131 12.743 1.00 95.25 200 GLU A CA 1
ATOM 1470 C C . GLU A 1 200 ? 14.719 7.589 12.694 1.00 95.25 200 GLU A C 1
ATOM 1472 O O . GLU A 1 200 ? 14.220 8.097 13.694 1.00 95.25 200 GLU A O 1
ATOM 1477 N N . ALA A 1 201 ? 14.773 8.245 11.531 1.00 92.69 201 ALA A N 1
ATOM 1478 C CA . ALA A 1 201 ? 14.316 9.626 11.393 1.00 92.69 201 ALA A CA 1
ATOM 1479 C C . ALA A 1 201 ? 12.803 9.759 11.641 1.00 92.69 201 ALA A C 1
ATOM 1481 O O . ALA A 1 201 ? 12.355 10.724 12.261 1.00 92.69 201 ALA A O 1
ATOM 1482 N N . ARG A 1 202 ? 12.005 8.767 11.218 1.00 94.81 202 ARG A N 1
ATOM 1483 C CA . ARG A 1 202 ? 10.560 8.729 11.511 1.00 94.81 202 ARG A CA 1
ATOM 1484 C C . ARG A 1 202 ? 10.281 8.496 12.993 1.00 94.81 202 ARG A C 1
ATOM 1486 O O . ARG A 1 202 ? 9.380 9.128 13.542 1.00 94.81 202 ARG A O 1
ATOM 1493 N N . ARG A 1 203 ? 11.072 7.641 13.651 1.00 96.75 203 ARG A N 1
ATOM 1494 C CA . ARG A 1 203 ? 10.993 7.439 15.107 1.00 96.75 203 ARG A CA 1
ATOM 1495 C C . ARG A 1 203 ? 11.339 8.719 15.871 1.00 96.75 203 ARG A C 1
ATOM 1497 O O . ARG A 1 203 ? 10.551 9.146 16.705 1.00 96.75 203 ARG A O 1
ATOM 1504 N N . ALA A 1 204 ? 12.436 9.386 15.515 1.00 95.00 204 ALA A N 1
ATOM 1505 C CA . ALA A 1 204 ? 12.832 10.660 16.114 1.00 95.00 204 ALA A CA 1
ATOM 1506 C C . ALA A 1 204 ? 11.756 11.747 15.931 1.00 95.00 204 ALA A C 1
ATOM 1508 O O . ALA A 1 204 ? 11.463 12.502 16.858 1.00 95.00 204 ALA A O 1
ATOM 1509 N N . LYS A 1 205 ? 11.103 11.796 14.760 1.00 93.88 205 LYS A N 1
ATOM 1510 C CA . LYS A 1 205 ? 9.967 12.699 14.518 1.00 93.88 205 LYS A CA 1
ATOM 1511 C C . LYS A 1 205 ? 8.777 12.384 15.427 1.00 93.88 205 LYS A C 1
ATOM 1513 O O . LYS A 1 205 ? 8.185 13.302 15.991 1.00 93.88 205 LYS A O 1
ATOM 1518 N N . ALA A 1 206 ? 8.435 11.104 15.587 1.00 95.44 206 ALA A N 1
ATOM 1519 C CA . ALA A 1 206 ? 7.376 10.683 16.499 1.00 95.44 206 ALA A CA 1
ATOM 1520 C C . ALA A 1 206 ? 7.689 11.081 17.948 1.00 95.44 206 ALA A C 1
ATOM 1522 O O . ALA A 1 206 ? 6.816 11.610 18.627 1.00 95.44 206 ALA A O 1
ATOM 1523 N N . GLU A 1 207 ? 8.931 10.909 18.407 1.00 95.12 207 GLU A N 1
ATOM 1524 C CA . GLU A 1 207 ? 9.353 11.352 19.742 1.00 95.12 207 GLU A CA 1
ATOM 1525 C C . GLU A 1 207 ? 9.241 12.868 19.921 1.00 95.12 207 GLU A C 1
ATOM 1527 O O . GLU A 1 207 ? 8.706 13.321 20.931 1.00 95.12 207 GLU A O 1
ATOM 1532 N N . ALA A 1 208 ? 9.658 13.662 18.930 1.00 93.50 208 ALA A N 1
ATOM 1533 C CA . ALA A 1 208 ? 9.500 15.116 18.974 1.00 93.50 208 ALA A CA 1
ATOM 1534 C C . ALA A 1 208 ? 8.017 15.535 19.062 1.00 93.50 208 ALA A C 1
ATOM 1536 O O . ALA A 1 208 ? 7.657 16.431 19.832 1.00 93.50 208 ALA A O 1
ATOM 1537 N N . ILE A 1 209 ? 7.139 14.856 18.315 1.00 93.12 209 ILE A N 1
ATOM 1538 C CA . ILE A 1 209 ? 5.685 15.063 18.368 1.00 93.12 209 ILE A CA 1
ATOM 1539 C C . ILE A 1 209 ? 5.125 14.700 19.750 1.00 93.12 209 ILE A C 1
ATOM 1541 O O . ILE A 1 209 ? 4.359 15.473 20.323 1.00 93.12 209 ILE A O 1
ATOM 1545 N N . LEU A 1 210 ? 5.533 13.561 20.314 1.00 92.12 210 LEU A N 1
ATOM 1546 C CA . LEU A 1 210 ? 5.110 13.109 21.642 1.00 92.12 210 LEU A CA 1
ATOM 1547 C C . LEU A 1 210 ? 5.589 14.048 22.755 1.00 92.12 210 LEU A C 1
ATOM 1549 O O . LEU A 1 210 ? 4.828 14.344 23.671 1.00 92.12 210 LEU A O 1
ATOM 1553 N N . ALA A 1 211 ? 6.807 14.581 22.650 1.00 91.06 211 ALA A N 1
ATOM 1554 C CA . ALA A 1 211 ? 7.300 15.608 23.564 1.00 91.06 211 ALA A CA 1
ATOM 1555 C C . ALA A 1 211 ? 6.440 16.885 23.512 1.00 91.06 211 ALA A C 1
ATOM 1557 O O . ALA A 1 211 ? 6.230 17.531 24.536 1.00 91.06 211 ALA A O 1
ATOM 1558 N N . THR A 1 212 ? 5.899 17.216 22.336 1.00 90.00 212 THR A N 1
ATOM 1559 C CA . THR A 1 212 ? 5.043 18.395 22.121 1.00 90.00 212 THR A CA 1
ATOM 1560 C C . THR A 1 212 ? 3.602 18.170 22.595 1.00 90.00 212 THR A C 1
ATOM 1562 O O . THR A 1 212 ? 2.986 19.079 23.137 1.00 90.00 212 THR A O 1
ATOM 1565 N N . LEU A 1 213 ? 3.069 16.946 22.469 1.00 85.25 213 LEU A N 1
ATOM 1566 C CA . LEU A 1 213 ? 1.820 16.505 23.119 1.00 85.25 213 LEU A CA 1
ATOM 1567 C C . LEU A 1 213 ? 1.837 16.682 24.646 1.00 85.25 213 LEU A C 1
ATOM 1569 O O . LEU A 1 213 ? 0.772 16.804 25.248 1.00 85.25 213 LEU A O 1
ATOM 1573 N N . GLY A 1 214 ? 3.023 16.711 25.260 1.00 73.25 214 GLY A N 1
ATOM 1574 C CA . GLY A 1 214 ? 3.184 16.693 26.707 1.00 73.25 214 GLY A CA 1
ATOM 1575 C C . GLY A 1 214 ? 2.875 15.316 27.301 1.00 73.25 214 GLY A C 1
ATOM 1576 O O . GLY A 1 214 ? 2.504 14.368 26.604 1.00 73.25 214 GLY A O 1
ATOM 1577 N N . SER A 1 215 ? 3.053 15.184 28.616 1.00 55.78 215 SER A N 1
ATOM 1578 C CA . SER A 1 215 ? 2.719 13.952 29.332 1.00 55.78 215 SER A CA 1
ATOM 1579 C C . SER A 1 215 ? 1.226 13.666 29.172 1.00 55.78 215 SER A C 1
ATOM 1581 O O . SER A 1 215 ? 0.396 14.369 29.749 1.00 55.78 215 SER A O 1
ATOM 1583 N N . SER A 1 216 ? 0.879 12.635 28.393 1.00 56.81 216 SER A N 1
ATOM 1584 C CA . SER A 1 216 ? -0.491 12.117 28.345 1.00 56.81 216 SER A CA 1
ATOM 1585 C C . SER A 1 216 ? -0.971 11.870 29.781 1.00 56.81 216 SER A C 1
ATOM 1587 O O . SER A 1 216 ? -0.188 11.333 30.567 1.00 56.81 216 SER A O 1
ATOM 1589 N N . PRO A 1 217 ? -2.215 12.222 30.150 1.00 52.59 217 PRO A N 1
ATOM 1590 C CA . PRO A 1 217 ? -2.682 12.253 31.544 1.00 52.59 217 PRO A CA 1
ATOM 1591 C C . PRO A 1 217 ? -2.717 10.899 32.293 1.00 52.59 217 PRO A C 1
ATOM 1593 O O . PRO A 1 217 ? -3.273 10.826 33.385 1.00 52.59 217 PRO A O 1
ATOM 1596 N N . GLY A 1 218 ? -2.086 9.846 31.765 1.00 65.56 218 GLY A N 1
ATOM 1597 C CA . GLY A 1 218 ? -1.838 8.597 32.488 1.00 65.56 218 GLY A CA 1
ATOM 1598 C C . GLY A 1 218 ? -1.335 7.413 31.650 1.00 65.56 218 GLY A C 1
ATOM 1599 O O . GLY A 1 218 ? -1.229 6.313 32.181 1.00 65.56 218 GLY A O 1
ATOM 1600 N N . GLY A 1 219 ? -1.017 7.602 30.360 1.00 80.69 219 GLY A N 1
ATOM 1601 C CA . GLY A 1 219 ? -0.573 6.526 29.461 1.00 80.69 219 GLY A CA 1
ATOM 1602 C C . GLY A 1 219 ? 0.940 6.462 29.209 1.00 80.69 219 GLY A C 1
ATOM 1603 O O . GLY A 1 219 ? 1.645 7.468 29.288 1.00 80.69 219 GLY A O 1
ATOM 1604 N N . VAL A 1 220 ? 1.443 5.273 28.863 1.00 90.94 220 VAL A N 1
ATOM 1605 C CA . VAL A 1 220 ? 2.850 5.006 28.523 1.00 90.94 220 VAL A CA 1
ATOM 1606 C C . VAL A 1 220 ? 3.002 4.858 27.014 1.00 90.94 220 VAL A C 1
ATOM 1608 O O . VAL A 1 220 ? 2.408 3.976 26.404 1.00 90.94 220 VAL A O 1
ATOM 1611 N N . ILE A 1 221 ? 3.847 5.682 26.399 1.00 94.12 221 ILE A N 1
ATOM 1612 C CA . ILE A 1 221 ? 4.123 5.606 24.961 1.00 94.12 221 ILE A CA 1
ATOM 1613 C C . ILE A 1 221 ? 5.595 5.236 24.756 1.00 94.12 221 ILE A C 1
ATOM 1615 O O . ILE A 1 221 ? 6.480 5.748 25.450 1.00 94.12 221 ILE A O 1
ATOM 1619 N N . ARG A 1 222 ? 5.861 4.303 23.838 1.00 96.31 222 ARG A N 1
ATOM 1620 C CA . ARG A 1 222 ? 7.210 3.877 23.443 1.00 96.31 222 ARG A CA 1
ATOM 1621 C C . ARG A 1 222 ? 7.325 3.871 21.929 1.00 96.31 222 ARG A C 1
ATOM 1623 O O . ARG A 1 222 ? 6.511 3.246 21.254 1.00 96.31 222 ARG A O 1
ATOM 1630 N N . VAL A 1 223 ? 8.348 4.545 21.417 1.00 97.88 223 VAL A N 1
ATOM 1631 C CA . VAL A 1 223 ? 8.716 4.518 20.001 1.00 97.88 223 VAL A CA 1
ATOM 1632 C C . VAL A 1 223 ? 9.845 3.506 19.832 1.00 97.88 223 VAL A C 1
ATOM 1634 O O . VAL A 1 223 ? 10.834 3.567 20.554 1.00 97.88 223 VAL A O 1
ATOM 1637 N N . VAL A 1 224 ? 9.679 2.529 18.941 1.00 98.19 224 VAL A N 1
ATOM 1638 C CA . VAL A 1 224 ? 10.561 1.354 18.870 1.00 98.19 224 VAL A CA 1
ATOM 1639 C C . VAL A 1 224 ? 10.844 0.907 17.438 1.00 98.19 224 VAL A C 1
ATOM 1641 O O . VAL A 1 224 ? 10.116 1.233 16.495 1.00 98.19 224 VAL A O 1
ATOM 1644 N N . SER A 1 225 ? 11.932 0.152 17.286 1.00 97.88 225 SER A N 1
ATOM 1645 C CA . SER A 1 225 ? 12.287 -0.560 16.058 1.00 97.88 225 SER A CA 1
ATOM 1646 C C . SER A 1 225 ? 11.361 -1.767 15.818 1.00 97.88 225 SER A C 1
ATOM 1648 O O . SER A 1 225 ? 10.586 -2.159 16.694 1.00 97.88 225 SER A O 1
ATOM 1650 N N . LEU A 1 226 ? 11.453 -2.391 14.636 1.00 95.75 226 LEU A N 1
ATOM 1651 C CA . LEU A 1 226 ? 10.719 -3.630 14.337 1.00 95.75 226 LEU A CA 1
ATOM 1652 C C . LEU A 1 226 ? 11.136 -4.790 15.257 1.00 95.75 226 LEU A C 1
ATOM 1654 O O . LEU A 1 226 ? 10.295 -5.594 15.643 1.00 95.75 226 LEU A O 1
ATOM 1658 N N . GLU A 1 227 ? 12.419 -4.856 15.612 1.00 95.50 227 GLU A N 1
ATOM 1659 C CA . GLU A 1 227 ? 13.008 -5.931 16.420 1.00 95.50 227 GLU A CA 1
ATOM 1660 C C . GLU A 1 227 ? 12.559 -5.849 17.884 1.00 95.50 227 GLU A C 1
ATOM 1662 O O . GLU A 1 227 ? 12.269 -6.863 18.519 1.00 95.50 227 GLU A O 1
ATOM 1667 N N . ASP A 1 228 ? 12.429 -4.629 18.407 1.00 97.00 228 ASP A N 1
ATOM 1668 C CA . ASP A 1 228 ? 11.988 -4.385 19.780 1.00 97.00 228 ASP A CA 1
ATOM 1669 C C . ASP A 1 228 ? 10.471 -4.481 19.959 1.00 97.00 228 ASP A C 1
ATOM 1671 O O . ASP A 1 228 ? 9.996 -4.723 21.074 1.00 97.00 228 ASP A O 1
ATOM 1675 N N . ALA A 1 229 ? 9.697 -4.297 18.885 1.00 97.25 229 ALA A N 1
ATOM 1676 C CA . ALA A 1 229 ? 8.243 -4.200 18.961 1.00 97.25 229 ALA A CA 1
ATOM 1677 C C . ALA A 1 229 ? 7.575 -5.401 19.662 1.00 97.25 229 ALA A C 1
ATOM 1679 O O . ALA A 1 229 ? 6.759 -5.153 20.555 1.00 97.25 229 ALA A O 1
ATOM 1680 N N . PRO A 1 230 ? 7.916 -6.679 19.377 1.00 97.31 230 PRO A N 1
ATOM 1681 C CA . PRO A 1 230 ? 7.312 -7.821 20.070 1.00 97.31 230 PRO A CA 1
ATOM 1682 C C . PRO A 1 230 ? 7.610 -7.857 21.572 1.00 97.31 230 PRO A C 1
ATOM 1684 O O . PRO A 1 230 ? 6.732 -8.188 22.372 1.00 97.31 230 PRO A O 1
ATOM 1687 N N . ARG A 1 231 ? 8.840 -7.506 21.967 1.00 97.12 231 ARG A N 1
ATOM 1688 C CA . ARG A 1 231 ? 9.262 -7.476 23.374 1.00 97.12 231 ARG A CA 1
ATOM 1689 C C . ARG A 1 231 ? 8.534 -6.367 24.131 1.00 97.12 231 ARG A C 1
ATOM 1691 O O . ARG A 1 231 ? 7.934 -6.637 25.167 1.00 97.12 231 ARG A O 1
ATOM 1698 N N . VAL A 1 232 ? 8.545 -5.148 23.591 1.00 97.06 232 VAL A N 1
ATOM 1699 C CA . VAL A 1 232 ? 7.938 -3.967 24.227 1.00 97.06 232 VAL A CA 1
ATOM 1700 C C . VAL A 1 232 ? 6.411 -4.062 24.254 1.00 97.06 232 VAL A C 1
ATOM 1702 O O . VAL A 1 232 ? 5.795 -3.710 25.256 1.00 97.06 232 VAL A O 1
ATOM 1705 N N . SER A 1 233 ? 5.790 -4.612 23.204 1.00 96.50 233 SER A N 1
ATOM 1706 C CA . SER A 1 233 ? 4.354 -4.924 23.184 1.00 96.50 233 SER A CA 1
ATOM 1707 C C . SER A 1 233 ? 3.958 -5.809 24.361 1.00 96.50 233 SER A C 1
ATOM 1709 O O . SER A 1 233 ? 3.046 -5.460 25.110 1.00 96.50 233 SER A O 1
ATOM 1711 N N . LYS A 1 234 ? 4.673 -6.917 24.582 1.00 95.31 234 LYS A N 1
ATOM 1712 C CA . LYS A 1 234 ? 4.405 -7.822 25.706 1.00 95.31 234 LYS A CA 1
ATOM 1713 C C . LYS A 1 234 ? 4.663 -7.161 27.055 1.00 95.31 234 LYS A C 1
ATOM 1715 O O . LYS A 1 234 ? 3.845 -7.308 27.953 1.00 95.31 234 LYS A O 1
ATOM 1720 N N . GLU A 1 235 ? 5.757 -6.417 27.189 1.00 94.75 235 GLU A N 1
ATOM 1721 C CA . GLU A 1 235 ? 6.099 -5.696 28.420 1.00 94.75 235 GLU A CA 1
ATOM 1722 C C . GLU A 1 235 ? 4.975 -4.742 28.855 1.00 94.75 235 GLU A C 1
ATOM 1724 O O . GLU A 1 235 ? 4.545 -4.774 30.006 1.00 94.75 235 GLU A O 1
ATOM 1729 N N . LEU A 1 236 ? 4.442 -3.947 27.923 1.00 91.19 236 LEU A N 1
ATOM 1730 C CA . LEU A 1 236 ? 3.422 -2.940 28.223 1.00 91.19 236 LEU A CA 1
ATOM 1731 C C . LEU A 1 236 ? 1.987 -3.488 28.311 1.00 91.19 236 LEU A C 1
ATOM 1733 O O . LEU A 1 236 ? 1.100 -2.781 28.780 1.00 91.19 236 LEU A O 1
ATOM 1737 N N . SER A 1 237 ? 1.751 -4.724 27.868 1.00 90.38 237 SER A N 1
ATOM 1738 C CA . SER A 1 237 ? 0.425 -5.370 27.846 1.00 90.38 237 SER A CA 1
ATOM 1739 C C . SER A 1 237 ? 0.267 -6.505 28.863 1.00 90.38 237 SER A C 1
ATOM 1741 O O . SER A 1 237 ? -0.656 -7.311 28.757 1.00 90.38 237 SER A O 1
ATOM 1743 N N . GLY A 1 238 ? 1.192 -6.642 29.820 1.00 88.06 238 GLY A N 1
ATOM 1744 C CA . GLY A 1 238 ? 1.156 -7.752 30.782 1.00 88.06 238 GLY A CA 1
ATOM 1745 C C . GLY A 1 238 ? 1.370 -9.129 30.136 1.00 88.06 238 GLY A C 1
ATOM 1746 O O . GLY A 1 238 ? 0.898 -10.140 30.645 1.00 88.06 238 GLY A O 1
ATOM 1747 N N . GLY A 1 239 ? 2.070 -9.176 28.999 1.00 91.62 239 GLY A N 1
ATOM 1748 C CA . GLY A 1 239 ? 2.459 -10.395 28.287 1.00 91.62 239 GLY A CA 1
ATOM 1749 C C . GLY A 1 239 ? 1.490 -10.868 27.200 1.00 91.62 239 GLY A C 1
ATOM 1750 O O . GLY A 1 239 ? 1.837 -11.791 26.461 1.00 91.62 239 GLY A O 1
ATOM 1751 N N . LEU A 1 240 ? 0.313 -10.248 27.064 1.00 90.38 240 LEU A N 1
ATOM 1752 C CA . LEU A 1 240 ? -0.746 -10.710 26.156 1.00 90.38 240 LEU A CA 1
ATOM 1753 C C . LEU A 1 240 ? -0.573 -10.237 24.705 1.00 90.38 240 LEU A C 1
ATOM 1755 O O . LEU A 1 240 ? -1.014 -10.927 23.784 1.00 90.38 240 LEU A O 1
ATOM 1759 N N . GLY A 1 241 ? 0.070 -9.088 24.501 1.00 95.44 241 GLY A N 1
ATOM 1760 C CA . GLY A 1 241 ? 0.067 -8.345 23.241 1.00 95.44 241 GLY A CA 1
ATOM 1761 C C . GLY A 1 241 ? -0.944 -7.195 23.254 1.00 95.44 241 GLY A C 1
ATOM 1762 O O . GLY A 1 241 ? -1.728 -7.033 24.186 1.00 95.44 241 GLY A O 1
ATOM 1763 N N . CYS A 1 242 ? -0.935 -6.377 22.207 1.00 97.81 242 CYS A N 1
ATOM 1764 C CA . CYS A 1 242 ? -1.785 -5.195 22.105 1.00 97.81 242 CYS A CA 1
ATOM 1765 C C . CYS A 1 242 ? -3.252 -5.567 21.831 1.00 97.81 242 CYS A C 1
ATOM 1767 O O . CYS A 1 242 ? -3.534 -6.427 20.993 1.00 97.81 242 CYS A O 1
ATOM 1769 N N . ASP A 1 243 ? -4.183 -4.873 22.487 1.00 96.69 243 ASP A N 1
ATOM 1770 C CA . ASP A 1 243 ? -5.631 -4.936 22.259 1.00 96.69 243 ASP A CA 1
ATOM 1771 C C . ASP A 1 243 ? -6.010 -4.543 20.834 1.00 96.69 243 ASP A C 1
ATOM 1773 O O . ASP A 1 243 ? -6.887 -5.159 20.223 1.00 96.69 243 ASP A O 1
ATOM 1777 N N . ALA A 1 244 ? -5.339 -3.520 20.303 1.00 97.69 244 ALA A N 1
ATOM 1778 C CA . ALA A 1 244 ? -5.592 -3.017 18.967 1.00 97.69 244 ALA A CA 1
ATOM 1779 C C . ALA A 1 244 ? -4.312 -2.604 18.233 1.00 97.69 244 ALA A C 1
ATOM 1781 O O . ALA A 1 244 ? -3.413 -1.977 18.792 1.00 97.69 244 ALA A O 1
ATOM 1782 N N . ILE A 1 245 ? -4.263 -2.914 16.942 1.00 98.44 245 ILE A N 1
ATOM 1783 C CA . ILE A 1 245 ? -3.187 -2.529 16.031 1.00 98.44 245 ILE A CA 1
ATOM 1784 C C . ILE A 1 245 ? -3.746 -1.566 14.992 1.00 98.44 245 ILE A C 1
ATOM 1786 O O . ILE A 1 245 ? -4.751 -1.858 14.348 1.00 98.44 245 ILE A O 1
ATOM 1790 N N . LEU A 1 246 ? -3.071 -0.440 14.800 1.00 98.50 246 LEU A N 1
ATOM 1791 C CA . LEU A 1 246 ? -3.276 0.478 13.689 1.00 98.50 246 LEU A CA 1
ATOM 1792 C C . LEU A 1 246 ? -2.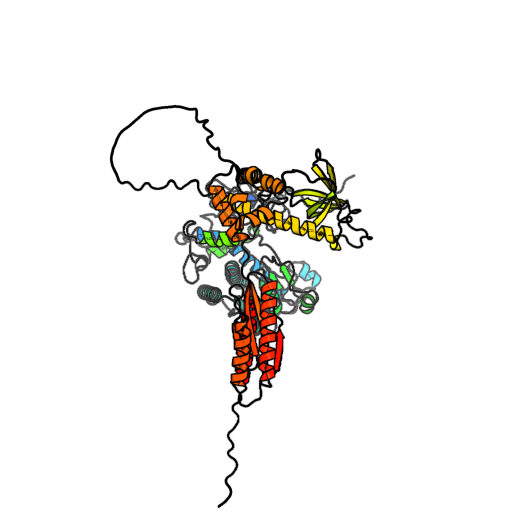182 0.184 12.659 1.00 98.50 246 LEU A C 1
ATOM 1794 O O . LEU A 1 246 ? -1.030 0.578 12.832 1.00 98.50 246 LEU A O 1
ATOM 1798 N N . GLU A 1 247 ? -2.536 -0.540 11.601 1.00 97.44 247 GLU A N 1
ATOM 1799 C CA . GLU A 1 247 ? -1.632 -0.868 10.498 1.00 97.44 247 GLU A CA 1
ATOM 1800 C C . GLU A 1 247 ? -1.800 0.178 9.386 1.00 97.44 247 GLU A C 1
ATOM 1802 O O . GLU A 1 247 ? -2.850 0.275 8.741 1.00 97.44 247 GLU A O 1
ATOM 1807 N N . VAL A 1 248 ? -0.771 1.005 9.195 1.00 96.12 248 VAL A N 1
ATOM 1808 C CA . VAL A 1 248 ? -0.821 2.215 8.353 1.00 96.12 248 VAL A CA 1
ATOM 1809 C C . VAL A 1 248 ? 0.257 2.214 7.259 1.00 96.12 248 VAL A C 1
ATOM 1811 O O . VAL A 1 248 ? 0.628 3.270 6.748 1.00 96.12 248 VAL A O 1
ATOM 1814 N N . VAL A 1 249 ? 0.770 1.037 6.886 1.00 94.62 249 VAL A N 1
ATOM 1815 C CA . VAL A 1 249 ? 1.805 0.856 5.854 1.00 94.62 249 VAL A CA 1
ATOM 1816 C C . VAL A 1 249 ? 1.205 0.310 4.561 1.00 94.62 249 VAL A C 1
ATOM 1818 O O . VAL A 1 249 ? 1.442 0.864 3.490 1.00 94.62 249 VAL A O 1
ATOM 1821 N N . GLY A 1 250 ? 0.412 -0.759 4.640 1.00 91.50 250 GLY A N 1
ATOM 1822 C CA . GLY A 1 250 ? -0.181 -1.418 3.475 1.00 91.50 250 GLY A CA 1
ATOM 1823 C C . GLY A 1 250 ? 0.719 -2.465 2.819 1.00 91.50 250 GLY A C 1
ATOM 1824 O O . GLY A 1 250 ? 0.651 -2.654 1.606 1.00 91.50 250 GLY A O 1
ATOM 1825 N N . ASN A 1 251 ? 1.586 -3.130 3.588 1.00 91.69 251 ASN A N 1
ATOM 1826 C CA . ASN A 1 251 ? 2.402 -4.236 3.086 1.00 91.69 251 ASN A CA 1
ATOM 1827 C C . ASN A 1 251 ? 2.277 -5.499 3.954 1.00 91.69 251 ASN A C 1
ATOM 1829 O O . ASN A 1 251 ? 1.850 -5.465 5.111 1.00 91.69 251 ASN A O 1
ATOM 1833 N N . ASN A 1 252 ? 2.681 -6.634 3.383 1.00 94.38 252 ASN A N 1
ATOM 1834 C CA . ASN A 1 252 ? 2.525 -7.931 4.035 1.00 94.38 252 ASN A CA 1
ATOM 1835 C C . ASN A 1 252 ? 3.330 -8.056 5.333 1.00 94.38 252 ASN A C 1
ATOM 1837 O O . ASN A 1 252 ? 2.837 -8.661 6.281 1.00 94.38 252 ASN A O 1
ATOM 1841 N N . SER A 1 253 ? 4.537 -7.485 5.399 1.00 94.19 253 SER A N 1
ATOM 1842 C CA . SER A 1 253 ? 5.374 -7.567 6.601 1.00 94.19 253 SER A CA 1
ATOM 1843 C C . SER A 1 253 ? 4.805 -6.754 7.766 1.00 94.19 253 SER A C 1
ATOM 1845 O O . SER A 1 253 ? 4.821 -7.238 8.892 1.00 94.19 253 SER A O 1
ATOM 1847 N N . ALA A 1 254 ? 4.240 -5.567 7.517 1.00 94.94 254 ALA A N 1
ATOM 1848 C CA . ALA A 1 254 ? 3.580 -4.768 8.549 1.00 94.94 254 ALA A CA 1
ATOM 1849 C C . ALA A 1 254 ? 2.315 -5.452 9.072 1.00 94.94 254 ALA A C 1
ATOM 1851 O O . ALA A 1 254 ? 2.071 -5.451 10.276 1.00 94.94 254 ALA A O 1
ATOM 1852 N N . LEU A 1 255 ? 1.531 -6.079 8.190 1.00 95.50 255 LEU A N 1
ATOM 1853 C CA . LEU A 1 255 ? 0.346 -6.827 8.603 1.00 95.50 255 LEU A CA 1
ATOM 1854 C C . LEU A 1 255 ? 0.704 -8.099 9.385 1.00 95.50 255 LEU A C 1
ATOM 1856 O O . LEU A 1 255 ? 0.042 -8.408 10.375 1.00 95.50 255 LEU A O 1
ATOM 1860 N N . GLN A 1 256 ? 1.760 -8.806 8.974 1.00 95.69 256 GLN A N 1
ATOM 1861 C CA . GLN A 1 256 ? 2.294 -9.957 9.702 1.00 95.69 256 GLN A CA 1
ATOM 1862 C C . GLN A 1 256 ? 2.764 -9.551 11.104 1.00 95.69 256 GLN A C 1
ATOM 1864 O O . GLN A 1 256 ? 2.346 -10.160 12.087 1.00 95.69 256 GLN A O 1
ATOM 1869 N N . LEU A 1 257 ? 3.538 -8.465 11.208 1.00 97.31 257 LEU A N 1
ATOM 1870 C CA . LEU A 1 257 ? 3.932 -7.898 12.494 1.00 97.31 257 LEU A CA 1
ATOM 1871 C C . LEU A 1 257 ? 2.702 -7.504 13.320 1.00 97.31 257 LEU A C 1
ATOM 1873 O O . LEU A 1 257 ? 2.616 -7.848 14.491 1.00 97.31 257 LEU A O 1
ATOM 1877 N N . GLY A 1 258 ? 1.702 -6.857 12.717 1.00 97.12 258 GLY A N 1
ATOM 1878 C CA . GLY A 1 258 ? 0.444 -6.550 13.398 1.00 97.12 258 GLY A CA 1
ATOM 1879 C C . GLY A 1 258 ? -0.219 -7.792 14.004 1.00 97.12 258 GLY A C 1
ATOM 1880 O O . GLY A 1 258 ? -0.640 -7.768 15.157 1.00 97.12 258 GLY A O 1
ATOM 1881 N N . TYR A 1 259 ? -0.247 -8.911 13.278 1.00 97.00 259 TYR A N 1
ATOM 1882 C CA . TYR A 1 259 ? -0.750 -10.181 13.805 1.00 97.00 259 TYR A CA 1
ATOM 1883 C C . TYR A 1 259 ? 0.117 -10.761 14.935 1.00 97.00 259 TYR A C 1
ATOM 1885 O O . TYR A 1 259 ? -0.405 -11.376 15.868 1.00 97.00 259 TYR A O 1
ATOM 1893 N N . GLU A 1 260 ? 1.432 -10.581 14.891 1.00 96.38 260 GLU A N 1
ATOM 1894 C CA . GLU A 1 260 ? 2.331 -11.018 15.964 1.00 96.38 260 GLU A CA 1
ATOM 1895 C C . GLU A 1 260 ? 2.126 -10.204 17.245 1.00 96.38 260 GLU A C 1
ATOM 1897 O O . GLU A 1 260 ? 2.081 -10.785 18.332 1.00 96.38 260 GLU A O 1
ATOM 1902 N N . LEU A 1 261 ? 1.934 -8.889 17.105 1.00 98.06 261 LEU A N 1
ATOM 1903 C CA . LEU A 1 261 ? 1.752 -7.955 18.214 1.00 98.06 261 LEU A CA 1
ATOM 1904 C C . LEU A 1 261 ? 0.355 -8.015 18.839 1.00 98.06 261 LEU A C 1
ATOM 1906 O O . LEU A 1 261 ? 0.220 -7.673 20.011 1.00 98.06 261 LEU A O 1
ATOM 1910 N N . VAL A 1 262 ? -0.680 -8.410 18.087 1.00 97.88 262 VAL A N 1
ATOM 1911 C CA . VAL A 1 262 ? -2.060 -8.430 18.593 1.00 97.88 262 VAL A CA 1
ATOM 1912 C C . VAL A 1 262 ? -2.297 -9.597 19.556 1.00 97.88 262 VAL A C 1
ATOM 1914 O O . VAL A 1 262 ? -1.890 -10.745 19.302 1.00 97.88 262 VAL A O 1
ATOM 1917 N N . ARG A 1 263 ? -3.002 -9.311 20.655 1.00 96.50 263 ARG A N 1
ATOM 1918 C CA . ARG A 1 263 ? -3.452 -10.329 21.611 1.00 96.50 263 ARG A CA 1
ATOM 1919 C C . ARG A 1 263 ? -4.612 -11.172 21.065 1.00 96.50 263 ARG A C 1
ATOM 1921 O O . ARG A 1 263 ? -5.300 -10.748 20.130 1.00 96.50 263 ARG A O 1
ATOM 1928 N N . PRO A 1 264 ? -4.910 -12.333 21.675 1.00 95.94 264 PRO A N 1
ATOM 1929 C CA . PRO A 1 264 ? -6.159 -13.037 21.413 1.00 95.94 264 PRO A CA 1
ATOM 1930 C C . PRO A 1 264 ? -7.381 -12.139 21.649 1.00 95.94 264 PRO A C 1
ATOM 1932 O O . PRO A 1 264 ? -7.381 -11.343 22.587 1.00 95.94 264 PRO A O 1
ATOM 1935 N N . PHE A 1 265 ? -8.415 -12.249 20.810 1.00 95.38 265 PHE A N 1
ATOM 1936 C CA . PHE A 1 265 ? -9.584 -11.354 20.767 1.00 95.38 265 PHE A CA 1
ATOM 1937 C C . PHE A 1 265 ? -9.272 -9.872 20.474 1.00 95.38 265 PHE A C 1
ATOM 1939 O O . PHE A 1 265 ? -10.156 -9.022 20.611 1.00 95.38 265 PHE A O 1
ATOM 1946 N N . GLY A 1 266 ? -8.049 -9.533 20.060 1.00 95.81 266 GLY A N 1
ATOM 1947 C CA . GLY A 1 266 ? -7.696 -8.173 19.655 1.00 95.81 266 GLY A CA 1
ATOM 1948 C C . GLY A 1 266 ? -8.160 -7.816 18.238 1.00 95.81 266 GLY A C 1
ATOM 1949 O O . GLY A 1 266 ? -8.730 -8.637 17.510 1.00 95.81 266 GLY A O 1
ATOM 1950 N N . VAL A 1 267 ? -7.921 -6.564 17.848 1.00 96.94 267 VAL A N 1
ATOM 1951 C CA . VAL A 1 267 ? -8.321 -6.008 16.547 1.00 96.94 267 VAL A CA 1
ATOM 1952 C C . VAL A 1 267 ? -7.126 -5.469 15.764 1.00 96.94 267 VAL A C 1
ATOM 1954 O O . VAL A 1 267 ? -6.237 -4.835 16.321 1.00 96.94 267 VAL A O 1
ATOM 1957 N N . ILE A 1 268 ? -7.121 -5.669 14.448 1.00 97.31 268 ILE A N 1
ATOM 1958 C CA . ILE A 1 268 ? -6.211 -4.988 13.523 1.00 97.31 268 ILE A CA 1
ATOM 1959 C C . ILE A 1 268 ? -7.042 -4.081 12.615 1.00 97.31 268 ILE A C 1
ATOM 1961 O O . ILE A 1 268 ? -7.826 -4.552 11.791 1.00 97.31 268 ILE A O 1
ATOM 1965 N N . SER A 1 269 ? -6.861 -2.774 12.784 1.00 96.94 269 SER A N 1
ATOM 1966 C CA . SER A 1 269 ? -7.403 -1.706 11.947 1.00 96.94 269 SER A CA 1
ATOM 1967 C C . SER A 1 269 ? -6.362 -1.357 10.883 1.00 96.94 269 SER A C 1
ATOM 1969 O O . SER A 1 269 ? -5.385 -0.662 11.163 1.00 96.94 269 SER A O 1
ATOM 1971 N N . SER A 1 270 ? -6.539 -1.885 9.672 1.00 95.88 270 SER A N 1
ATOM 1972 C CA . SER A 1 270 ? -5.654 -1.632 8.534 1.00 95.88 270 SER A CA 1
ATOM 1973 C C . SER A 1 270 ? -6.278 -0.614 7.582 1.00 95.88 270 SER A C 1
ATOM 1975 O O . SER A 1 270 ? -7.337 -0.836 6.983 1.00 95.88 270 SER A O 1
ATOM 1977 N N . VAL A 1 271 ? -5.599 0.523 7.437 1.00 95.12 271 VAL A N 1
ATOM 1978 C CA . VAL A 1 271 ? -5.932 1.567 6.449 1.00 95.12 271 VAL A CA 1
ATOM 1979 C C . VAL A 1 271 ? -4.873 1.680 5.350 1.00 95.12 271 VAL A C 1
ATOM 1981 O O . VAL A 1 271 ? -5.035 2.458 4.410 1.00 95.12 271 VAL A O 1
ATOM 1984 N N . GLY A 1 272 ? -3.800 0.889 5.447 1.00 88.69 272 GLY A N 1
ATOM 1985 C CA . GLY A 1 272 ? -2.788 0.763 4.409 1.00 88.69 272 GLY A CA 1
ATOM 1986 C C . GLY A 1 272 ? -3.339 0.128 3.127 1.00 88.69 272 GLY A C 1
ATOM 1987 O O . GLY A 1 272 ? -4.182 -0.771 3.154 1.00 88.69 272 GLY A O 1
ATOM 1988 N N . VAL A 1 273 ? -2.856 0.587 1.970 1.00 87.25 273 VAL A N 1
ATOM 1989 C CA . VAL A 1 273 ? -3.281 0.053 0.667 1.00 87.25 273 VAL A CA 1
ATOM 1990 C C . VAL A 1 273 ? -2.444 -1.174 0.310 1.00 87.25 273 VAL A C 1
ATOM 1992 O O . VAL A 1 273 ? -1.368 -1.054 -0.268 1.00 87.25 273 VAL A O 1
ATOM 1995 N N . HIS A 1 274 ? -2.968 -2.361 0.615 1.00 84.88 274 HIS A N 1
ATOM 1996 C CA . HIS A 1 274 ? -2.348 -3.638 0.250 1.00 84.88 274 HIS A CA 1
ATOM 1997 C C . HIS A 1 274 ? -2.477 -3.907 -1.253 1.00 84.88 274 HIS A C 1
ATOM 1999 O O . HIS A 1 274 ? -3.576 -4.122 -1.764 1.00 84.88 274 HIS A O 1
ATOM 2005 N N . THR A 1 275 ? -1.352 -3.896 -1.968 1.00 77.69 275 THR A N 1
ATOM 2006 C CA . THR A 1 275 ? -1.290 -4.156 -3.422 1.00 77.69 275 THR A CA 1
ATOM 2007 C C . THR A 1 275 ? -0.729 -5.533 -3.769 1.00 77.69 275 THR A C 1
ATOM 2009 O O . THR A 1 275 ? -0.820 -5.962 -4.921 1.00 77.69 275 THR A O 1
ATOM 2012 N N . HIS A 1 276 ? -0.167 -6.246 -2.790 1.00 82.25 276 HIS A N 1
ATOM 2013 C CA . HIS A 1 276 ? 0.362 -7.586 -2.999 1.00 82.25 276 HIS A CA 1
ATOM 2014 C C . HIS A 1 276 ? -0.789 -8.592 -3.211 1.00 82.25 276 HIS A C 1
ATOM 2016 O O . HIS A 1 276 ? -1.747 -8.593 -2.437 1.00 82.25 276 HIS A O 1
ATOM 2022 N N . PRO A 1 277 ? -0.726 -9.475 -4.228 1.00 75.81 277 PRO A N 1
ATOM 2023 C CA . PRO A 1 277 ? -1.845 -10.360 -4.571 1.00 75.81 277 PRO A CA 1
ATOM 2024 C C . PRO A 1 277 ? -2.114 -11.449 -3.525 1.00 75.81 277 PRO A C 1
ATOM 2026 O O . PRO A 1 277 ? -3.218 -11.988 -3.463 1.00 75.81 277 PRO A O 1
ATOM 2029 N N . GLN A 1 278 ? -1.108 -11.803 -2.724 1.00 85.25 278 GLN A N 1
ATOM 2030 C CA . GLN A 1 278 ? -1.221 -12.811 -1.675 1.00 85.25 278 GLN A CA 1
ATOM 2031 C C . GLN A 1 278 ? -1.352 -12.157 -0.302 1.00 85.25 278 GLN A C 1
ATOM 2033 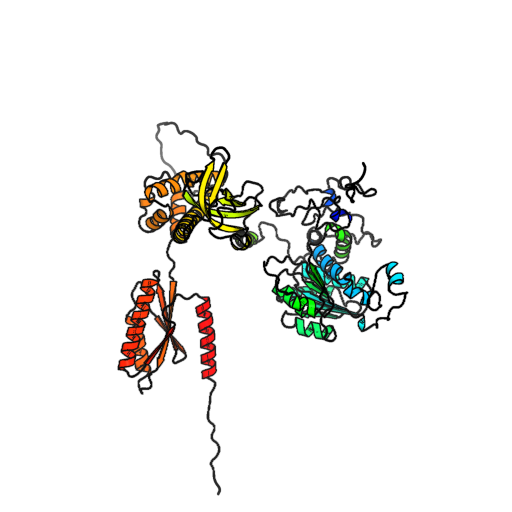O O . GLN A 1 278 ? -0.486 -11.371 0.084 1.00 85.25 278 GLN A O 1
ATOM 2038 N N . PHE A 1 279 ? -2.392 -12.551 0.433 1.00 87.50 279 PHE A N 1
ATOM 2039 C CA . PHE A 1 279 ? -2.618 -12.171 1.825 1.00 87.50 279 PHE A CA 1
ATOM 2040 C C . PHE A 1 279 ? -1.688 -12.976 2.758 1.00 87.50 279 PHE A C 1
ATOM 2042 O O . PHE A 1 279 ? -1.590 -14.193 2.577 1.00 87.50 279 PHE A O 1
ATOM 2049 N N . PRO A 1 280 ? -0.988 -12.344 3.722 1.00 89.38 280 PRO A N 1
ATOM 2050 C CA . PRO A 1 280 ? 0.058 -13.007 4.509 1.00 89.38 280 PRO A CA 1
ATOM 2051 C C . PRO A 1 280 ? -0.483 -13.894 5.639 1.00 89.38 280 PRO A C 1
ATOM 2053 O O . PRO A 1 280 ? 0.229 -14.770 6.117 1.00 89.38 280 PRO A O 1
ATOM 2056 N N . LEU A 1 281 ? -1.741 -13.703 6.050 1.00 90.69 281 LEU A N 1
ATOM 2057 C CA . LEU A 1 281 ? -2.363 -14.465 7.134 1.00 90.69 281 LEU A CA 1
ATOM 2058 C C . LEU A 1 281 ? -3.241 -15.588 6.573 1.00 90.69 281 LEU A C 1
ATOM 2060 O O . LEU A 1 281 ? -3.873 -15.444 5.526 1.00 90.69 281 LEU A O 1
ATOM 2064 N N . ASN A 1 282 ? -3.318 -16.706 7.291 1.00 90.25 282 ASN A N 1
ATOM 2065 C CA . ASN A 1 282 ? -4.183 -17.830 6.940 1.00 90.25 282 ASN A CA 1
ATOM 2066 C C . ASN A 1 282 ? -5.336 -17.985 7.948 1.00 90.25 282 ASN A C 1
ATOM 2068 O O . ASN A 1 282 ? -5.330 -17.394 9.029 1.00 90.25 282 ASN A O 1
ATOM 2072 N N . GLY A 1 283 ? -6.352 -18.767 7.572 1.00 91.00 283 GLY A N 1
ATOM 2073 C CA . GLY A 1 283 ? -7.557 -18.937 8.388 1.00 91.00 283 GLY A CA 1
ATOM 2074 C C . GLY A 1 283 ? -7.289 -19.565 9.757 1.00 91.00 283 GLY A C 1
ATOM 2075 O O . GLY A 1 283 ? -7.917 -19.159 10.726 1.00 91.00 283 GLY A O 1
ATOM 2076 N N . ASP A 1 284 ? -6.335 -20.493 9.848 1.00 92.56 284 ASP A N 1
ATOM 2077 C CA . ASP A 1 284 ? -5.962 -21.163 11.101 1.00 92.56 284 ASP A CA 1
ATOM 2078 C C . ASP A 1 284 ? -5.322 -20.190 12.103 1.00 92.56 284 ASP A C 1
ATOM 2080 O O . ASP A 1 284 ? -5.707 -20.143 13.271 1.00 92.56 284 ASP A O 1
ATOM 2084 N N . ALA A 1 285 ? -4.429 -19.321 11.625 1.00 89.81 285 ALA A N 1
ATOM 2085 C CA . ALA A 1 285 ? -3.812 -18.272 12.427 1.00 89.81 285 ALA A CA 1
ATOM 2086 C C . ALA A 1 285 ? -4.861 -17.292 12.985 1.00 89.81 285 ALA A C 1
ATOM 2088 O O . ALA A 1 285 ? -4.847 -16.955 14.174 1.00 89.81 285 ALA A O 1
ATOM 2089 N N . LEU A 1 286 ? -5.800 -16.844 12.146 1.00 92.62 286 LEU A N 1
ATOM 2090 C CA . LEU A 1 286 ? -6.866 -15.932 12.574 1.00 92.62 286 LEU A CA 1
ATOM 2091 C C . LEU A 1 286 ? -7.849 -16.603 13.536 1.00 92.62 286 LEU A C 1
ATOM 2093 O O . LEU A 1 286 ? -8.247 -15.983 14.523 1.00 92.62 286 LEU A O 1
ATOM 2097 N N . TYR A 1 287 ? -8.194 -17.867 13.275 1.00 93.12 287 TYR A N 1
ATOM 2098 C CA . TYR A 1 287 ? -9.051 -18.676 14.134 1.00 93.12 287 TYR A CA 1
ATOM 2099 C C . TYR A 1 287 ? -8.424 -18.868 15.517 1.00 93.12 287 TYR A C 1
ATOM 2101 O O . TYR A 1 287 ? -9.072 -18.604 16.520 1.00 93.12 287 TYR A O 1
ATOM 2109 N N . SER A 1 288 ? -7.143 -19.236 15.575 1.00 92.25 288 SER A N 1
ATOM 2110 C CA . SER A 1 288 ? -6.447 -19.571 16.824 1.00 92.25 288 SER A CA 1
ATOM 2111 C C . SER A 1 288 ? -6.334 -18.405 17.810 1.00 92.25 288 SER A C 1
ATOM 2113 O O . SER A 1 288 ? -6.286 -18.627 19.018 1.00 92.25 288 SER A O 1
ATOM 2115 N N . LYS A 1 289 ? -6.290 -17.160 17.318 1.00 94.62 289 LYS A N 1
ATOM 2116 C CA . LYS A 1 289 ? -6.265 -15.957 18.165 1.00 94.62 289 LYS A CA 1
ATOM 2117 C C . LYS A 1 289 ? -7.620 -15.239 18.251 1.00 94.62 289 LYS A C 1
ATOM 2119 O O . LYS A 1 289 ? -7.708 -14.252 18.972 1.00 94.62 289 LYS A O 1
ATOM 2124 N N . ASN A 1 290 ? -8.663 -15.660 17.533 1.00 95.44 290 ASN A N 1
ATOM 2125 C CA . ASN A 1 290 ? -9.927 -14.913 17.432 1.00 95.44 290 ASN A CA 1
ATOM 2126 C C . ASN A 1 290 ? -9.722 -13.424 17.057 1.00 95.44 290 ASN A C 1
ATOM 2128 O O . ASN A 1 290 ? -10.328 -12.534 17.654 1.00 95.44 290 ASN A O 1
ATOM 2132 N N . VAL A 1 291 ? -8.833 -13.137 16.100 1.00 94.56 291 VAL A N 1
ATOM 2133 C CA . VAL A 1 291 ? -8.499 -11.750 15.721 1.00 94.56 291 VAL A CA 1
ATOM 2134 C C . VAL A 1 291 ? -9.572 -11.163 14.813 1.00 94.56 291 VAL A C 1
ATOM 2136 O O . VAL A 1 291 ? -9.942 -11.763 13.802 1.00 94.56 291 VAL A O 1
ATOM 2139 N N . SER A 1 292 ? -10.006 -9.944 15.126 1.00 94.94 292 SER A N 1
ATOM 2140 C CA . SER A 1 292 ? -10.825 -9.138 14.223 1.00 94.94 292 SER A CA 1
ATOM 2141 C C . SER A 1 292 ? -9.945 -8.336 13.270 1.00 94.94 292 SER A C 1
ATOM 2143 O O . SER A 1 292 ? -9.047 -7.613 13.696 1.00 94.94 292 SER A O 1
ATOM 2145 N N . LEU A 1 293 ? -10.229 -8.421 11.973 1.00 93.75 293 LEU A N 1
ATOM 2146 C CA . LEU A 1 293 ? -9.551 -7.642 10.940 1.00 93.75 293 LEU A CA 1
ATOM 2147 C C . LEU A 1 293 ? -10.522 -6.634 10.320 1.00 93.75 293 LEU A C 1
ATOM 2149 O O . LEU A 1 293 ? -11.555 -7.025 9.777 1.00 93.75 293 LEU A O 1
ATOM 2153 N N . ALA A 1 294 ? -10.169 -5.351 10.350 1.00 91.50 294 ALA A N 1
ATOM 2154 C CA . ALA A 1 294 ? -10.908 -4.280 9.693 1.00 91.50 294 ALA A CA 1
ATOM 2155 C C . ALA A 1 294 ? -10.028 -3.631 8.618 1.00 91.50 294 ALA A C 1
ATOM 2157 O O . ALA A 1 294 ? -9.017 -3.010 8.930 1.00 91.50 294 ALA A O 1
ATOM 2158 N N . PHE A 1 295 ? -10.422 -3.776 7.350 1.00 90.44 295 PHE A N 1
ATOM 2159 C CA . PHE A 1 295 ? -9.761 -3.148 6.203 1.00 90.44 295 PHE A CA 1
ATOM 2160 C C . PHE A 1 295 ? -10.676 -2.099 5.591 1.00 90.44 295 PHE A C 1
ATOM 2162 O O . PHE A 1 295 ? -11.849 -2.373 5.317 1.00 90.44 295 PHE A O 1
ATOM 2169 N N . GLY A 1 296 ? -10.152 -0.914 5.293 1.00 84.81 296 GLY A N 1
ATOM 2170 C CA . GLY A 1 296 ? -11.010 0.105 4.710 1.00 84.81 296 GLY A CA 1
ATOM 2171 C C . GLY A 1 296 ? -10.307 1.354 4.226 1.00 84.81 296 GLY A C 1
ATOM 2172 O O . GLY A 1 296 ? -9.311 1.803 4.776 1.00 84.81 296 GLY A O 1
ATOM 2173 N N . ARG A 1 297 ? -10.910 1.953 3.197 1.00 90.12 297 ARG A N 1
ATOM 2174 C CA . ARG A 1 297 ? -10.615 3.322 2.789 1.00 90.12 297 ARG A CA 1
ATOM 2175 C C . ARG A 1 297 ? -11.346 4.278 3.729 1.00 90.12 297 ARG A C 1
ATOM 2177 O O . ARG A 1 297 ? -12.534 4.080 3.987 1.00 90.12 297 ARG A O 1
ATOM 2184 N N . CYS A 1 298 ? -10.653 5.320 4.172 1.00 94.12 298 CYS A N 1
ATOM 2185 C CA . CYS A 1 298 ? -11.206 6.345 5.044 1.00 94.12 298 CYS A CA 1
ATOM 2186 C C . CYS A 1 298 ? -12.395 7.093 4.399 1.00 94.12 298 CYS A C 1
ATOM 2188 O O . CYS A 1 298 ? -12.251 7.630 3.294 1.00 94.12 298 CYS A O 1
ATOM 2190 N N . PRO A 1 299 ? -13.568 7.175 5.060 1.00 93.75 299 PRO A N 1
ATOM 2191 C CA . PRO A 1 299 ? -14.675 8.025 4.639 1.00 93.75 299 PRO A CA 1
ATOM 2192 C C . PRO A 1 299 ? -14.409 9.478 5.053 1.00 93.75 299 PRO A C 1
ATOM 2194 O O . PRO A 1 299 ? -15.092 10.016 5.922 1.00 93.75 299 PRO A O 1
ATOM 2197 N N . VAL A 1 300 ? -13.421 10.122 4.415 1.00 93.62 300 VAL A N 1
ATOM 2198 C CA . VAL A 1 300 ? -12.959 11.490 4.734 1.00 93.62 300 VAL A CA 1
ATOM 2199 C C . VAL A 1 300 ? -14.131 12.455 4.896 1.00 93.62 300 VAL A C 1
ATOM 2201 O O . VAL A 1 300 ? -14.203 13.189 5.878 1.00 93.62 300 VAL A O 1
ATOM 2204 N N . ARG A 1 301 ? -15.114 12.389 3.986 1.00 89.12 301 ARG A N 1
ATOM 2205 C CA . ARG A 1 301 ? -16.296 13.264 4.003 1.00 89.12 301 ARG A CA 1
ATOM 2206 C C . ARG A 1 301 ? -17.151 13.136 5.270 1.00 89.12 301 ARG A C 1
ATOM 2208 O O . ARG A 1 301 ? -17.913 14.039 5.590 1.00 89.12 301 ARG A O 1
ATOM 2215 N N . SER A 1 302 ? -17.055 12.035 5.992 1.00 88.62 302 SER A N 1
ATOM 2216 C CA . SER A 1 302 ? -17.874 11.787 7.178 1.00 88.62 302 SER A CA 1
ATOM 2217 C C . SER A 1 302 ? -17.151 12.105 8.478 1.00 88.62 302 SER A C 1
ATOM 2219 O O . SER A 1 302 ? -17.811 12.418 9.461 1.00 88.62 302 SER A O 1
ATOM 2221 N N . ILE A 1 303 ? -15.819 12.081 8.475 1.00 90.88 303 ILE A N 1
ATOM 2222 C CA . ILE A 1 303 ? -15.013 12.342 9.674 1.00 90.88 303 ILE A CA 1
ATOM 2223 C C . ILE A 1 303 ? -14.363 13.728 9.693 1.00 90.88 303 ILE A C 1
ATOM 2225 O O . ILE A 1 303 ? -13.860 14.152 10.727 1.00 90.88 303 ILE A O 1
ATOM 2229 N N . PHE A 1 304 ? -14.391 14.447 8.571 1.00 90.19 304 PHE A N 1
ATOM 2230 C CA . PHE A 1 304 ? -13.755 15.754 8.429 1.00 90.19 304 PHE A CA 1
ATOM 2231 C C . PHE A 1 304 ? -14.062 16.756 9.554 1.00 90.19 304 PHE A C 1
ATOM 2233 O O . PHE A 1 304 ? -13.106 17.406 9.964 1.00 90.19 304 PHE A O 1
ATOM 2240 N N . PRO A 1 305 ? -15.307 16.902 10.077 1.00 86.69 305 PRO A N 1
ATOM 2241 C CA . PRO A 1 305 ? -15.573 17.854 11.162 1.00 86.69 305 PRO A CA 1
ATOM 2242 C C . PRO A 1 305 ? -14.702 17.608 12.402 1.00 86.69 305 PRO A C 1
ATOM 2244 O O . PRO A 1 305 ? -14.172 18.545 12.980 1.00 86.69 305 PRO A O 1
ATOM 2247 N N . TYR A 1 306 ? -14.456 16.344 12.743 1.00 89.62 306 TYR A N 1
ATOM 2248 C CA . TYR A 1 306 ? -13.582 15.988 13.860 1.00 89.62 306 TYR A CA 1
ATOM 2249 C C . TYR A 1 306 ? -12.104 16.222 13.522 1.00 89.62 306 TYR A C 1
ATOM 2251 O O . TYR A 1 306 ? -11.314 16.646 14.362 1.00 89.62 306 TYR A O 1
ATOM 2259 N N . CYS A 1 307 ? -11.713 15.970 12.270 1.00 92.81 307 CYS A N 1
ATOM 2260 C CA . CYS A 1 307 ? -10.334 16.162 11.830 1.00 92.81 307 CYS A CA 1
ATOM 2261 C C . CYS A 1 307 ? -9.942 17.642 11.750 1.00 92.81 307 CYS A C 1
ATOM 2263 O O . CYS A 1 307 ? -8.799 17.968 12.055 1.00 92.81 307 CYS A O 1
ATOM 2265 N N . ILE A 1 308 ? -10.852 18.536 11.343 1.00 88.19 308 ILE A N 1
ATOM 2266 C CA . ILE A 1 308 ? -10.571 19.977 11.320 1.00 88.19 308 ILE A CA 1
ATOM 2267 C C . ILE A 1 308 ? -10.444 20.537 12.738 1.00 88.19 308 ILE A C 1
ATOM 2269 O O . ILE A 1 308 ? -9.536 21.326 12.976 1.00 88.19 308 ILE A O 1
ATOM 2273 N N . GLU A 1 309 ? -11.268 20.079 13.685 1.00 86.19 309 GLU A N 1
ATOM 2274 C CA . GLU A 1 309 ? -11.134 20.436 15.103 1.00 86.19 309 GLU A CA 1
ATOM 2275 C C . GLU A 1 309 ? -9.773 20.006 15.658 1.00 86.19 309 GLU A C 1
ATOM 2277 O O . GLU A 1 309 ? -9.061 20.827 16.233 1.00 86.19 309 GLU A O 1
ATOM 2282 N N . LEU A 1 310 ? -9.368 18.755 15.409 1.00 89.44 310 LEU A N 1
ATOM 2283 C CA . LEU A 1 310 ? -8.057 18.244 15.814 1.00 89.44 310 LEU A CA 1
ATOM 2284 C C . LEU A 1 310 ? -6.902 19.012 15.151 1.00 89.44 310 LEU A C 1
ATOM 2286 O O . LEU A 1 310 ? -5.898 19.325 15.790 1.00 89.44 310 LEU A O 1
ATOM 2290 N N . LEU A 1 311 ? -7.035 19.343 13.864 1.00 89.81 311 LEU A N 1
ATOM 2291 C CA . LEU A 1 311 ? -6.036 20.145 13.167 1.00 89.81 311 LEU A CA 1
ATOM 2292 C C . LEU A 1 311 ? -5.899 21.531 13.803 1.00 89.81 311 LEU A C 1
ATOM 2294 O O . LEU A 1 311 ? -4.784 22.010 13.996 1.00 89.81 311 LEU A O 1
ATOM 2298 N N . MET A 1 312 ? -7.024 22.175 14.117 1.00 84.19 312 MET A N 1
ATOM 2299 C CA . MET A 1 312 ? -7.062 23.506 14.718 1.00 84.19 312 MET A CA 1
ATOM 2300 C C . MET A 1 312 ? -6.527 23.514 16.151 1.00 84.19 312 MET A C 1
ATOM 2302 O O . MET A 1 312 ? -5.812 24.447 16.512 1.00 84.19 312 MET A O 1
ATOM 2306 N N . SER A 1 313 ? -6.824 22.486 16.950 1.00 84.50 313 SER A N 1
ATOM 2307 C CA . SER A 1 313 ? -6.335 22.389 18.328 1.00 84.50 313 SER A CA 1
ATOM 2308 C C . SER A 1 313 ? -4.836 22.096 18.400 1.00 84.50 313 SER A C 1
ATOM 2310 O O . SER A 1 313 ? -4.178 22.566 19.325 1.00 84.50 313 SER A O 1
ATOM 2312 N N . ARG A 1 314 ? -4.280 21.375 17.414 1.00 87.06 314 ARG A N 1
ATOM 2313 C CA . ARG A 1 314 ? -2.876 20.933 17.395 1.00 87.06 314 ARG A CA 1
ATOM 2314 C C . ARG A 1 314 ? -2.033 21.563 16.292 1.00 87.06 314 ARG A C 1
ATOM 2316 O O . ARG A 1 314 ? -1.307 20.883 15.564 1.00 87.06 314 ARG A O 1
ATOM 2323 N N . GLN A 1 315 ? -2.108 22.886 16.157 1.00 84.44 315 GLN A N 1
ATOM 2324 C CA . GLN A 1 315 ? -1.260 23.637 15.217 1.00 84.44 315 GLN A CA 1
ATOM 2325 C C . GLN A 1 315 ? 0.236 23.585 15.573 1.00 84.44 315 GLN A C 1
ATOM 2327 O O . GLN A 1 315 ? 1.080 23.762 14.704 1.00 84.44 315 GLN A O 1
ATOM 2332 N N . ASP A 1 316 ? 0.579 23.290 16.822 1.00 85.12 316 ASP A N 1
ATOM 2333 C CA . ASP A 1 316 ? 1.937 22.975 17.275 1.00 85.12 316 ASP A CA 1
ATOM 2334 C C . ASP A 1 316 ? 2.530 21.725 16.592 1.00 85.12 316 ASP A C 1
ATOM 2336 O O . ASP A 1 316 ? 3.743 21.651 16.409 1.00 85.12 316 ASP A O 1
ATOM 2340 N N . ILE A 1 317 ? 1.685 20.783 16.155 1.00 88.38 317 ILE A N 1
ATOM 2341 C CA . ILE A 1 317 ? 2.084 19.585 15.397 1.00 88.38 317 ILE A CA 1
ATOM 2342 C C . ILE A 1 317 ? 1.776 19.727 13.907 1.00 88.38 317 ILE A C 1
ATOM 2344 O O . ILE A 1 317 ? 2.609 19.420 13.059 1.00 88.38 317 ILE A O 1
ATOM 2348 N N . PHE A 1 318 ? 0.574 20.168 13.543 1.00 88.12 318 PHE A N 1
ATOM 2349 C CA . PHE A 1 318 ? 0.125 20.220 12.147 1.00 88.12 318 PHE A CA 1
ATOM 2350 C C . PHE A 1 318 ? 0.571 21.500 11.424 1.00 88.12 318 PHE A C 1
ATOM 2352 O O . PHE A 1 318 ? -0.139 22.010 10.555 1.00 88.12 318 PHE A O 1
ATOM 2359 N N . SER A 1 319 ? 1.740 22.032 11.779 1.00 81.31 319 SER A N 1
ATOM 2360 C CA . SER A 1 319 ? 2.351 23.221 11.180 1.00 81.31 319 SER A CA 1
ATOM 2361 C C . SER A 1 319 ? 3.532 22.886 10.266 1.00 81.31 319 SER A C 1
ATOM 2363 O O . SER A 1 319 ? 3.958 21.736 10.128 1.00 81.31 319 SER A O 1
ATOM 2365 N N . VAL A 1 320 ? 4.015 23.932 9.592 1.00 79.25 320 VAL A N 1
ATOM 2366 C CA . VAL A 1 320 ? 5.173 23.899 8.702 1.00 79.25 320 VAL A CA 1
ATOM 2367 C C . VAL A 1 320 ? 6.439 24.218 9.490 1.00 79.25 320 VAL A C 1
ATOM 2369 O O . VAL A 1 320 ? 6.537 25.278 10.107 1.00 79.25 320 VAL A O 1
ATOM 2372 N N . GLY A 1 321 ? 7.425 23.332 9.401 1.00 70.81 3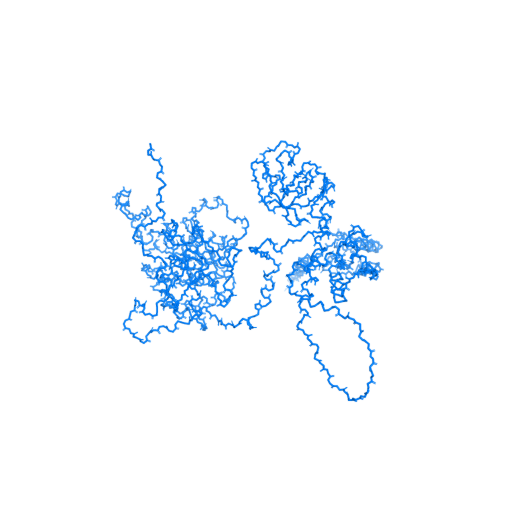21 GLY A N 1
ATOM 2373 C CA . GLY A 1 321 ? 8.722 23.459 10.050 1.00 70.81 321 GLY A CA 1
ATOM 2374 C C . GLY A 1 321 ? 8.705 23.135 11.546 1.00 70.81 321 GLY A C 1
ATOM 2375 O O . GLY A 1 321 ? 7.677 22.837 12.145 1.00 70.81 321 GLY A O 1
ATOM 2376 N N . GLY A 1 322 ? 9.886 23.187 12.163 1.00 76.62 322 GLY A N 1
ATOM 2377 C CA . GLY A 1 322 ? 10.075 22.826 13.570 1.00 76.62 322 GLY A CA 1
ATOM 2378 C C . GLY A 1 322 ? 10.250 21.321 13.798 1.00 76.62 322 GLY A C 1
ATOM 2379 O O . GLY A 1 322 ? 9.948 20.487 12.944 1.00 76.62 322 GLY A O 1
ATOM 2380 N N . ALA A 1 323 ? 10.768 20.962 14.976 1.00 77.00 323 ALA A N 1
ATOM 2381 C CA . ALA A 1 323 ? 11.084 19.571 15.306 1.00 77.00 323 ALA A CA 1
ATOM 2382 C C . ALA A 1 323 ? 9.838 18.664 15.258 1.00 77.00 323 ALA A C 1
ATOM 2384 O O . ALA A 1 323 ? 9.906 17.563 14.718 1.00 77.00 323 ALA A O 1
ATOM 2385 N N . ALA A 1 324 ? 8.691 19.158 15.735 1.00 82.00 324 ALA A N 1
ATOM 2386 C CA . ALA A 1 324 ? 7.424 18.426 15.782 1.00 82.00 324 ALA A CA 1
ATOM 2387 C C . ALA A 1 324 ? 6.469 18.709 14.607 1.00 82.00 324 ALA A C 1
ATOM 2389 O O . ALA A 1 324 ? 5.500 17.974 14.434 1.00 82.00 324 ALA A O 1
ATOM 2390 N N . GLY A 1 325 ? 6.733 19.734 13.788 1.00 85.38 325 GLY A N 1
ATOM 2391 C CA . GLY A 1 325 ? 5.837 20.117 12.695 1.00 85.38 325 GLY A CA 1
ATOM 2392 C C . GLY A 1 325 ? 5.785 19.055 11.604 1.00 85.38 325 GLY A C 1
ATOM 2393 O O . GLY A 1 325 ? 6.821 18.655 11.084 1.00 85.38 325 GLY A O 1
ATOM 2394 N N . LEU A 1 326 ? 4.598 18.572 11.248 1.00 86.06 326 LEU A N 1
ATOM 2395 C CA . LEU A 1 326 ? 4.438 17.449 10.321 1.00 86.06 326 LEU A CA 1
ATOM 2396 C C . LEU A 1 326 ? 4.851 17.790 8.877 1.00 86.06 326 LEU A C 1
ATOM 2398 O O . LEU A 1 326 ? 5.162 16.891 8.098 1.00 86.06 326 LEU A O 1
ATOM 2402 N N . ILE A 1 327 ? 4.851 19.074 8.509 1.00 84.81 327 ILE A N 1
ATOM 2403 C CA . ILE A 1 327 ? 5.257 19.536 7.179 1.00 84.81 327 ILE A CA 1
ATOM 2404 C C . ILE A 1 327 ? 6.686 20.066 7.274 1.00 84.81 327 ILE A C 1
ATOM 2406 O O . ILE A 1 327 ? 6.900 21.187 7.720 1.00 84.81 327 ILE A O 1
ATOM 2410 N N . ASP A 1 328 ? 7.673 19.287 6.836 1.00 79.62 328 ASP A N 1
ATOM 2411 C CA . ASP A 1 328 ? 9.077 19.697 6.972 1.00 79.62 328 ASP A CA 1
ATOM 2412 C C . ASP A 1 328 ? 9.446 20.862 6.041 1.00 79.62 328 ASP A C 1
ATOM 2414 O O . ASP A 1 328 ? 10.165 21.778 6.445 1.00 79.62 328 ASP A O 1
ATOM 2418 N N . LYS A 1 329 ? 8.977 20.832 4.784 1.00 77.50 329 LYS A N 1
ATOM 2419 C CA . LYS A 1 329 ? 9.292 21.837 3.758 1.00 77.50 329 LYS A CA 1
ATOM 2420 C C . LYS A 1 329 ? 8.134 22.023 2.783 1.00 77.50 329 LYS A C 1
ATOM 2422 O O . LYS A 1 329 ? 7.415 21.077 2.473 1.00 77.50 329 LYS A O 1
ATOM 2427 N N . ILE A 1 330 ? 8.019 23.237 2.252 1.00 78.19 330 ILE A N 1
ATOM 2428 C CA . ILE A 1 330 ? 7.205 23.552 1.076 1.00 78.19 330 ILE A CA 1
ATOM 2429 C C . ILE A 1 330 ? 8.187 23.925 -0.022 1.00 78.19 330 ILE A C 1
ATOM 2431 O O . ILE A 1 330 ? 8.989 24.837 0.165 1.00 78.19 330 ILE A O 1
ATOM 2435 N N . VAL A 1 331 ? 8.137 23.202 -1.135 1.00 76.19 331 VAL A N 1
ATOM 2436 C CA . VAL A 1 331 ? 8.999 23.444 -2.292 1.00 76.19 331 VAL A CA 1
ATOM 2437 C C . VAL A 1 331 ? 8.132 23.806 -3.494 1.00 76.19 331 VAL A C 1
ATOM 2439 O O . VAL A 1 331 ? 7.088 23.173 -3.692 1.00 76.19 331 VAL A O 1
ATOM 2442 N N . PRO A 1 332 ? 8.511 24.821 -4.283 1.00 71.81 332 PRO A N 1
ATOM 2443 C CA . PRO A 1 332 ? 7.852 25.077 -5.549 1.00 71.81 332 PRO A CA 1
ATOM 2444 C C . PRO A 1 332 ? 8.183 23.966 -6.566 1.00 71.8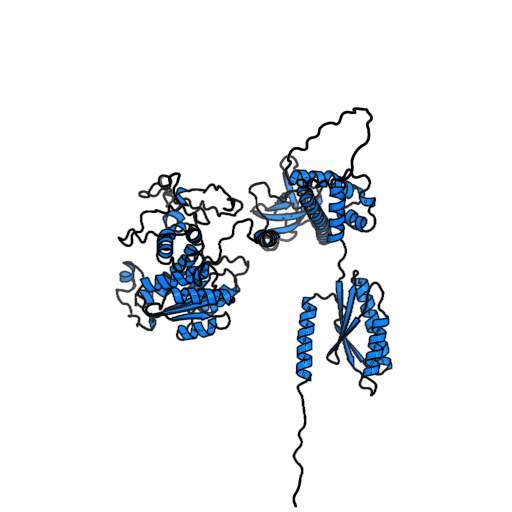1 332 PRO A C 1
ATOM 2446 O O . PRO A 1 332 ? 9.122 23.184 -6.398 1.00 71.81 332 PRO A O 1
ATOM 2449 N N . PHE A 1 333 ? 7.333 23.820 -7.588 1.00 68.62 333 PHE A N 1
ATOM 2450 C CA . PHE A 1 333 ? 7.399 22.696 -8.537 1.00 68.62 333 PHE A CA 1
ATOM 2451 C C . PHE A 1 333 ? 8.701 22.642 -9.350 1.00 68.62 333 PHE A C 1
ATOM 2453 O O . PHE A 1 333 ? 9.076 21.575 -9.828 1.00 68.62 333 PHE A O 1
ATOM 2460 N N . ASP A 1 334 ? 9.362 23.780 -9.524 1.00 70.94 334 ASP A N 1
ATOM 2461 C CA . ASP A 1 334 ? 10.642 23.954 -10.210 1.00 70.94 334 ASP A CA 1
ATOM 2462 C C . ASP A 1 334 ? 11.845 23.484 -9.377 1.00 70.94 334 ASP A C 1
ATOM 2464 O O . ASP A 1 334 ? 12.797 22.946 -9.940 1.00 70.94 334 ASP A O 1
ATOM 2468 N N . GLU A 1 335 ? 11.787 23.630 -8.051 1.00 66.81 335 GLU A N 1
ATOM 2469 C CA . GLU A 1 335 ? 12.836 23.190 -7.117 1.00 66.81 335 GLU A CA 1
ATOM 2470 C C . GLU A 1 335 ? 12.645 21.758 -6.611 1.00 66.81 335 GLU A C 1
ATOM 2472 O O . GLU A 1 335 ? 13.572 21.131 -6.090 1.00 66.81 335 GLU A O 1
ATOM 2477 N N . ALA A 1 336 ? 11.437 21.216 -6.737 1.00 58.38 336 ALA A N 1
ATOM 2478 C CA . ALA A 1 336 ? 11.176 19.849 -6.348 1.00 58.38 336 ALA A CA 1
ATOM 2479 C C . ALA A 1 336 ? 11.975 18.900 -7.269 1.00 58.38 336 ALA A C 1
ATOM 2481 O O . ALA A 1 336 ? 11.681 18.764 -8.457 1.00 58.38 336 ALA A O 1
ATOM 2482 N N . SER A 1 337 ? 12.928 18.143 -6.711 1.00 47.78 337 SER A N 1
ATOM 2483 C CA . SER A 1 337 ? 13.652 17.024 -7.363 1.00 47.78 337 SER A CA 1
ATOM 2484 C C . SER A 1 337 ? 12.739 15.887 -7.877 1.00 47.78 337 SER A C 1
ATOM 2486 O O . SER A 1 337 ? 13.178 14.866 -8.402 1.00 47.78 337 SER A O 1
ATOM 2488 N N . VAL A 1 338 ? 11.430 16.109 -7.794 1.00 47.78 338 VAL A N 1
ATOM 2489 C CA . VAL A 1 338 ? 10.302 15.439 -8.437 1.00 47.78 338 VAL A CA 1
ATOM 2490 C C . VAL A 1 338 ? 10.542 15.140 -9.921 1.00 47.78 338 VAL A C 1
ATOM 2492 O O . VAL A 1 338 ? 10.030 14.127 -10.378 1.00 47.78 338 VAL A O 1
ATOM 2495 N N . LYS A 1 339 ? 11.361 15.891 -10.675 1.00 43.50 339 LYS A N 1
ATOM 2496 C CA . LYS A 1 339 ? 11.720 15.491 -12.057 1.00 43.50 339 LYS A CA 1
ATOM 2497 C C . LYS A 1 339 ? 12.367 14.100 -12.142 1.00 43.50 339 LYS A C 1
ATOM 2499 O O . LYS A 1 339 ? 12.115 13.395 -13.116 1.00 43.50 339 LYS A O 1
ATOM 2504 N N . GLU A 1 340 ? 13.159 13.694 -11.149 1.00 40.12 340 GLU A N 1
ATOM 2505 C CA . GLU A 1 340 ? 13.812 12.376 -11.106 1.00 40.12 340 GLU A CA 1
ATOM 2506 C C . GLU A 1 340 ? 12.929 11.330 -10.414 1.00 40.12 340 GLU A C 1
ATOM 2508 O O . GLU A 1 340 ? 12.692 10.268 -10.983 1.00 40.12 340 GLU A O 1
ATOM 2513 N N . ALA A 1 341 ? 12.309 11.666 -9.275 1.00 39.44 341 ALA A N 1
ATOM 2514 C CA . ALA A 1 341 ? 11.413 10.749 -8.560 1.00 39.44 341 ALA A CA 1
ATOM 2515 C C . ALA A 1 341 ? 10.126 10.411 -9.343 1.00 39.44 341 ALA A C 1
ATOM 2517 O O . ALA A 1 341 ? 9.644 9.277 -9.279 1.00 39.44 341 ALA A O 1
ATOM 2518 N N . TYR A 1 342 ? 9.569 11.358 -10.115 1.00 42.66 342 TYR A N 1
ATOM 2519 C CA . TYR A 1 342 ? 8.449 11.086 -11.027 1.00 42.66 342 TYR A CA 1
ATOM 2520 C C . TYR A 1 342 ? 8.911 10.385 -12.299 1.00 42.66 342 TYR A C 1
ATOM 2522 O O . TYR A 1 342 ? 8.169 9.544 -12.793 1.00 42.66 342 TYR A O 1
ATOM 2530 N N . ARG A 1 343 ? 10.128 10.646 -12.808 1.00 39.09 343 ARG A N 1
ATOM 2531 C CA . ARG A 1 343 ? 10.685 9.849 -13.913 1.00 39.09 343 ARG A CA 1
ATOM 2532 C C . ARG A 1 343 ? 10.792 8.388 -13.506 1.00 39.09 343 ARG A C 1
ATOM 2534 O O . ARG A 1 343 ? 10.239 7.565 -14.219 1.00 39.09 343 ARG A O 1
ATOM 2541 N N . GLU A 1 344 ? 11.370 8.082 -12.347 1.00 33.94 344 GLU A N 1
ATOM 2542 C CA . GLU A 1 344 ? 11.535 6.711 -11.843 1.00 33.94 344 GLU A CA 1
ATOM 2543 C C . GLU A 1 344 ? 10.205 6.019 -11.501 1.00 33.94 344 GLU A C 1
ATOM 2545 O O . GLU A 1 344 ? 10.008 4.863 -11.870 1.00 33.94 344 GLU A O 1
ATOM 2550 N N . THR A 1 345 ? 9.238 6.715 -10.887 1.00 33.97 345 THR A N 1
ATOM 2551 C CA . THR A 1 345 ? 7.899 6.137 -10.623 1.00 33.97 345 THR A CA 1
ATOM 2552 C C . THR A 1 345 ? 6.992 6.061 -11.859 1.00 33.97 345 THR A C 1
ATOM 2554 O O . THR A 1 345 ? 6.014 5.311 -11.845 1.00 33.97 345 THR A O 1
ATOM 2557 N N . SER A 1 346 ? 7.322 6.775 -12.942 1.00 32.84 346 SER A N 1
ATOM 2558 C CA . SER A 1 346 ? 6.625 6.699 -14.237 1.00 32.84 346 SER A CA 1
ATOM 2559 C C . SER A 1 346 ? 7.151 5.608 -15.178 1.00 32.84 346 SER A C 1
ATOM 2561 O O . SER A 1 346 ? 6.510 5.347 -16.194 1.00 32.84 346 SER A O 1
ATOM 2563 N N . VAL A 1 347 ? 8.265 4.932 -14.853 1.00 32.38 347 VAL A N 1
ATOM 2564 C CA . VAL A 1 347 ? 8.809 3.863 -15.717 1.00 32.38 347 VAL A CA 1
ATOM 2565 C C . VAL A 1 347 ? 8.007 2.554 -15.615 1.00 32.38 347 VAL A C 1
ATOM 2567 O O . VAL A 1 347 ? 8.060 1.762 -16.547 1.00 32.38 347 VAL A O 1
ATOM 2570 N N . ASP A 1 348 ? 7.192 2.348 -14.568 1.00 33.34 348 ASP A N 1
ATOM 2571 C CA . ASP A 1 348 ? 6.520 1.052 -14.325 1.00 33.34 348 ASP A CA 1
ATOM 2572 C C . ASP A 1 348 ? 5.022 1.110 -13.940 1.00 33.34 348 ASP A C 1
ATOM 2574 O O . ASP A 1 348 ? 4.471 0.150 -13.392 1.00 33.34 348 ASP A O 1
ATOM 2578 N N . ARG A 1 349 ? 4.289 2.186 -14.266 1.00 29.28 349 ARG A N 1
ATOM 2579 C CA . ARG A 1 349 ? 2.809 2.136 -14.254 1.00 29.28 349 ARG A CA 1
ATOM 2580 C C . ARG A 1 349 ? 2.206 2.635 -15.562 1.00 29.28 349 ARG A C 1
ATOM 2582 O O . ARG A 1 349 ? 2.412 3.796 -15.907 1.00 29.28 349 ARG A O 1
ATOM 2589 N N . PRO A 1 350 ? 1.405 1.808 -16.261 1.00 28.83 350 PRO A N 1
ATOM 2590 C CA . PRO A 1 350 ? 0.691 2.259 -17.443 1.00 28.83 350 PRO A CA 1
ATOM 2591 C C . PRO A 1 350 ? -0.367 3.285 -17.024 1.00 28.83 350 PRO A C 1
ATOM 2593 O O . PRO A 1 350 ? -1.269 2.986 -16.237 1.00 28.83 350 PRO A O 1
ATOM 2596 N N . ALA A 1 351 ? -0.247 4.505 -17.542 1.00 28.62 351 ALA A N 1
ATOM 2597 C CA . ALA A 1 351 ? -1.316 5.489 -17.500 1.00 28.62 351 ALA A CA 1
ATOM 2598 C C . ALA A 1 351 ? -2.495 4.955 -18.328 1.00 28.62 351 ALA A C 1
ATOM 2600 O O . ALA A 1 351 ? -2.334 4.646 -19.506 1.00 28.62 351 ALA A O 1
ATOM 2601 N N . ILE A 1 352 ? -3.678 4.831 -17.726 1.00 34.38 352 ILE A N 1
ATOM 2602 C CA . ILE A 1 352 ? -4.910 4.660 -18.500 1.00 34.38 352 ILE A CA 1
ATOM 2603 C C . ILE A 1 352 ? -5.452 6.078 -18.669 1.00 34.38 352 ILE A C 1
ATOM 2605 O O . ILE A 1 352 ? -5.927 6.687 -17.714 1.00 34.38 352 ILE A O 1
ATOM 2609 N N . ASP A 1 353 ? -5.266 6.617 -19.864 1.00 30.17 353 ASP A N 1
ATOM 2610 C CA . ASP A 1 353 ? -5.972 7.793 -20.350 1.00 30.17 353 ASP A CA 1
ATOM 2611 C C . ASP A 1 353 ? -7.400 7.371 -20.738 1.00 30.17 353 ASP A C 1
ATOM 2613 O O . ASP A 1 353 ? -7.590 6.251 -21.210 1.00 30.17 353 ASP A O 1
ATOM 2617 N N . ASP A 1 354 ? -8.397 8.242 -20.563 1.00 30.64 354 ASP A N 1
ATOM 2618 C CA . ASP A 1 354 ? -9.785 8.037 -21.038 1.00 30.64 354 ASP A CA 1
ATOM 2619 C C . ASP A 1 354 ? -9.908 8.375 -22.547 1.00 30.64 354 ASP A C 1
ATOM 2621 O O . ASP A 1 354 ? -10.923 8.855 -23.048 1.00 30.64 354 ASP A O 1
ATOM 2625 N N . HIS A 1 355 ? -8.825 8.111 -23.275 1.00 33.59 355 HIS A N 1
ATOM 2626 C CA . HIS A 1 355 ? -8.728 7.999 -24.727 1.00 33.59 355 HIS A CA 1
ATOM 2627 C C . HIS A 1 355 ? -8.493 6.504 -25.023 1.00 33.59 355 HIS A C 1
ATOM 2629 O O . HIS A 1 355 ? -8.034 5.786 -24.125 1.00 33.59 355 HIS A O 1
ATOM 2635 N N . PRO A 1 356 ? -8.829 5.965 -26.216 1.00 27.34 356 PRO A N 1
ATOM 2636 C CA . PRO A 1 356 ? -8.402 4.608 -26.578 1.00 27.34 356 PRO A CA 1
ATOM 2637 C C . PRO A 1 356 ? -6.920 4.438 -26.188 1.00 27.34 356 PRO A C 1
ATOM 2639 O O . PRO A 1 356 ? -6.158 5.391 -26.339 1.00 27.34 356 PRO A O 1
ATOM 2642 N N . PRO A 1 357 ? -6.546 3.319 -25.539 1.00 34.00 357 PRO A N 1
ATOM 2643 C CA . PRO A 1 357 ? -5.351 3.243 -24.699 1.00 34.00 357 PRO A CA 1
ATOM 2644 C C . PRO A 1 357 ? -4.127 3.829 -25.410 1.00 34.00 357 PRO A C 1
ATOM 2646 O O . PRO A 1 357 ? -3.897 3.462 -26.554 1.00 34.00 357 PRO A O 1
ATOM 2649 N N . ARG A 1 358 ? -3.325 4.671 -24.732 1.00 44.47 358 ARG A N 1
ATOM 2650 C CA . ARG A 1 358 ? -2.050 5.269 -25.218 1.00 44.47 358 ARG A CA 1
ATOM 2651 C C . ARG A 1 358 ? -0.932 4.244 -25.531 1.00 44.47 358 ARG A C 1
ATOM 2653 O O . ARG A 1 358 ? 0.253 4.519 -25.389 1.00 44.47 358 ARG A O 1
ATOM 2660 N N . ASP A 1 359 ? -1.313 3.023 -25.882 1.00 48.16 359 ASP A N 1
ATOM 2661 C CA . ASP A 1 359 ? -0.470 1.910 -26.318 1.00 48.16 359 ASP A CA 1
ATOM 2662 C C . ASP A 1 359 ? -1.151 1.214 -27.518 1.00 48.16 359 ASP A C 1
ATOM 2664 O O . ASP A 1 359 ? -1.205 -0.014 -27.615 1.00 48.16 359 ASP A O 1
ATOM 2668 N N . THR A 1 360 ? -1.780 2.017 -28.383 1.00 55.53 360 THR A N 1
ATOM 2669 C CA . THR A 1 360 ? -2.523 1.589 -29.572 1.00 55.53 360 THR A CA 1
ATOM 2670 C C . THR A 1 360 ? -1.691 1.867 -30.816 1.00 55.53 360 THR A C 1
ATOM 2672 O O . THR A 1 360 ? -1.792 2.904 -31.459 1.00 55.53 360 THR A O 1
ATOM 2675 N N . MET A 1 361 ? -0.784 0.938 -31.121 1.00 68.19 361 MET A N 1
ATOM 2676 C CA . MET A 1 361 ? -0.123 0.905 -32.422 1.00 68.19 361 MET A CA 1
ATOM 2677 C C . MET A 1 361 ? -0.017 -0.537 -32.905 1.00 68.19 361 MET A C 1
ATOM 2679 O O . MET A 1 361 ? 0.483 -1.413 -32.192 1.00 68.19 361 MET A O 1
ATOM 2683 N N . ARG A 1 362 ? -0.462 -0.786 -34.140 1.00 84.00 362 ARG A N 1
ATOM 2684 C CA . ARG A 1 362 ? -0.288 -2.080 -34.809 1.00 84.00 362 ARG A CA 1
ATOM 2685 C C . ARG A 1 362 ? 1.186 -2.314 -35.132 1.00 84.00 362 ARG A C 1
ATOM 2687 O O . ARG A 1 362 ? 1.881 -1.430 -35.620 1.00 84.00 362 ARG A O 1
ATOM 2694 N N . TYR A 1 363 ? 1.672 -3.524 -34.880 1.00 85.81 363 TYR A N 1
ATOM 2695 C CA . TYR A 1 363 ? 3.067 -3.880 -35.161 1.00 85.81 363 TYR A CA 1
ATOM 2696 C C . TYR A 1 363 ? 3.290 -4.134 -36.655 1.00 85.81 363 TYR A C 1
ATOM 2698 O O . TYR A 1 363 ? 4.387 -3.925 -37.174 1.00 85.81 363 TYR A O 1
ATOM 2706 N N . TYR A 1 364 ? 2.236 -4.550 -37.353 1.00 86.88 364 TYR A N 1
ATOM 2707 C CA . TYR A 1 364 ? 2.268 -4.923 -38.760 1.00 86.88 364 TYR A CA 1
ATOM 2708 C C . TYR A 1 364 ? 1.509 -3.910 -39.618 1.00 86.88 364 TYR A C 1
ATOM 2710 O O . TYR A 1 364 ? 0.607 -3.224 -39.144 1.00 86.88 364 TYR A O 1
ATOM 2718 N N . GLN A 1 365 ? 1.849 -3.845 -40.906 1.00 85.19 365 GLN A N 1
ATOM 2719 C CA . GLN A 1 365 ? 1.169 -2.975 -41.870 1.00 85.19 365 GLN A CA 1
ATOM 2720 C C . GLN A 1 365 ? -0.318 -3.335 -42.020 1.00 85.19 365 GLN A C 1
ATOM 2722 O O . GLN A 1 365 ? -1.169 -2.465 -42.202 1.00 85.19 365 GLN A O 1
ATOM 2727 N N . GLN A 1 366 ? -0.643 -4.626 -41.930 1.00 85.69 366 GLN A N 1
ATOM 2728 C CA . GLN A 1 366 ? -2.012 -5.114 -42.024 1.00 85.69 366 GLN A CA 1
ATOM 2729 C C . GLN A 1 366 ? -2.805 -4.752 -40.760 1.00 85.69 366 GLN A C 1
ATOM 2731 O O . GLN A 1 366 ? -2.400 -5.058 -39.641 1.00 85.69 366 GLN A O 1
ATOM 2736 N N . LYS A 1 367 ? -3.976 -4.128 -40.938 1.00 83.88 367 LYS A N 1
ATOM 2737 C CA . LYS A 1 367 ? -4.847 -3.703 -39.827 1.00 83.88 367 LYS A CA 1
ATOM 2738 C C . LYS A 1 367 ? -5.514 -4.868 -39.085 1.00 83.88 367 LYS A C 1
ATOM 2740 O O . LYS A 1 367 ? -5.785 -4.760 -37.895 1.00 83.88 367 LYS A O 1
ATOM 2745 N N . TYR A 1 368 ? -5.787 -5.961 -39.788 1.00 86.88 368 TYR A N 1
ATOM 2746 C CA . TYR A 1 368 ? -6.368 -7.179 -39.231 1.00 86.88 368 TYR A CA 1
ATOM 2747 C C . TYR A 1 368 ? -5.483 -8.369 -39.610 1.00 86.88 368 TYR A C 1
ATOM 2749 O O . TYR A 1 368 ? -4.958 -8.353 -40.726 1.00 86.88 368 TYR A O 1
ATOM 2757 N N . PRO A 1 369 ? -5.357 -9.387 -38.741 1.00 91.31 369 PRO A N 1
ATOM 2758 C CA . PRO A 1 369 ? -4.646 -10.616 -39.082 1.00 91.31 369 PRO A CA 1
ATOM 2759 C C . PRO A 1 369 ? -5.357 -11.395 -40.196 1.00 91.31 369 PRO A C 1
ATOM 2761 O O . PRO A 1 369 ? -6.546 -11.182 -40.463 1.00 91.31 369 PRO A O 1
ATOM 2764 N N . GLU A 1 370 ? -4.646 -12.330 -40.818 1.00 91.06 370 GLU A N 1
ATOM 2765 C CA . GLU A 1 370 ? -5.216 -13.281 -41.768 1.00 91.06 370 GLU A CA 1
ATOM 2766 C C . GLU A 1 370 ? -5.693 -14.564 -41.067 1.00 91.06 370 GLU A C 1
ATOM 2768 O O . GLU A 1 370 ? -5.467 -14.799 -39.879 1.00 91.06 370 GLU A O 1
ATOM 2773 N N . VAL A 1 371 ? -6.449 -15.386 -41.792 1.00 92.00 371 VAL A N 1
ATOM 2774 C CA . VAL A 1 371 ? -6.928 -16.675 -41.276 1.00 92.00 371 VAL A CA 1
ATOM 2775 C C . VAL A 1 371 ? -5.748 -17.648 -41.183 1.00 92.00 371 VAL A C 1
ATOM 2777 O O . VAL A 1 371 ? -4.920 -17.681 -42.083 1.00 92.00 371 VAL A O 1
ATOM 2780 N N . GLU A 1 372 ? -5.704 -18.450 -40.117 1.00 90.50 372 GLU A N 1
ATOM 2781 C CA . GLU A 1 372 ? -4.590 -19.328 -39.711 1.00 90.50 372 GLU A CA 1
ATOM 2782 C C . GLU A 1 372 ? -3.349 -18.610 -39.139 1.00 90.50 372 GLU A C 1
ATOM 2784 O O . GLU A 1 372 ? -2.386 -19.276 -38.753 1.00 90.50 372 GLU A O 1
ATOM 2789 N N . ASP A 1 373 ? -3.376 -17.283 -38.973 1.00 91.19 373 ASP A N 1
ATOM 2790 C CA . ASP A 1 373 ? -2.278 -16.571 -38.311 1.00 91.19 373 ASP A CA 1
ATOM 2791 C C . ASP A 1 373 ? -2.203 -16.877 -36.811 1.00 91.19 373 ASP A C 1
ATOM 2793 O O . ASP A 1 373 ? -3.210 -16.907 -36.096 1.00 91.19 373 ASP A O 1
ATOM 2797 N N . LEU A 1 374 ? -0.973 -17.038 -36.321 1.00 92.12 374 LEU A N 1
ATOM 2798 C CA . LEU A 1 374 ? -0.657 -17.127 -34.898 1.00 92.12 374 LEU A CA 1
ATOM 2799 C C . LEU A 1 374 ? -0.464 -15.726 -34.329 1.00 92.12 374 LEU A C 1
ATOM 2801 O O . LEU A 1 374 ? 0.374 -14.965 -34.819 1.00 92.12 374 LEU A O 1
ATOM 2805 N N . VAL A 1 375 ? -1.226 -15.408 -33.284 1.00 93.00 375 VAL A N 1
ATOM 2806 C CA . VAL A 1 375 ? -1.230 -14.084 -32.661 1.00 93.00 375 VAL A CA 1
ATOM 2807 C C . VAL A 1 375 ? -1.176 -14.179 -31.140 1.00 93.00 375 VAL A C 1
ATOM 2809 O O . VAL A 1 375 ? -1.760 -15.076 -30.518 1.00 93.00 375 VAL A O 1
ATOM 2812 N N . MET A 1 376 ? -0.487 -13.219 -30.530 1.00 92.62 376 MET A N 1
ATOM 2813 C CA . MET A 1 376 ? -0.425 -13.058 -29.083 1.00 92.62 376 MET A CA 1
ATOM 2814 C C . MET A 1 376 ? -1.614 -12.230 -28.588 1.00 92.62 376 MET A C 1
ATOM 2816 O O . MET A 1 376 ? -1.803 -11.073 -28.982 1.00 92.62 376 MET A O 1
ATOM 2820 N N . VAL A 1 377 ? -2.402 -12.799 -27.675 1.00 93.38 377 VAL A N 1
ATOM 2821 C CA . VAL A 1 377 ? -3.585 -12.136 -27.113 1.00 93.38 377 VAL A CA 1
ATOM 2822 C C . VAL A 1 377 ? -3.518 -12.025 -25.602 1.00 93.38 377 VAL A C 1
ATOM 2824 O O . VAL A 1 377 ? -2.955 -12.883 -24.933 1.00 93.38 377 VAL A O 1
ATOM 2827 N N . GLN A 1 378 ? -4.151 -10.999 -25.040 1.00 91.62 378 GLN A N 1
ATOM 2828 C CA . GLN A 1 378 ? -4.356 -10.871 -23.599 1.00 91.62 378 GLN A CA 1
ATOM 2829 C C . GLN A 1 378 ? -5.823 -11.109 -23.241 1.00 91.62 378 GLN A C 1
ATOM 2831 O O . GLN A 1 378 ? -6.726 -10.496 -23.815 1.00 91.62 378 GLN A O 1
ATOM 2836 N N . VAL A 1 379 ? -6.079 -11.975 -22.259 1.00 90.56 379 VAL A N 1
ATOM 2837 C CA . VAL A 1 379 ? -7.447 -12.293 -21.828 1.00 90.56 379 VAL A CA 1
ATOM 2838 C C . VAL A 1 379 ? -8.051 -11.123 -21.052 1.00 90.56 379 VAL A C 1
ATOM 2840 O O . VAL A 1 379 ? -7.595 -10.805 -19.954 1.00 90.56 379 VAL A O 1
ATOM 2843 N N . ARG A 1 380 ? -9.118 -10.514 -21.582 1.00 89.94 380 ARG A N 1
ATOM 2844 C CA . ARG A 1 380 ? -9.809 -9.373 -20.959 1.00 89.94 380 ARG A CA 1
ATOM 2845 C C . ARG A 1 380 ? -10.895 -9.824 -19.990 1.00 89.94 380 ARG A C 1
ATOM 2847 O O . ARG A 1 380 ? -10.976 -9.320 -18.876 1.00 89.94 380 ARG A O 1
ATOM 2854 N N . GLN A 1 381 ? -11.751 -10.744 -20.421 1.00 88.00 381 GLN A N 1
ATOM 2855 C CA . GLN A 1 381 ? -12.867 -11.242 -19.618 1.00 88.00 381 GLN A CA 1
ATOM 2856 C C . GLN A 1 381 ? -13.315 -12.621 -20.101 1.00 88.00 381 GLN A C 1
ATOM 2858 O O . GLN A 1 381 ? -13.157 -12.969 -21.269 1.00 88.00 381 GLN A O 1
ATOM 2863 N N . ILE A 1 382 ? -13.900 -13.401 -19.196 1.00 87.12 382 ILE A N 1
ATOM 2864 C CA . ILE A 1 382 ? -14.457 -14.723 -19.493 1.00 87.12 382 ILE A CA 1
ATOM 2865 C C . ILE A 1 382 ? -15.974 -14.617 -19.343 1.00 87.12 382 ILE A C 1
ATOM 2867 O O . ILE A 1 382 ? -16.457 -14.252 -18.274 1.00 87.12 382 ILE A O 1
ATOM 2871 N N . ALA A 1 383 ? -16.704 -14.920 -20.411 1.00 86.62 383 ALA A N 1
ATOM 2872 C CA . ALA A 1 383 ? -18.159 -14.897 -20.474 1.00 86.62 383 ALA A CA 1
ATOM 2873 C C . ALA A 1 383 ? -18.722 -16.311 -20.699 1.00 86.62 383 ALA A C 1
ATOM 2875 O O . ALA A 1 383 ? -17.983 -17.275 -20.900 1.00 86.62 383 ALA A O 1
ATOM 2876 N N . GLU A 1 384 ? -20.050 -16.437 -20.680 1.00 80.38 384 GLU A N 1
ATOM 2877 C CA . GLU A 1 384 ? -20.743 -17.722 -20.841 1.00 80.38 384 GLU A CA 1
ATOM 2878 C C . GLU A 1 384 ? -20.544 -18.345 -22.235 1.00 80.38 384 GLU A C 1
ATOM 2880 O O . GLU A 1 384 ? -20.478 -19.563 -22.365 1.00 80.38 384 GLU A O 1
ATOM 2885 N N . MET A 1 385 ? -20.380 -17.520 -23.275 1.00 79.38 385 MET A N 1
ATOM 2886 C CA . MET A 1 385 ? -20.198 -17.984 -24.659 1.00 79.38 385 MET A CA 1
ATOM 2887 C C . MET A 1 385 ? -18.725 -18.211 -25.052 1.00 79.38 385 MET A C 1
ATOM 2889 O O . MET A 1 385 ? -18.444 -18.882 -26.047 1.00 79.38 385 MET A O 1
ATOM 2893 N N . GLY A 1 386 ? -17.768 -17.686 -24.283 1.00 86.69 386 GLY A N 1
ATOM 2894 C CA . GLY A 1 386 ? -16.352 -17.679 -24.654 1.00 86.69 386 GLY A CA 1
ATOM 2895 C C . GLY A 1 386 ? -15.516 -16.704 -23.830 1.00 86.69 386 GLY A C 1
ATOM 2896 O O . GLY A 1 386 ? -15.998 -16.083 -22.885 1.00 86.69 386 GLY A O 1
ATOM 2897 N N . ALA A 1 387 ? -14.245 -16.562 -24.188 1.00 89.38 387 ALA A N 1
ATOM 2898 C CA . ALA A 1 387 ? -13.339 -15.586 -23.597 1.00 89.38 387 ALA A CA 1
ATOM 2899 C C . ALA A 1 387 ? -13.089 -14.432 -24.569 1.00 89.38 387 ALA A C 1
ATOM 2901 O O . ALA A 1 387 ? -12.675 -14.663 -25.702 1.00 89.38 387 ALA A O 1
ATOM 2902 N N . TYR A 1 388 ? -13.307 -13.202 -24.112 1.00 91.50 388 TYR A N 1
ATOM 2903 C CA . TYR A 1 388 ? -12.947 -12.003 -24.860 1.00 91.50 388 TYR A CA 1
ATOM 2904 C C . TYR A 1 388 ? -11.495 -11.650 -24.572 1.00 91.50 388 TYR A C 1
ATOM 2906 O O . TYR A 1 388 ? -11.064 -11.595 -23.411 1.00 91.50 388 TYR A O 1
ATOM 2914 N N . VAL A 1 389 ? -10.747 -11.400 -25.634 1.00 93.00 389 VAL A N 1
ATOM 2915 C CA . VAL A 1 389 ? -9.313 -11.142 -25.598 1.00 93.00 389 VAL A CA 1
ATOM 2916 C C . VAL A 1 389 ? -8.977 -9.923 -26.452 1.00 93.00 389 VAL A C 1
ATOM 2918 O O . VAL A 1 389 ? -9.768 -9.522 -27.302 1.00 93.00 389 VAL A O 1
ATOM 2921 N N . LYS A 1 390 ? -7.812 -9.325 -26.218 1.00 91.88 390 LYS A N 1
ATOM 2922 C CA . LYS A 1 390 ? -7.266 -8.236 -27.036 1.00 91.88 390 LYS A CA 1
ATOM 2923 C C . LYS A 1 390 ? -6.036 -8.731 -27.784 1.00 91.88 390 LYS A C 1
ATOM 2925 O O . LYS A 1 390 ? -5.181 -9.354 -27.156 1.00 91.88 390 LYS A O 1
ATOM 2930 N N . LEU A 1 391 ? -5.943 -8.467 -29.085 1.00 91.94 391 LEU A N 1
ATOM 2931 C CA . LEU A 1 391 ? -4.778 -8.816 -29.901 1.00 91.94 391 LEU A CA 1
ATOM 2932 C C . LEU A 1 391 ? -3.695 -7.749 -29.716 1.00 91.94 391 LEU A C 1
ATOM 2934 O O . LEU A 1 391 ? -3.838 -6.629 -30.197 1.00 91.94 391 LEU A O 1
ATOM 2938 N N . LEU A 1 392 ? -2.609 -8.096 -29.023 1.00 88.69 392 LEU A N 1
ATOM 2939 C CA . LEU A 1 392 ? -1.574 -7.128 -28.632 1.00 88.69 392 LEU A CA 1
ATOM 2940 C C . LEU A 1 392 ? -0.766 -6.599 -29.827 1.00 88.69 392 LEU A C 1
ATOM 2942 O O . LEU A 1 392 ? -0.220 -5.506 -29.765 1.00 88.69 392 LEU A O 1
ATOM 2946 N N . GLU A 1 393 ? -0.683 -7.376 -30.906 1.00 87.69 393 GLU A N 1
ATOM 2947 C CA . GLU A 1 393 ? 0.079 -7.032 -32.114 1.00 87.69 393 GLU A CA 1
ATOM 2948 C C . GLU A 1 393 ? -0.715 -6.178 -33.114 1.00 87.69 393 GLU A C 1
ATOM 2950 O O . GLU A 1 393 ? -0.135 -5.566 -34.010 1.00 87.69 393 GLU A O 1
ATOM 2955 N N . TYR A 1 394 ? -2.040 -6.136 -32.965 1.00 88.50 394 TYR A N 1
ATOM 2956 C CA . TYR A 1 394 ? -2.965 -5.480 -33.887 1.00 88.50 394 TYR A CA 1
ATOM 2957 C C . TYR A 1 394 ? -3.790 -4.445 -33.140 1.00 88.50 394 TYR A C 1
ATOM 2959 O O . TYR A 1 394 ? -5.010 -4.536 -33.075 1.00 88.50 394 TYR A O 1
ATOM 2967 N N . ASP A 1 395 ? -3.117 -3.479 -32.526 1.00 84.50 395 ASP A N 1
ATOM 2968 C CA . ASP A 1 395 ? -3.787 -2.308 -31.967 1.00 84.50 395 ASP A CA 1
ATOM 2969 C C . ASP A 1 395 ? -4.840 -2.614 -30.880 1.00 84.50 395 ASP A C 1
ATOM 2971 O O . ASP A 1 395 ? -5.845 -1.928 -30.710 1.00 84.50 395 ASP A O 1
ATOM 2975 N N . ASN A 1 396 ? -4.639 -3.704 -30.134 1.00 86.00 396 ASN A N 1
ATOM 2976 C CA . ASN A 1 396 ? -5.561 -4.165 -29.097 1.00 86.00 396 ASN A CA 1
ATOM 2977 C C . ASN A 1 396 ? -6.997 -4.430 -29.585 1.00 86.00 396 ASN A C 1
ATOM 2979 O O . ASN A 1 396 ? -7.922 -4.410 -28.761 1.00 86.00 396 ASN A O 1
ATOM 2983 N N . ILE A 1 397 ? -7.190 -4.724 -30.879 1.00 89.31 397 ILE A N 1
ATOM 2984 C CA . ILE A 1 397 ? -8.498 -5.115 -31.416 1.00 89.31 397 ILE A CA 1
ATOM 2985 C C . ILE A 1 397 ? -9.065 -6.306 -30.643 1.00 89.31 397 ILE A C 1
ATOM 2987 O O . ILE A 1 397 ? -8.338 -7.191 -30.176 1.00 89.31 397 ILE A O 1
ATOM 2991 N N . GLU A 1 398 ? -10.382 -6.308 -30.468 1.00 89.50 398 GLU A N 1
ATOM 2992 C CA . GLU A 1 398 ? -11.054 -7.336 -29.686 1.00 89.50 398 GLU A CA 1
ATOM 2993 C C . GLU A 1 398 ? -11.257 -8.607 -30.512 1.00 89.50 398 GLU A C 1
ATOM 2995 O O . GLU A 1 398 ? -11.694 -8.573 -31.660 1.00 89.50 398 GLU A O 1
ATOM 3000 N N . GLY A 1 399 ? -10.964 -9.748 -29.896 1.00 91.56 399 GLY A N 1
ATOM 3001 C CA . GLY A 1 399 ? -11.253 -11.067 -30.438 1.00 91.56 399 GLY A CA 1
ATOM 3002 C C . GLY A 1 399 ? -11.977 -11.934 -29.416 1.00 91.56 399 GLY A C 1
ATOM 3003 O O . GLY A 1 399 ? -11.959 -11.666 -28.210 1.00 91.56 399 GLY A O 1
ATOM 3004 N N . MET A 1 400 ? -12.613 -13.000 -29.891 1.00 92.44 400 MET A N 1
ATOM 3005 C CA . MET A 1 400 ? -13.333 -13.947 -29.048 1.00 92.44 400 MET A CA 1
ATOM 3006 C C . MET A 1 400 ? -12.810 -15.365 -29.261 1.00 92.44 400 MET A C 1
ATOM 3008 O O . MET A 1 400 ? -12.747 -15.870 -30.378 1.00 92.44 400 MET A O 1
ATOM 3012 N N . ILE A 1 401 ? -12.483 -16.042 -28.161 1.00 93.38 401 ILE A N 1
ATOM 3013 C CA . ILE A 1 401 ? -12.185 -17.473 -28.150 1.00 93.38 401 ILE A CA 1
ATOM 3014 C C . ILE A 1 401 ? -13.440 -18.213 -27.688 1.00 93.38 401 ILE A C 1
ATOM 3016 O O . ILE A 1 401 ? -13.845 -18.111 -26.526 1.00 93.38 401 ILE A O 1
ATOM 3020 N N . LEU A 1 402 ? -14.051 -18.984 -28.582 1.00 89.44 402 LEU A N 1
ATOM 3021 C CA . LEU A 1 402 ? -15.200 -19.834 -28.258 1.00 89.44 402 LEU A CA 1
ATOM 3022 C C . LEU A 1 402 ? -14.801 -20.924 -27.250 1.00 89.44 402 LEU A C 1
ATOM 3024 O O . LEU A 1 402 ? -13.709 -21.491 -27.328 1.00 89.44 402 LEU A O 1
ATOM 3028 N N . LEU A 1 403 ? -15.703 -21.292 -26.331 1.00 85.31 403 LEU A N 1
ATOM 3029 C CA . LEU A 1 403 ? -15.424 -22.344 -25.334 1.00 85.31 403 LEU A CA 1
ATOM 3030 C C . LEU A 1 403 ? -15.059 -23.698 -25.972 1.00 85.31 403 LEU A C 1
ATOM 3032 O O . LEU A 1 403 ? -14.215 -24.426 -25.444 1.00 85.31 403 LEU A O 1
ATOM 3036 N N . SER A 1 404 ? -15.659 -24.025 -27.121 1.00 86.56 404 SER A N 1
ATOM 3037 C CA . SER A 1 404 ? -15.362 -25.231 -27.911 1.00 86.56 404 SER A CA 1
ATOM 3038 C C . SER A 1 404 ? -13.954 -25.231 -28.523 1.00 86.56 404 SER A C 1
ATOM 3040 O O . SER A 1 404 ? -13.420 -26.293 -28.847 1.00 86.56 404 SER A O 1
ATOM 3042 N N . GLU A 1 405 ? -13.336 -24.058 -28.645 1.00 90.31 405 GLU A N 1
ATOM 3043 C CA . GLU A 1 405 ? -12.013 -23.833 -29.229 1.00 90.31 405 GLU A CA 1
ATOM 3044 C C . GLU A 1 405 ? -10.947 -23.518 -28.158 1.00 90.31 405 GLU A C 1
ATOM 3046 O O . GLU A 1 405 ? -9.824 -23.127 -28.479 1.00 90.31 405 GLU A O 1
ATOM 3051 N N . LEU A 1 406 ? -11.256 -23.754 -26.874 1.00 87.50 406 LEU A N 1
ATOM 3052 C CA . LEU A 1 406 ? -10.341 -23.513 -25.751 1.00 87.50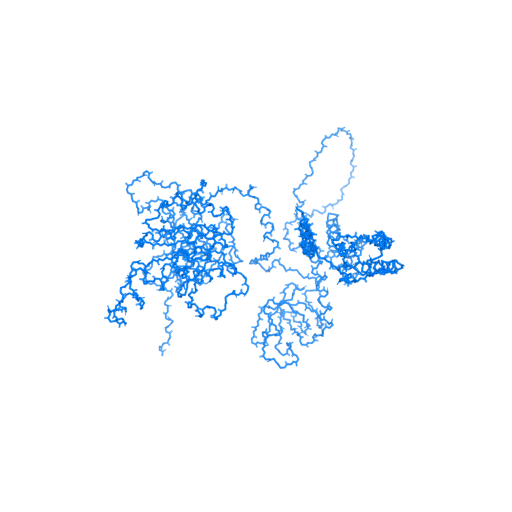 406 LEU A CA 1
ATOM 3053 C C . LEU A 1 406 ? -9.425 -24.707 -25.425 1.00 87.50 406 LEU A C 1
ATOM 3055 O O . LEU A 1 406 ? -8.280 -24.532 -25.013 1.00 87.50 406 LEU A O 1
ATOM 3059 N N . SER A 1 407 ? -9.930 -25.940 -25.551 1.00 84.88 407 SER A N 1
ATOM 3060 C CA . SER A 1 407 ? -9.181 -27.164 -25.231 1.00 84.88 407 SER A CA 1
ATOM 3061 C C . SER A 1 407 ? -9.660 -28.361 -26.047 1.00 84.88 407 SER A C 1
ATOM 3063 O O . SER A 1 407 ? -10.834 -28.467 -26.388 1.00 84.88 407 SER A O 1
ATOM 3065 N N . ARG A 1 408 ? -8.750 -29.307 -26.327 1.00 78.56 408 ARG A N 1
ATOM 3066 C CA . ARG A 1 408 ? -9.080 -30.603 -26.954 1.00 78.56 408 ARG A CA 1
ATOM 3067 C C . ARG A 1 408 ? -9.726 -31.588 -25.968 1.00 78.56 408 ARG A C 1
ATOM 3069 O O . ARG A 1 408 ? -10.298 -32.584 -26.392 1.00 78.56 408 ARG A O 1
ATOM 3076 N N . ARG A 1 409 ? -9.609 -31.346 -24.655 1.00 83.00 409 ARG A N 1
ATOM 3077 C CA . ARG A 1 409 ? -10.110 -32.225 -23.581 1.00 83.00 409 ARG A CA 1
ATOM 3078 C C . ARG A 1 409 ? -11.335 -31.613 -22.901 1.00 83.00 409 ARG A C 1
ATOM 3080 O O . ARG A 1 409 ? -11.502 -30.396 -22.895 1.00 83.00 409 ARG A O 1
ATOM 3087 N N . ARG A 1 410 ? -12.163 -32.452 -22.261 1.00 78.62 410 ARG A N 1
ATOM 3088 C CA . ARG A 1 410 ? -13.317 -31.988 -21.471 1.00 78.62 410 ARG A CA 1
ATOM 3089 C C . ARG A 1 410 ? -12.855 -31.028 -20.370 1.00 78.62 410 ARG A C 1
ATOM 3091 O O . ARG A 1 410 ? -12.027 -31.380 -19.528 1.00 78.62 410 ARG A O 1
ATOM 3098 N N . ILE A 1 411 ? -13.420 -29.826 -20.370 1.00 79.25 411 ILE A N 1
ATOM 3099 C CA . ILE A 1 411 ? -13.053 -28.745 -19.455 1.00 79.25 411 ILE A CA 1
ATOM 3100 C C . ILE A 1 411 ? -13.694 -29.009 -18.086 1.00 79.25 411 ILE A C 1
ATOM 3102 O O . ILE A 1 411 ? -14.915 -29.037 -17.968 1.00 79.25 411 ILE A O 1
ATOM 3106 N N . ARG A 1 412 ? -12.877 -29.212 -17.043 1.00 77.19 412 ARG A N 1
ATOM 3107 C CA . ARG A 1 412 ? -13.355 -29.279 -15.643 1.00 77.19 412 ARG A CA 1
ATOM 3108 C C . ARG A 1 412 ? -13.496 -27.894 -15.009 1.00 77.19 412 ARG A C 1
ATOM 3110 O O . ARG A 1 412 ? -14.360 -27.685 -14.172 1.00 77.19 412 ARG A O 1
ATOM 3117 N N . SER A 1 413 ? -12.613 -26.967 -15.376 1.00 77.62 413 SER A N 1
ATOM 3118 C CA . SER A 1 413 ? -12.604 -25.586 -14.892 1.00 77.62 413 SER A CA 1
ATOM 3119 C C . SER A 1 413 ? -11.919 -24.700 -15.928 1.00 77.62 413 SER A C 1
ATOM 3121 O O . SER A 1 413 ? -10.785 -24.975 -16.322 1.00 77.62 413 SER A O 1
ATOM 3123 N N . ILE A 1 414 ? -12.606 -23.642 -16.361 1.00 78.25 414 ILE A N 1
ATOM 3124 C CA . ILE A 1 414 ? -12.105 -22.687 -17.361 1.00 78.25 414 ILE A CA 1
ATOM 3125 C C . ILE A 1 414 ? -10.942 -21.863 -16.784 1.00 78.25 414 ILE A C 1
ATOM 3127 O O . ILE A 1 414 ? -9.935 -21.663 -17.457 1.00 78.25 414 ILE A O 1
ATOM 3131 N N . GLN A 1 415 ? -11.017 -21.498 -15.499 1.00 77.81 415 GLN A N 1
ATOM 3132 C CA . GLN A 1 415 ? -10.006 -20.696 -14.788 1.00 77.81 415 GLN A CA 1
ATOM 3133 C C . GLN A 1 415 ? -8.628 -21.378 -14.673 1.00 77.81 415 GLN A C 1
ATOM 3135 O O . GLN A 1 415 ? -7.619 -20.724 -14.395 1.00 77.81 415 GLN A O 1
ATOM 3140 N N . LYS A 1 416 ? -8.563 -22.704 -14.862 1.00 78.31 416 LYS A N 1
ATOM 3141 C CA . LYS A 1 416 ? -7.288 -23.437 -14.931 1.00 78.31 416 LYS A CA 1
ATOM 3142 C C . LYS A 1 416 ? -6.624 -23.350 -16.308 1.00 78.31 416 LYS A C 1
ATOM 3144 O O . LYS A 1 416 ? -5.413 -23.512 -16.375 1.00 78.31 416 LYS A O 1
ATOM 3149 N N . LEU A 1 417 ? -7.397 -23.132 -17.373 1.00 79.06 417 LEU A N 1
ATOM 3150 C CA . LEU A 1 417 ? -6.919 -23.124 -18.761 1.00 79.06 417 LEU A CA 1
ATOM 3151 C C . LEU A 1 417 ? -6.605 -21.721 -19.277 1.00 79.06 417 LEU A C 1
ATOM 3153 O O . LEU A 1 417 ? -5.690 -21.574 -20.084 1.00 79.06 417 LEU A O 1
ATOM 3157 N N . ILE A 1 418 ? -7.376 -20.728 -18.837 1.00 82.19 418 ILE A N 1
ATOM 3158 C CA . ILE A 1 418 ? -7.193 -19.315 -19.167 1.00 82.19 418 ILE A CA 1
ATOM 3159 C C . ILE A 1 418 ? -7.434 -18.477 -17.913 1.00 82.19 418 ILE A C 1
ATOM 3161 O O . ILE A 1 418 ? -8.291 -18.803 -17.085 1.00 82.19 418 ILE A O 1
ATOM 3165 N N . ARG A 1 419 ? -6.680 -17.391 -17.757 1.00 84.31 419 ARG A N 1
ATOM 3166 C CA . ARG A 1 419 ? -6.850 -16.447 -16.648 1.00 84.31 419 ARG A CA 1
ATOM 3167 C C . ARG A 1 419 ? -6.907 -15.032 -17.186 1.00 84.31 419 ARG A C 1
ATOM 3169 O O . ARG A 1 419 ? -6.103 -14.667 -18.036 1.00 84.31 419 ARG A O 1
ATOM 3176 N N . VAL A 1 420 ? -7.835 -14.250 -16.650 1.00 87.81 420 VAL A N 1
ATOM 3177 C CA . VAL A 1 420 ? -7.954 -12.817 -16.932 1.00 87.81 420 VAL A CA 1
ATOM 3178 C C . VAL A 1 420 ? -6.614 -12.127 -16.649 1.00 87.81 420 VAL A C 1
ATOM 3180 O O . VAL A 1 420 ? -5.991 -12.388 -15.620 1.00 87.81 420 VAL A O 1
ATOM 3183 N N . GLY A 1 421 ? -6.164 -11.291 -17.582 1.00 82.00 421 GLY A N 1
ATOM 3184 C CA . GLY A 1 421 ? -4.910 -10.540 -17.515 1.00 82.00 421 GLY A CA 1
ATOM 3185 C C . GLY A 1 421 ? -3.659 -11.298 -17.970 1.00 82.00 421 GLY A C 1
ATOM 3186 O O . GLY A 1 421 ? -2.596 -10.688 -18.045 1.00 82.00 421 GLY A O 1
ATOM 3187 N N . ARG A 1 422 ? -3.747 -12.600 -18.289 1.00 86.19 422 ARG A N 1
ATOM 3188 C CA . ARG A 1 422 ? -2.615 -13.356 -18.855 1.00 86.19 422 ARG A CA 1
ATOM 3189 C C . ARG A 1 422 ? -2.590 -13.295 -20.379 1.00 86.19 422 ARG A C 1
ATOM 3191 O O . ARG A 1 422 ? -3.642 -13.208 -21.016 1.00 86.19 422 ARG A O 1
ATOM 3198 N N . ASN A 1 423 ? -1.378 -13.382 -20.923 1.00 90.50 423 ASN A N 1
ATOM 3199 C CA . ASN A 1 423 ? -1.138 -13.498 -22.354 1.00 90.50 423 ASN A CA 1
ATOM 3200 C C . ASN A 1 423 ? -1.213 -14.968 -22.777 1.00 90.50 423 ASN A C 1
ATOM 3202 O O . ASN A 1 423 ? -0.785 -15.852 -22.035 1.00 90.50 423 ASN A O 1
ATOM 3206 N N . GLU A 1 424 ? -1.783 -15.216 -23.946 1.00 91.88 424 GLU A N 1
ATOM 3207 C CA . GLU A 1 424 ? -2.023 -16.536 -24.510 1.00 91.88 424 GLU A CA 1
ATOM 3208 C C . GLU A 1 424 ? -1.747 -16.495 -26.016 1.00 91.88 424 GLU A C 1
ATOM 3210 O O . GLU A 1 424 ? -2.075 -15.514 -26.682 1.00 91.88 424 GLU A O 1
ATOM 3215 N N . VAL A 1 425 ? -1.180 -17.573 -26.559 1.00 92.56 425 VAL A N 1
ATOM 3216 C CA . VAL A 1 425 ? -1.017 -17.744 -28.009 1.00 92.56 425 VAL A CA 1
ATOM 3217 C C . VAL A 1 425 ? -2.259 -18.422 -28.573 1.00 92.56 425 VAL A C 1
ATOM 3219 O O . VAL A 1 425 ? -2.705 -19.456 -28.061 1.00 92.56 425 VAL A O 1
ATOM 3222 N N . VAL A 1 426 ? -2.822 -17.841 -29.629 1.00 94.38 426 VAL A N 1
ATOM 3223 C CA . VAL A 1 426 ? -4.018 -18.349 -30.310 1.00 94.38 426 VAL A CA 1
ATOM 3224 C C . VAL A 1 426 ? -3.857 -18.263 -31.822 1.00 94.38 426 VAL A C 1
ATOM 3226 O O . VAL A 1 426 ? -3.083 -17.454 -32.324 1.00 94.38 426 VAL A O 1
ATOM 3229 N N . VAL A 1 427 ? -4.607 -19.096 -32.541 1.00 95.12 427 VAL A N 1
ATOM 3230 C CA . VAL A 1 427 ? -4.720 -19.025 -34.001 1.00 95.12 427 VAL A CA 1
ATOM 3231 C C . VAL A 1 427 ? -6.015 -18.325 -34.404 1.00 95.12 427 VAL A C 1
ATOM 3233 O O . VAL A 1 427 ? -7.057 -18.515 -33.763 1.00 95.12 427 VAL A O 1
ATOM 3236 N N . VAL A 1 428 ? -5.960 -17.525 -35.463 1.00 94.56 428 VAL A N 1
ATOM 3237 C CA . VAL A 1 428 ? -7.113 -16.834 -36.043 1.00 94.56 428 VAL A CA 1
ATOM 3238 C C . VAL A 1 428 ? -7.917 -17.796 -36.914 1.00 94.56 428 VAL A C 1
ATOM 3240 O O . VAL A 1 428 ? -7.401 -18.369 -37.866 1.00 94.56 428 VAL A O 1
ATOM 3243 N N . LEU A 1 429 ? -9.201 -17.980 -36.604 1.00 92.38 429 LEU A N 1
ATOM 3244 C CA . LEU A 1 429 ? -10.102 -18.843 -37.378 1.00 92.38 429 LEU A CA 1
ATOM 3245 C C . LEU A 1 429 ? -10.863 -18.076 -38.452 1.00 92.38 429 LEU A C 1
ATOM 3247 O O . LEU A 1 429 ? -11.085 -18.576 -39.552 1.00 92.38 429 LEU A O 1
ATOM 3251 N N . ARG A 1 430 ? -11.352 -16.890 -38.099 1.00 90.94 430 ARG A N 1
ATOM 3252 C CA . ARG A 1 430 ? -12.200 -16.087 -38.972 1.00 90.94 430 ARG A CA 1
ATOM 3253 C C . ARG A 1 430 ? -12.064 -14.623 -38.608 1.00 90.94 430 ARG A C 1
ATOM 3255 O O . ARG A 1 430 ? -12.057 -14.277 -37.431 1.00 90.94 430 ARG A O 1
ATOM 3262 N N . VAL A 1 431 ? -12.031 -13.780 -39.634 1.00 91.50 431 VAL A N 1
ATOM 3263 C CA . VAL A 1 431 ? -12.003 -12.324 -39.502 1.00 91.50 431 VAL A CA 1
ATOM 3264 C C . VAL A 1 431 ? -13.149 -11.738 -40.313 1.00 91.50 431 VAL A C 1
ATOM 3266 O O . VAL A 1 431 ? -13.234 -11.942 -41.524 1.00 91.50 431 VAL A O 1
ATOM 3269 N N . ASP A 1 432 ? -14.040 -11.014 -39.646 1.00 88.62 432 ASP A N 1
ATOM 3270 C CA . ASP A 1 432 ? -15.067 -10.184 -40.267 1.00 88.62 432 ASP A CA 1
ATOM 3271 C C . ASP A 1 432 ? -14.588 -8.727 -40.248 1.00 88.62 432 ASP A C 1
ATOM 3273 O O . ASP A 1 432 ? -14.635 -8.053 -39.218 1.00 88.62 432 ASP A O 1
ATOM 3277 N N . LYS A 1 433 ? -14.087 -8.251 -41.393 1.00 86.06 433 LYS A N 1
ATOM 3278 C CA . LYS A 1 433 ? -13.489 -6.912 -41.529 1.00 86.06 433 LYS A CA 1
ATOM 3279 C C . LYS A 1 433 ? -14.521 -5.780 -41.459 1.00 86.06 433 LYS A C 1
ATOM 3281 O O . LYS A 1 433 ? -14.139 -4.654 -41.154 1.00 86.06 433 LYS A O 1
ATOM 3286 N N . GLU A 1 434 ? -15.797 -6.060 -41.735 1.00 78.88 434 GLU A N 1
ATOM 3287 C CA . GLU A 1 434 ? -16.869 -5.055 -41.707 1.00 78.88 434 GLU A CA 1
ATOM 3288 C C . GLU A 1 434 ? -17.396 -4.845 -40.290 1.00 78.88 434 GLU A C 1
ATOM 3290 O O . GLU A 1 434 ? -17.647 -3.714 -39.875 1.00 78.88 434 GLU A O 1
ATOM 3295 N N . LYS A 1 435 ? -17.550 -5.937 -39.533 1.00 78.81 435 LYS A N 1
ATOM 3296 C CA . LYS A 1 435 ? -18.075 -5.898 -38.161 1.00 78.81 435 LYS A CA 1
ATOM 3297 C C . LYS A 1 435 ? -16.990 -5.855 -37.085 1.00 78.81 435 LYS A C 1
ATOM 3299 O O . LYS A 1 435 ? -17.315 -5.644 -35.920 1.00 78.81 435 LYS A O 1
ATOM 3304 N N . GLY A 1 436 ? -15.728 -6.075 -37.458 1.00 79.00 436 GLY A N 1
ATOM 3305 C CA . GLY A 1 436 ? -14.591 -6.112 -36.537 1.00 79.00 436 GLY A CA 1
ATOM 3306 C C . GLY A 1 436 ? -14.561 -7.350 -35.635 1.00 79.00 436 GLY A C 1
ATOM 3307 O O . GLY A 1 436 ? -13.922 -7.316 -34.589 1.00 79.00 436 GLY A O 1
ATOM 3308 N N . TYR A 1 437 ? -15.257 -8.433 -36.003 1.00 85.50 437 TYR A N 1
ATOM 3309 C CA . TYR A 1 437 ? -15.275 -9.672 -35.220 1.00 85.50 437 TYR A CA 1
ATOM 3310 C C . TYR A 1 437 ? -14.142 -10.610 -35.635 1.00 85.50 437 TYR A C 1
ATOM 3312 O O . TYR A 1 437 ? -13.997 -10.936 -36.815 1.00 85.50 437 TYR A O 1
ATOM 3320 N N . ILE A 1 438 ? -13.380 -11.089 -34.651 1.00 92.56 438 ILE A N 1
ATOM 3321 C CA . ILE A 1 438 ? -12.298 -12.057 -34.851 1.00 92.56 438 ILE A CA 1
ATOM 3322 C C . ILE A 1 438 ? -12.556 -13.282 -33.982 1.00 92.56 438 ILE A C 1
ATOM 3324 O O . ILE A 1 438 ? -12.537 -13.195 -32.751 1.00 92.56 438 ILE A O 1
ATOM 3328 N N . ASP A 1 439 ? -12.762 -14.426 -34.629 1.00 93.06 439 ASP A N 1
ATOM 3329 C CA . ASP A 1 439 ? -12.881 -15.716 -33.957 1.00 93.06 439 ASP A CA 1
ATOM 3330 C C . ASP A 1 439 ? -11.498 -16.354 -33.823 1.00 93.06 439 ASP A C 1
ATOM 3332 O O . ASP A 1 439 ? -10.743 -16.466 -34.792 1.00 93.06 439 ASP A O 1
ATOM 3336 N N . LEU A 1 440 ? -11.178 -16.806 -32.615 1.00 94.69 440 LEU A N 1
ATOM 3337 C CA . LEU A 1 440 ? -9.858 -17.302 -32.240 1.00 94.69 440 LEU A CA 1
ATOM 3338 C C . LEU A 1 440 ? -9.947 -18.720 -31.665 1.00 94.69 440 LEU A C 1
ATOM 3340 O O . LEU A 1 440 ? -10.952 -19.111 -31.064 1.00 94.69 440 LEU A O 1
ATOM 3344 N N . SER A 1 441 ? -8.864 -19.489 -31.788 1.00 93.31 441 SER A N 1
ATOM 3345 C CA . SER A 1 441 ? -8.743 -20.827 -31.203 1.00 93.31 441 SER A CA 1
ATOM 3346 C C . SER A 1 441 ? -7.423 -21.015 -30.472 1.00 93.31 441 SER A C 1
ATOM 3348 O O . SER A 1 441 ? -6.347 -20.841 -31.033 1.00 93.31 441 SER A O 1
ATOM 3350 N N . LYS A 1 442 ? -7.497 -21.463 -29.216 1.00 90.88 442 LYS A N 1
ATOM 3351 C CA . LYS A 1 442 ? -6.331 -21.962 -28.464 1.00 90.88 442 LYS A CA 1
ATOM 3352 C C . LYS A 1 442 ? -6.122 -23.461 -28.700 1.00 90.88 442 LYS A C 1
ATOM 3354 O O . LYS A 1 442 ? -5.017 -23.983 -28.614 1.00 90.88 442 LYS A O 1
ATOM 3359 N N . ARG A 1 443 ? -7.198 -24.182 -29.020 1.00 88.81 443 ARG A N 1
ATOM 3360 C CA . ARG A 1 443 ? -7.227 -25.640 -29.188 1.00 88.81 443 ARG A CA 1
ATOM 3361 C C . ARG A 1 443 ? -6.336 -26.141 -30.329 1.00 88.81 443 ARG A C 1
ATOM 3363 O O . ARG A 1 443 ? -5.867 -27.283 -30.278 1.00 88.81 443 ARG A O 1
ATOM 3370 N N . ARG A 1 444 ? -6.160 -25.333 -31.371 1.00 87.94 444 ARG A N 1
ATOM 3371 C CA . ARG A 1 444 ? -5.469 -25.713 -32.612 1.00 87.94 444 ARG A CA 1
ATOM 3372 C C . ARG A 1 444 ? -3.975 -25.392 -32.615 1.00 87.94 444 ARG A C 1
ATOM 3374 O O . ARG A 1 444 ? -3.272 -25.941 -33.447 1.00 87.94 444 ARG A O 1
ATOM 3381 N N . VAL A 1 445 ? -3.492 -24.633 -31.635 1.00 90.75 445 VAL A N 1
ATOM 3382 C CA . VAL A 1 445 ? -2.081 -24.251 -31.512 1.00 90.75 445 VAL A CA 1
ATOM 3383 C C . VAL A 1 445 ? -1.237 -25.444 -31.048 1.00 90.75 445 VAL A C 1
ATOM 3385 O O . VAL A 1 445 ? -1.595 -26.124 -30.079 1.00 90.75 445 VAL A O 1
ATOM 3388 N N . SER A 1 446 ? -0.134 -25.727 -31.745 1.00 89.12 446 SER A N 1
ATOM 3389 C CA . SER A 1 446 ? 0.843 -26.739 -31.329 1.00 89.12 446 SER A CA 1
ATOM 3390 C C . SER A 1 446 ? 1.911 -26.144 -30.391 1.00 89.12 446 SER A C 1
ATOM 3392 O O . SER A 1 446 ? 2.126 -24.935 -30.407 1.00 89.12 446 SER A O 1
ATOM 3394 N N . PRO A 1 447 ? 2.612 -26.948 -29.569 1.00 86.19 447 PRO A N 1
ATOM 3395 C CA . PRO A 1 447 ? 3.692 -26.436 -28.718 1.00 86.19 447 PRO A CA 1
ATOM 3396 C C . PRO A 1 447 ? 4.818 -25.735 -29.494 1.00 86.19 447 PRO A C 1
ATOM 3398 O O . PRO A 1 447 ? 5.378 -24.766 -28.994 1.00 86.19 447 PRO A O 1
ATOM 3401 N N . GLU A 1 448 ? 5.112 -26.186 -30.716 1.00 87.94 448 GLU A N 1
ATOM 3402 C CA . GLU A 1 448 ? 6.110 -25.562 -31.598 1.00 87.94 448 GLU A CA 1
ATOM 3403 C C . GLU A 1 448 ? 5.645 -24.192 -32.116 1.00 87.94 448 GLU A C 1
ATOM 3405 O O . GLU A 1 448 ? 6.444 -23.268 -32.277 1.00 87.94 448 GLU A O 1
ATOM 3410 N N . ASP A 1 449 ? 4.342 -24.042 -32.350 1.00 89.75 449 ASP A N 1
ATOM 3411 C CA . ASP A 1 449 ? 3.737 -22.781 -32.783 1.00 89.75 449 ASP A CA 1
ATOM 3412 C C . ASP A 1 449 ? 3.717 -21.742 -31.659 1.00 89.75 449 ASP A C 1
ATOM 3414 O O . ASP A 1 449 ? 3.893 -20.553 -31.921 1.00 89.75 449 ASP A O 1
ATOM 3418 N N . ILE A 1 450 ? 3.565 -22.185 -30.403 1.00 87.75 450 ILE A N 1
ATOM 3419 C CA . ILE A 1 450 ? 3.663 -21.309 -29.224 1.00 87.75 450 ILE A CA 1
ATOM 3420 C C . ILE A 1 450 ? 5.042 -20.656 -29.186 1.00 87.75 450 ILE A C 1
ATOM 3422 O O . ILE A 1 450 ? 5.127 -19.432 -29.141 1.00 87.75 450 ILE A O 1
ATOM 3426 N N . THR A 1 451 ? 6.111 -21.451 -29.276 1.00 87.56 451 THR A N 1
ATOM 3427 C CA . THR A 1 451 ? 7.482 -20.928 -29.222 1.00 87.56 451 THR A CA 1
ATOM 3428 C C . THR A 1 451 ? 7.776 -19.978 -30.382 1.00 87.56 451 THR A C 1
ATOM 3430 O O . THR A 1 451 ? 8.313 -18.896 -30.164 1.00 87.56 451 THR A O 1
ATOM 3433 N N . LYS A 1 452 ? 7.341 -20.315 -31.606 1.00 87.81 452 LYS A N 1
ATOM 3434 C CA . LYS A 1 452 ? 7.514 -19.442 -32.781 1.00 87.81 452 LYS A CA 1
ATOM 3435 C C . LYS A 1 452 ? 6.767 -18.115 -32.625 1.00 87.81 452 LYS A C 1
ATOM 3437 O O . LYS A 1 452 ? 7.306 -17.060 -32.958 1.00 87.81 452 LYS A O 1
ATOM 3442 N N . CYS A 1 453 ? 5.535 -18.155 -32.116 1.00 88.94 453 CYS A N 1
ATOM 3443 C CA . CYS A 1 453 ? 4.732 -16.957 -31.887 1.00 88.94 453 CYS A CA 1
ATOM 3444 C C . CYS A 1 453 ? 5.319 -16.083 -30.771 1.00 88.94 453 CYS A C 1
ATOM 3446 O O . CYS A 1 453 ? 5.360 -14.863 -30.913 1.00 88.94 453 CYS A O 1
ATOM 3448 N N . GLU A 1 454 ? 5.796 -16.682 -29.678 1.00 87.56 454 GLU A N 1
ATOM 3449 C CA . GLU A 1 454 ? 6.450 -15.962 -28.581 1.00 87.56 454 GLU A CA 1
ATOM 3450 C C . GLU A 1 454 ? 7.732 -15.268 -29.050 1.00 87.56 454 GLU A C 1
ATOM 3452 O O . GLU A 1 454 ? 7.934 -14.087 -28.757 1.00 87.56 454 GLU A O 1
ATOM 3457 N N . GLU A 1 455 ? 8.565 -15.954 -29.835 1.00 86.69 455 GLU A N 1
ATOM 3458 C CA . GLU A 1 455 ? 9.766 -15.368 -30.434 1.00 86.69 455 GLU A CA 1
ATOM 3459 C C . GLU A 1 455 ? 9.424 -14.199 -31.368 1.00 86.69 455 GLU A C 1
ATOM 3461 O O . GLU A 1 455 ? 10.002 -13.115 -31.239 1.00 86.69 455 GLU A O 1
ATOM 3466 N N . LYS A 1 456 ? 8.449 -14.381 -32.270 1.00 87.50 456 LYS A N 1
ATOM 3467 C CA . LYS A 1 456 ? 7.982 -13.331 -33.193 1.00 87.50 456 LYS A CA 1
ATOM 3468 C C . LYS A 1 456 ? 7.447 -12.109 -32.437 1.00 87.50 456 LYS A C 1
ATOM 3470 O O . LYS A 1 456 ? 7.821 -10.973 -32.746 1.00 87.50 456 LYS A O 1
ATOM 3475 N N . PHE A 1 457 ? 6.633 -12.339 -31.407 1.00 87.38 457 PHE A N 1
ATOM 3476 C CA . PHE A 1 457 ? 6.074 -11.287 -30.564 1.00 87.38 457 PHE A CA 1
ATOM 3477 C C . PHE A 1 457 ? 7.169 -10.521 -29.814 1.00 87.38 457 PHE A C 1
ATOM 3479 O O . PHE A 1 457 ? 7.155 -9.292 -29.787 1.00 87.38 457 PHE A O 1
ATOM 3486 N N . MET A 1 458 ? 8.157 -11.219 -29.245 1.00 84.75 458 MET A N 1
ATOM 3487 C CA . MET A 1 458 ? 9.274 -10.585 -28.540 1.00 84.75 458 MET A CA 1
ATOM 3488 C C . MET A 1 458 ? 10.129 -9.720 -29.470 1.00 84.75 458 MET A C 1
ATOM 3490 O O . MET A 1 458 ? 10.477 -8.595 -29.101 1.00 84.75 458 MET A O 1
ATOM 3494 N N . LYS A 1 459 ? 10.423 -10.198 -30.688 1.00 87.50 459 LYS A N 1
ATOM 3495 C CA . LYS A 1 459 ? 11.129 -9.404 -31.705 1.00 87.50 459 LYS A CA 1
ATOM 3496 C C . LYS A 1 459 ? 10.345 -8.138 -32.064 1.00 87.50 459 LYS A C 1
ATOM 3498 O O . LYS A 1 459 ? 10.920 -7.049 -32.072 1.00 87.50 459 LYS A O 1
ATOM 3503 N N . SER A 1 460 ? 9.042 -8.261 -32.312 1.00 87.00 460 SER A N 1
ATOM 3504 C CA . SER A 1 460 ? 8.176 -7.126 -32.667 1.00 87.00 460 SER A CA 1
ATOM 3505 C C . SER A 1 460 ? 8.036 -6.125 -31.517 1.00 87.00 460 SER A C 1
ATOM 3507 O O . SER A 1 460 ? 8.172 -4.921 -31.716 1.00 87.00 460 SER A O 1
ATOM 3509 N N . LYS A 1 461 ? 7.889 -6.611 -30.279 1.00 86.12 461 LYS A N 1
ATOM 3510 C CA . LYS A 1 461 ? 7.848 -5.781 -29.068 1.00 86.12 461 LYS A CA 1
ATOM 3511 C C . LYS A 1 461 ? 9.155 -5.012 -28.845 1.00 86.12 461 LYS A C 1
ATOM 3513 O O . LYS A 1 461 ? 9.123 -3.855 -28.422 1.00 86.12 461 LYS A O 1
ATOM 3518 N N . ALA A 1 462 ? 10.306 -5.626 -29.132 1.00 83.75 462 ALA A N 1
ATOM 3519 C CA . ALA A 1 462 ? 11.604 -4.959 -29.046 1.00 83.75 462 ALA A CA 1
ATOM 3520 C C . ALA A 1 462 ? 11.726 -3.823 -30.075 1.00 83.75 462 ALA A C 1
ATOM 3522 O O . ALA A 1 462 ? 12.140 -2.721 -29.713 1.00 83.75 462 ALA A O 1
ATOM 3523 N N . VAL A 1 463 ? 11.301 -4.063 -31.322 1.00 87.50 463 VAL A N 1
ATOM 3524 C CA . VAL A 1 463 ? 11.230 -3.028 -32.370 1.00 87.50 463 VAL A CA 1
ATOM 3525 C C . VAL A 1 463 ? 10.296 -1.899 -31.940 1.00 87.50 463 VAL A C 1
ATOM 3527 O O . VAL A 1 463 ? 10.705 -0.740 -31.962 1.00 87.50 463 VAL A O 1
ATOM 3530 N N . ALA A 1 464 ? 9.102 -2.218 -31.437 1.00 85.00 464 ALA A N 1
ATOM 3531 C CA . ALA A 1 464 ? 8.151 -1.220 -30.961 1.00 85.00 464 ALA A CA 1
ATOM 3532 C C . ALA A 1 464 ? 8.716 -0.354 -29.830 1.00 85.00 464 ALA A C 1
ATOM 3534 O O . ALA A 1 464 ? 8.574 0.868 -29.842 1.00 85.00 464 ALA A O 1
ATOM 3535 N N . SER A 1 465 ? 9.436 -0.961 -28.883 1.00 83.31 465 SER A N 1
ATOM 3536 C CA . SER A 1 465 ? 10.107 -0.219 -27.816 1.00 83.31 465 SER A CA 1
ATOM 3537 C C . SER A 1 465 ? 11.215 0.708 -28.329 1.00 83.31 465 SER A C 1
ATOM 3539 O O . SER A 1 465 ? 11.417 1.771 -27.740 1.00 83.31 465 SER A O 1
ATOM 3541 N N . ILE A 1 466 ? 11.955 0.313 -29.370 1.00 86.81 466 ILE A N 1
ATOM 3542 C CA . ILE A 1 466 ? 13.005 1.141 -29.983 1.00 86.81 466 ILE A CA 1
ATOM 3543 C C . ILE A 1 466 ? 12.372 2.325 -30.708 1.00 86.81 466 ILE A C 1
ATOM 3545 O O . ILE A 1 466 ? 12.755 3.463 -30.448 1.00 86.81 466 ILE A O 1
ATOM 3549 N N . MET A 1 467 ? 11.366 2.068 -31.545 1.00 85.75 467 MET A N 1
ATOM 3550 C CA . MET A 1 467 ? 10.691 3.098 -32.336 1.00 85.75 467 MET A CA 1
ATOM 3551 C C . MET A 1 467 ? 9.987 4.128 -31.453 1.00 85.75 467 MET A C 1
ATOM 3553 O O . MET A 1 467 ? 10.137 5.322 -31.692 1.00 85.75 467 MET A O 1
ATOM 3557 N N . ARG A 1 468 ? 9.331 3.702 -30.361 1.00 83.25 468 ARG A N 1
ATOM 3558 C CA . ARG A 1 468 ? 8.783 4.640 -29.366 1.00 83.25 468 ARG A CA 1
ATOM 3559 C C . ARG A 1 468 ? 9.867 5.525 -28.757 1.00 83.25 468 ARG A C 1
ATOM 3561 O O . ARG A 1 468 ? 9.673 6.725 -28.605 1.00 83.25 468 ARG A O 1
ATOM 3568 N N . HIS A 1 469 ? 11.025 4.954 -28.422 1.00 81.12 469 HIS A N 1
ATOM 3569 C CA . HIS A 1 469 ? 12.120 5.739 -27.859 1.00 81.12 469 HIS A CA 1
ATOM 3570 C C . HIS A 1 469 ? 12.656 6.777 -28.854 1.00 81.12 469 HIS A C 1
ATOM 3572 O O . HIS A 1 469 ? 12.928 7.910 -28.464 1.00 81.12 469 HIS A O 1
ATOM 3578 N N . VAL A 1 470 ? 12.762 6.413 -30.134 1.00 83.62 470 VAL A N 1
ATOM 3579 C CA . VAL A 1 470 ? 13.164 7.336 -31.203 1.00 83.62 470 VAL A CA 1
ATOM 3580 C C . VAL A 1 470 ? 12.122 8.441 -31.382 1.00 83.62 470 VAL A C 1
ATOM 3582 O O . VAL A 1 470 ? 12.500 9.609 -31.356 1.00 83.62 470 VAL A O 1
ATOM 3585 N N . ALA A 1 471 ? 10.830 8.099 -31.441 1.00 80.56 471 ALA A N 1
ATOM 3586 C CA . ALA A 1 471 ? 9.733 9.064 -31.536 1.00 80.56 471 ALA A CA 1
ATOM 3587 C C . ALA A 1 471 ? 9.785 10.104 -30.400 1.00 80.56 471 ALA A C 1
ATOM 3589 O O . ALA A 1 471 ? 9.797 11.303 -30.661 1.00 80.56 471 ALA A O 1
ATOM 3590 N N . THR A 1 472 ? 9.949 9.658 -29.147 1.00 77.25 472 THR A N 1
ATOM 3591 C CA . THR A 1 472 ? 10.028 10.558 -27.976 1.00 77.25 472 THR A CA 1
ATOM 3592 C C . THR A 1 472 ? 11.272 11.451 -27.933 1.00 77.25 472 THR A C 1
ATOM 3594 O O . THR A 1 472 ? 11.252 12.496 -27.289 1.00 77.25 472 THR A O 1
ATOM 3597 N N . ARG A 1 473 ? 12.385 11.053 -28.565 1.00 73.69 473 ARG A N 1
ATOM 3598 C CA . ARG A 1 473 ? 13.619 11.862 -28.582 1.00 73.69 473 ARG A CA 1
ATOM 3599 C C . ARG A 1 473 ? 13.591 12.935 -29.657 1.00 73.69 473 ARG A C 1
ATOM 3601 O O . ARG A 1 473 ? 14.193 13.985 -29.464 1.00 73.69 473 ARG A O 1
ATOM 3608 N N . THR A 1 474 ? 12.913 12.674 -30.767 1.00 67.06 474 THR A N 1
ATOM 3609 C CA . THR A 1 474 ? 12.819 13.623 -31.877 1.00 67.06 474 THR A CA 1
ATOM 3610 C C . THR A 1 474 ? 11.787 14.724 -31.597 1.00 67.06 474 THR A C 1
ATOM 3612 O O . THR A 1 474 ? 11.946 15.836 -32.086 1.00 67.06 474 THR A O 1
ATOM 3615 N N . THR A 1 475 ? 10.783 14.480 -30.742 1.00 56.53 475 THR A N 1
ATOM 3616 C CA . THR A 1 475 ? 9.789 15.497 -30.340 1.00 56.53 475 THR A CA 1
ATOM 3617 C C . THR A 1 475 ? 10.323 16.567 -29.381 1.00 56.53 475 THR A C 1
ATOM 3619 O O . THR A 1 475 ? 9.743 17.644 -29.304 1.00 56.53 475 THR A O 1
ATOM 3622 N N . GLY A 1 476 ? 11.435 16.319 -28.683 1.00 42.31 476 GLY A N 1
ATOM 3623 C CA . GLY A 1 476 ? 12.042 17.275 -27.747 1.00 42.31 476 GLY A CA 1
ATOM 3624 C C . GLY A 1 476 ? 13.044 18.261 -28.361 1.00 42.31 476 GLY A C 1
ATOM 3625 O O . GLY A 1 476 ? 13.624 19.045 -27.620 1.00 42.31 476 GLY A O 1
ATOM 3626 N N . ALA A 1 477 ? 13.285 18.207 -29.675 1.00 34.66 477 ALA A N 1
ATOM 3627 C CA . ALA A 1 477 ? 14.368 18.940 -30.341 1.00 34.66 477 ALA A CA 1
ATOM 3628 C C . ALA A 1 477 ? 13.915 20.185 -31.137 1.00 34.66 477 ALA A C 1
ATOM 3630 O O . ALA A 1 477 ? 14.671 20.660 -31.978 1.00 34.66 477 ALA A O 1
ATOM 3631 N N . VAL A 1 478 ? 12.702 20.707 -30.907 1.00 32.75 478 VAL A N 1
ATOM 3632 C CA . VAL A 1 478 ? 12.179 21.867 -31.668 1.00 32.75 478 VAL A CA 1
ATOM 3633 C C . VAL A 1 478 ? 12.382 23.216 -30.954 1.00 32.75 478 VAL A C 1
ATOM 3635 O O . VAL A 1 478 ? 12.271 24.251 -31.594 1.00 32.75 478 VAL A O 1
ATOM 3638 N N . ASP A 1 479 ? 12.801 23.241 -29.686 1.00 31.50 479 ASP A N 1
ATOM 3639 C CA . ASP A 1 479 ? 13.099 24.491 -28.966 1.00 31.50 479 ASP A CA 1
ATOM 3640 C C . ASP A 1 479 ? 14.571 24.567 -28.547 1.00 31.50 479 ASP A C 1
ATOM 3642 O O . ASP A 1 479 ? 14.890 24.573 -27.364 1.00 31.50 479 ASP A O 1
ATOM 3646 N N . GLU A 1 480 ? 15.490 24.619 -29.508 1.00 26.08 480 GLU A N 1
ATOM 3647 C CA . GLU A 1 480 ? 16.834 25.161 -29.269 1.00 26.08 480 GLU A CA 1
ATOM 3648 C C . GLU A 1 480 ? 17.439 25.623 -30.602 1.00 26.08 480 GLU A C 1
ATOM 3650 O O . GLU A 1 480 ? 18.137 24.894 -31.305 1.00 26.08 480 GLU A O 1
ATOM 3655 N N . ALA A 1 481 ? 17.137 26.871 -30.972 1.00 26.08 481 ALA A N 1
ATOM 3656 C CA . ALA A 1 481 ? 17.893 27.581 -31.995 1.00 26.08 481 ALA A CA 1
ATOM 3657 C C . ALA A 1 481 ? 19.368 27.685 -31.545 1.00 26.08 481 ALA A C 1
ATOM 3659 O O . ALA A 1 481 ? 19.621 28.071 -30.394 1.00 26.08 481 ALA A O 1
ATOM 3660 N N . PRO A 1 482 ? 20.358 27.375 -32.402 1.00 28.47 482 PRO A N 1
ATOM 3661 C CA . PRO A 1 482 ? 21.759 27.527 -32.040 1.00 28.47 482 PRO A CA 1
ATOM 3662 C C . PRO A 1 482 ? 22.075 29.010 -31.840 1.00 28.47 482 PRO A C 1
ATOM 3664 O O . PRO A 1 482 ? 21.843 29.830 -32.726 1.00 28.47 482 PRO A O 1
ATOM 3667 N N . LYS A 1 483 ? 22.625 29.357 -30.674 1.00 27.50 483 LYS A N 1
ATOM 3668 C CA . LYS A 1 483 ? 23.219 30.675 -30.432 1.00 27.50 483 LYS A CA 1
ATOM 3669 C C . LYS A 1 483 ? 24.408 30.861 -31.371 1.00 27.50 483 LYS A C 1
ATOM 3671 O O . LYS A 1 483 ? 25.408 30.153 -31.251 1.00 27.50 483 LYS A O 1
ATOM 3676 N N . GLU A 1 484 ? 24.280 31.816 -32.282 1.00 25.44 484 GLU A N 1
ATOM 3677 C CA . GLU A 1 484 ? 25.355 32.294 -33.143 1.00 25.44 484 GLU A CA 1
ATOM 3678 C C . GLU A 1 484 ? 26.537 32.803 -32.306 1.00 25.44 484 GLU A C 1
ATOM 3680 O O . GLU A 1 484 ? 26.381 33.577 -31.359 1.00 25.44 484 GLU A O 1
ATOM 3685 N N . ALA A 1 485 ? 27.736 32.358 -32.677 1.00 27.12 485 ALA A N 1
ATOM 3686 C CA . ALA A 1 485 ? 28.987 32.992 -32.303 1.00 27.12 485 ALA A CA 1
ATOM 3687 C C . ALA A 1 485 ? 29.314 34.044 -33.373 1.00 27.12 485 ALA A C 1
ATOM 3689 O O . ALA A 1 485 ? 29.657 33.703 -34.505 1.00 27.12 485 ALA A O 1
ATOM 3690 N N . GLU A 1 486 ? 29.200 35.324 -33.022 1.00 23.66 486 GLU A N 1
ATOM 3691 C CA . GLU A 1 486 ? 29.662 36.433 -33.857 1.00 23.66 486 GLU A CA 1
ATOM 3692 C C . GLU A 1 486 ? 31.198 36.473 -33.908 1.00 23.66 486 GLU A C 1
ATOM 3694 O O . GLU A 1 486 ? 31.848 36.712 -32.890 1.00 23.66 486 GLU A O 1
ATOM 3699 N N . ALA A 1 487 ? 31.771 36.316 -35.106 1.00 24.30 487 ALA A N 1
ATOM 3700 C CA . ALA A 1 487 ? 32.920 37.101 -35.574 1.00 24.30 487 ALA A CA 1
ATOM 3701 C C . ALA A 1 487 ? 33.185 36.874 -37.077 1.00 24.30 487 ALA A C 1
ATOM 3703 O O . ALA A 1 487 ? 33.752 35.851 -37.448 1.00 24.30 487 ALA A O 1
ATOM 3704 N N . ALA A 1 488 ? 32.836 37.853 -37.925 1.00 26.09 488 ALA A N 1
ATOM 3705 C CA . ALA A 1 488 ? 33.727 38.488 -38.922 1.00 26.09 488 ALA A CA 1
ATOM 3706 C C . ALA A 1 488 ? 32.923 39.326 -39.946 1.00 26.09 488 ALA A C 1
ATOM 3708 O O . ALA A 1 488 ? 31.843 38.903 -40.354 1.00 26.09 488 ALA A O 1
ATOM 3709 N N . PRO A 1 489 ? 33.416 40.497 -40.407 1.00 31.45 489 PRO A N 1
ATOM 3710 C CA . PRO A 1 489 ? 32.658 41.337 -41.327 1.00 31.45 489 PRO A CA 1
ATOM 3711 C C . PRO A 1 489 ? 33.035 41.170 -42.813 1.00 31.45 489 PRO A C 1
ATOM 3713 O O . PRO A 1 489 ? 34.209 41.077 -43.158 1.00 31.45 489 PRO A O 1
ATOM 3716 N N . LYS A 1 490 ? 31.991 41.363 -43.639 1.00 24.44 490 LYS A N 1
ATOM 3717 C CA . LYS A 1 490 ? 31.919 41.929 -45.009 1.00 24.44 490 LYS A CA 1
ATOM 3718 C C . LYS A 1 490 ? 32.411 41.110 -46.214 1.00 24.44 490 LYS A C 1
ATOM 3720 O O . LYS A 1 490 ? 33.598 40.844 -46.348 1.00 24.44 490 LYS A O 1
ATOM 3725 N N . GLY A 1 491 ? 31.516 40.999 -47.207 1.00 23.64 491 GLY A N 1
ATOM 3726 C CA . GLY A 1 491 ? 31.891 41.172 -48.617 1.00 23.64 491 GLY A CA 1
ATOM 3727 C C . GLY A 1 491 ? 31.059 40.434 -49.672 1.00 23.64 491 GLY A C 1
ATOM 3728 O O . GLY A 1 491 ? 31.436 39.341 -50.059 1.00 23.64 491 GLY A O 1
ATOM 3729 N N . GLU A 1 492 ? 30.052 41.136 -50.206 1.00 24.17 492 GLU A N 1
ATOM 3730 C CA . GLU A 1 492 ? 29.599 41.139 -51.617 1.00 24.17 492 GLU A CA 1
ATOM 3731 C C . GLU A 1 492 ? 28.724 40.008 -52.201 1.00 24.17 492 GLU A C 1
ATOM 3733 O O . GLU A 1 492 ? 28.758 38.846 -51.820 1.00 24.17 492 GLU A O 1
ATOM 3738 N N . ALA A 1 493 ? 27.873 40.458 -53.129 1.00 24.48 493 ALA A N 1
ATOM 3739 C CA . ALA A 1 493 ? 26.606 39.902 -53.592 1.00 24.48 493 ALA A CA 1
ATOM 3740 C C . ALA A 1 493 ? 26.702 39.104 -54.904 1.00 24.48 493 ALA A C 1
ATOM 3742 O O . ALA A 1 493 ? 27.607 39.361 -55.701 1.00 24.48 493 ALA A O 1
ATOM 3743 N N . LYS A 1 494 ? 25.689 38.259 -55.176 1.00 24.42 494 LYS A N 1
ATOM 3744 C CA . LYS A 1 494 ? 24.980 38.176 -56.472 1.00 24.42 494 LYS A CA 1
ATOM 3745 C C . LYS A 1 494 ? 23.732 37.271 -56.430 1.00 24.42 494 LYS A C 1
ATOM 3747 O O . LYS A 1 494 ? 23.763 36.202 -55.833 1.00 24.42 494 LYS A O 1
ATOM 3752 N N . GLU A 1 495 ? 22.692 37.800 -57.079 1.00 22.28 495 GLU A N 1
ATOM 3753 C CA . GLU A 1 495 ? 21.486 37.228 -57.722 1.00 22.28 495 GLU A CA 1
ATOM 3754 C C . GLU A 1 495 ? 21.732 35.847 -58.380 1.00 22.28 495 GLU A C 1
ATOM 3756 O O . GLU A 1 495 ? 22.874 35.553 -58.724 1.00 22.28 495 GLU A O 1
ATOM 3761 N N . GLU A 1 496 ? 20.785 34.942 -58.646 1.00 22.69 496 GLU A N 1
ATOM 3762 C CA . GLU A 1 496 ? 19.318 34.931 -58.793 1.00 22.69 496 GLU A CA 1
ATOM 3763 C C . GLU A 1 496 ? 18.904 33.436 -58.910 1.00 22.69 496 GLU A C 1
ATOM 3765 O O . GLU A 1 496 ? 19.726 32.632 -59.347 1.00 22.69 496 GLU A O 1
ATOM 3770 N N . GLU A 1 497 ? 17.668 33.084 -58.535 1.00 24.02 497 GLU A N 1
ATOM 3771 C CA . GLU A 1 497 ? 16.712 32.202 -59.252 1.00 24.02 497 GLU A CA 1
ATOM 3772 C C . GLU A 1 497 ? 15.726 31.537 -58.273 1.00 24.02 497 GLU A C 1
ATOM 3774 O O . GLU A 1 497 ? 16.083 30.748 -57.398 1.00 24.02 497 GLU A O 1
ATOM 3779 N N . GLU A 1 498 ? 14.462 31.935 -58.426 1.00 23.94 498 GLU A N 1
ATOM 3780 C CA . GLU A 1 498 ? 13.276 31.389 -57.776 1.00 23.94 498 GLU A CA 1
ATOM 3781 C C . GLU A 1 498 ? 12.910 30.045 -58.428 1.00 23.94 498 GLU A C 1
ATOM 3783 O O . GLU A 1 498 ? 12.588 30.002 -59.614 1.00 23.94 498 GLU A O 1
ATOM 3788 N N . GLU A 1 499 ? 12.876 28.966 -57.647 1.00 23.97 499 GLU A N 1
ATOM 3789 C CA . GLU A 1 499 ? 12.023 27.809 -57.929 1.00 23.97 499 GLU A CA 1
ATOM 3790 C C . GLU A 1 499 ? 11.191 27.509 -56.676 1.00 23.97 499 GLU A C 1
ATOM 3792 O O . GLU A 1 499 ? 11.678 27.543 -55.548 1.00 23.97 499 GLU A O 1
ATOM 3797 N N . GLU A 1 500 ? 9.895 27.315 -56.904 1.00 25.33 500 GLU A N 1
ATOM 3798 C CA . GLU A 1 500 ? 8.808 27.304 -55.930 1.00 25.33 500 GLU A CA 1
ATOM 3799 C C . GLU A 1 500 ? 9.038 26.316 -54.770 1.00 25.33 500 GLU A C 1
ATOM 3801 O O . GLU A 1 500 ? 8.843 25.106 -54.903 1.00 25.33 500 GLU A O 1
ATOM 3806 N N . GLU A 1 501 ? 9.373 26.835 -53.585 1.00 22.61 501 GLU A N 1
ATOM 3807 C CA . GLU A 1 501 ? 9.199 26.095 -52.336 1.00 22.61 501 GLU A CA 1
ATOM 3808 C C . GLU A 1 501 ? 7.705 26.019 -52.014 1.00 22.61 501 GLU A C 1
ATOM 3810 O O . GLU A 1 501 ? 7.053 26.998 -51.644 1.00 22.61 501 GLU A O 1
ATOM 3815 N N . HIS A 1 502 ? 7.153 24.817 -52.151 1.00 26.62 502 HIS A N 1
ATOM 3816 C CA . HIS A 1 502 ? 5.886 24.470 -51.536 1.00 26.62 502 HIS A CA 1
ATOM 3817 C C . HIS A 1 502 ? 6.066 24.575 -50.014 1.00 26.62 502 HIS A C 1
ATOM 3819 O O . HIS A 1 502 ? 6.652 23.695 -49.383 1.00 26.62 502 HIS A O 1
ATOM 3825 N N . ASP A 1 503 ? 5.568 25.668 -49.438 1.00 26.53 503 ASP A N 1
ATOM 3826 C CA . ASP A 1 503 ? 5.348 25.825 -48.004 1.00 26.53 503 ASP A CA 1
ATOM 3827 C C . ASP A 1 503 ? 4.534 24.625 -47.501 1.00 26.53 503 ASP A C 1
ATOM 3829 O O . ASP A 1 503 ? 3.338 24.488 -47.778 1.00 26.53 503 ASP A O 1
ATOM 3833 N N . VAL A 1 504 ? 5.203 23.714 -46.797 1.00 28.12 504 VAL A N 1
ATOM 3834 C CA . VAL A 1 504 ? 4.543 22.756 -45.917 1.00 28.12 504 VAL A CA 1
ATOM 3835 C C . VAL A 1 504 ? 4.955 23.119 -44.502 1.00 28.12 504 VAL A C 1
ATOM 3837 O O . VAL A 1 504 ? 5.761 22.444 -43.864 1.00 28.12 504 VAL A O 1
ATOM 3840 N N . GLY A 1 505 ? 4.392 24.219 -44.003 1.00 26.28 505 GLY A N 1
ATOM 3841 C CA . GLY A 1 505 ? 4.252 24.430 -42.574 1.00 26.28 505 GLY A CA 1
ATOM 3842 C C . GLY A 1 505 ? 3.734 23.146 -41.929 1.00 26.28 505 GLY A C 1
ATOM 3843 O O . GLY A 1 505 ? 2.663 22.651 -42.277 1.00 26.28 505 GLY A O 1
ATOM 3844 N N . ILE A 1 506 ? 4.515 22.571 -41.015 1.00 31.09 506 ILE A N 1
ATOM 3845 C CA . ILE A 1 506 ? 4.111 21.364 -40.294 1.00 31.09 506 ILE A CA 1
ATOM 3846 C C . ILE A 1 506 ? 3.143 21.800 -39.184 1.00 31.09 506 ILE A C 1
ATOM 3848 O O . ILE A 1 506 ? 3.567 22.495 -38.254 1.00 31.09 506 ILE A O 1
ATOM 3852 N N . PRO A 1 507 ? 1.850 21.425 -39.235 1.00 35.81 507 PRO A N 1
ATOM 3853 C CA . PRO A 1 507 ? 0.926 21.668 -38.139 1.00 35.81 507 PRO A CA 1
ATOM 3854 C C . PRO A 1 507 ? 1.203 20.670 -37.010 1.00 35.81 507 PRO A C 1
ATOM 3856 O O . PRO A 1 507 ? 1.678 19.557 -37.232 1.00 35.81 507 PRO A O 1
ATOM 3859 N N . GLY A 1 508 ? 0.874 21.058 -35.779 1.00 35.78 508 GLY A N 1
ATOM 3860 C CA . GLY A 1 508 ? 0.959 20.181 -34.617 1.00 35.78 508 GLY A CA 1
ATOM 3861 C C . GLY A 1 508 ? 0.117 18.911 -34.782 1.00 35.78 508 GLY A C 1
ATOM 3862 O O . GLY A 1 508 ? -1.107 18.975 -34.714 1.00 35.78 508 GLY A O 1
ATOM 3863 N N . GLY A 1 509 ? 0.791 17.775 -34.964 1.00 34.84 509 GLY A N 1
ATOM 3864 C CA . GLY A 1 509 ? 0.228 16.426 -34.872 1.00 34.84 509 GLY A CA 1
ATOM 3865 C C . GLY A 1 509 ? 0.536 15.765 -33.525 1.00 34.84 509 GLY A C 1
ATOM 3866 O O . GLY A 1 509 ? 1.540 16.084 -32.871 1.00 34.84 509 GLY A O 1
ATOM 3867 N N . SER A 1 510 ? -0.346 14.855 -33.117 1.00 56.16 510 SER A N 1
ATOM 3868 C CA . SER A 1 510 ? -0.247 14.049 -31.893 1.00 56.16 510 SER A CA 1
ATOM 3869 C C . SER A 1 510 ? 0.965 13.097 -31.917 1.00 56.16 510 SER A C 1
ATOM 3871 O O . SER A 1 510 ? 1.501 12.781 -32.979 1.00 56.16 510 SER A O 1
ATOM 3873 N N . ASP A 1 511 ? 1.433 12.634 -30.751 1.00 58.44 511 ASP A N 1
ATOM 3874 C CA . ASP A 1 511 ? 2.589 11.717 -30.655 1.00 58.44 511 ASP A CA 1
ATOM 3875 C C . ASP A 1 511 ? 2.352 10.362 -31.365 1.00 58.44 511 ASP A C 1
ATOM 3877 O O . ASP A 1 511 ? 3.314 9.712 -31.782 1.00 58.44 511 ASP A O 1
ATOM 3881 N N . ASP A 1 512 ? 1.089 9.963 -31.551 1.00 62.81 512 ASP A N 1
ATOM 3882 C CA . ASP A 1 512 ? 0.694 8.696 -32.178 1.00 62.81 512 ASP A CA 1
ATOM 3883 C C . ASP A 1 512 ? 0.765 8.751 -33.716 1.00 62.81 512 ASP A C 1
ATOM 3885 O O . ASP A 1 512 ? 1.240 7.801 -34.340 1.00 62.81 512 ASP A O 1
ATOM 3889 N N . GLU A 1 513 ? 0.398 9.882 -34.329 1.00 69.38 513 GLU A N 1
ATOM 3890 C CA . GLU A 1 513 ? 0.513 10.101 -35.784 1.00 69.38 513 GLU A CA 1
ATOM 3891 C C . GLU A 1 513 ? 1.982 10.046 -36.231 1.00 69.38 513 GLU A C 1
ATOM 3893 O O . GLU A 1 513 ? 2.326 9.373 -37.201 1.00 69.38 513 GLU A O 1
ATOM 3898 N N . LYS A 1 514 ? 2.883 10.638 -35.438 1.00 73.69 514 LYS A N 1
ATOM 3899 C CA . LYS A 1 514 ? 4.336 10.583 -35.677 1.00 73.69 514 LYS A CA 1
ATOM 3900 C C . LYS A 1 514 ? 4.894 9.169 -35.551 1.00 73.69 514 LYS A C 1
ATOM 3902 O O . LYS A 1 514 ? 5.845 8.804 -36.243 1.00 73.69 514 LYS A O 1
ATOM 3907 N N . LEU A 1 515 ? 4.349 8.365 -34.636 1.00 80.81 515 LEU A N 1
ATOM 3908 C CA . LEU A 1 515 ? 4.755 6.971 -34.501 1.00 80.81 515 LEU A CA 1
ATOM 3909 C C . LEU A 1 515 ? 4.295 6.151 -35.716 1.00 80.81 515 LEU A C 1
ATOM 3911 O O . LEU A 1 515 ? 5.059 5.294 -36.157 1.00 80.81 515 LEU A O 1
ATOM 3915 N N . GLU A 1 516 ? 3.105 6.414 -36.273 1.00 81.62 516 GLU A N 1
ATOM 3916 C CA . GLU A 1 516 ? 2.623 5.734 -37.489 1.00 81.62 516 GLU A CA 1
ATOM 3917 C C . GLU A 1 516 ? 3.501 6.080 -38.697 1.00 81.62 516 GLU A C 1
ATOM 3919 O O . GLU A 1 516 ? 3.980 5.174 -39.380 1.00 81.62 516 GLU A O 1
ATOM 3924 N N . GLU A 1 517 ? 3.827 7.362 -38.879 1.00 82.12 517 GLU A N 1
ATOM 3925 C CA . GLU A 1 517 ? 4.736 7.836 -39.932 1.00 82.12 517 GLU A CA 1
ATOM 3926 C C . GLU A 1 517 ? 6.110 7.150 -39.865 1.00 82.12 517 GLU A C 1
ATOM 3928 O O . GLU A 1 517 ? 6.649 6.698 -40.877 1.00 82.12 517 GLU A O 1
ATOM 3933 N N . LEU A 1 518 ? 6.676 6.993 -38.663 1.00 84.31 518 LEU A N 1
ATOM 3934 C CA . LEU A 1 518 ? 7.948 6.290 -38.476 1.00 84.31 518 LEU A CA 1
ATOM 3935 C C . LEU A 1 518 ? 7.854 4.790 -38.807 1.00 84.31 518 LEU A C 1
ATOM 3937 O O . LEU A 1 518 ? 8.831 4.192 -39.271 1.00 84.31 518 LEU A O 1
ATOM 3941 N N . TYR A 1 519 ? 6.706 4.156 -38.569 1.00 86.19 519 TYR A N 1
ATOM 3942 C CA . TYR A 1 519 ? 6.482 2.762 -38.958 1.00 86.19 519 TYR A CA 1
ATOM 3943 C C . TYR A 1 519 ? 6.349 2.607 -40.475 1.00 86.19 519 TYR A C 1
ATOM 3945 O O . TYR A 1 519 ? 6.934 1.674 -41.034 1.00 86.19 519 TYR A O 1
ATOM 3953 N N . GLU A 1 520 ? 5.658 3.537 -41.134 1.00 85.19 520 GLU A N 1
ATOM 3954 C CA . GLU A 1 520 ? 5.525 3.603 -42.593 1.00 85.19 520 GLU A CA 1
ATOM 3955 C C . GLU A 1 520 ? 6.863 3.830 -43.293 1.00 85.19 520 GLU A C 1
ATOM 3957 O O . GLU A 1 520 ? 7.164 3.166 -44.285 1.00 85.19 520 GLU A O 1
ATOM 3962 N N . GLN A 1 521 ? 7.692 4.723 -42.753 1.00 84.38 521 GLN A N 1
ATOM 3963 C CA . GLN A 1 521 ? 8.976 5.087 -43.349 1.00 84.38 521 GLN A CA 1
ATOM 3964 C C . GLN A 1 521 ? 10.078 4.051 -43.093 1.00 84.38 521 GLN A C 1
ATOM 3966 O O . GLN A 1 521 ? 10.973 3.899 -43.923 1.00 84.38 521 GLN A O 1
ATOM 3971 N N . ILE A 1 522 ? 10.048 3.352 -41.950 1.00 85.62 522 ILE A N 1
ATOM 3972 C CA . ILE A 1 522 ? 11.187 2.541 -41.482 1.00 85.62 522 ILE A CA 1
ATOM 3973 C C . ILE A 1 522 ? 10.798 1.082 -41.256 1.00 85.62 522 ILE A C 1
ATOM 3975 O O . ILE A 1 522 ? 11.404 0.175 -41.827 1.00 85.62 522 ILE A O 1
ATOM 3979 N N . VAL A 1 523 ? 9.801 0.823 -40.408 1.00 87.06 523 VAL A N 1
ATOM 3980 C CA . VAL A 1 523 ? 9.532 -0.532 -39.904 1.00 87.06 523 VAL A CA 1
ATOM 3981 C C . VAL A 1 523 ? 8.968 -1.438 -40.993 1.00 87.06 523 VAL A C 1
ATOM 3983 O O . VAL A 1 523 ? 9.512 -2.525 -41.201 1.00 87.06 523 VAL A O 1
ATOM 3986 N N . TRP A 1 524 ? 7.911 -1.014 -41.691 1.00 88.88 524 TRP A N 1
ATOM 3987 C CA . TRP A 1 524 ? 7.236 -1.838 -42.699 1.00 88.88 524 TRP A CA 1
ATOM 3988 C C . TRP A 1 524 ? 8.091 -2.086 -43.952 1.00 88.88 524 TRP A C 1
ATOM 3990 O O . TRP A 1 524 ? 8.173 -3.246 -44.366 1.00 88.88 524 TRP A O 1
ATOM 4000 N N . PRO A 1 525 ? 8.818 -1.094 -44.509 1.00 87.44 525 PRO A N 1
ATOM 4001 C CA . PRO A 1 525 ? 9.742 -1.341 -45.618 1.00 87.44 525 PRO A CA 1
ATOM 4002 C C . PRO A 1 525 ? 10.867 -2.322 -45.253 1.00 87.44 525 PRO A C 1
ATOM 4004 O O . PRO A 1 525 ? 11.183 -3.230 -46.025 1.00 87.44 525 PRO A O 1
ATOM 4007 N N . LEU A 1 526 ? 11.444 -2.198 -44.050 1.00 85.94 526 LEU A N 1
ATOM 4008 C CA . LEU A 1 526 ? 12.488 -3.117 -43.583 1.00 85.94 526 LEU A CA 1
ATOM 4009 C C . LEU A 1 526 ? 11.950 -4.523 -43.303 1.00 85.94 526 LEU A C 1
ATOM 4011 O O . LEU A 1 526 ? 12.633 -5.502 -43.607 1.00 85.94 526 LEU A O 1
ATOM 4015 N N . ALA A 1 527 ? 10.733 -4.641 -42.761 1.00 86.06 527 ALA A N 1
ATOM 4016 C CA . ALA A 1 527 ? 10.073 -5.932 -42.584 1.00 86.06 527 ALA A CA 1
ATOM 4017 C C . ALA A 1 527 ? 9.856 -6.634 -43.932 1.00 86.06 527 ALA A C 1
ATOM 4019 O O . ALA A 1 527 ? 10.135 -7.824 -44.048 1.00 86.06 527 ALA A O 1
ATOM 4020 N N . ALA A 1 528 ? 9.437 -5.897 -44.966 1.00 84.50 528 ALA A N 1
ATOM 4021 C CA . ALA A 1 528 ? 9.245 -6.446 -46.306 1.00 84.50 528 ALA A CA 1
ATOM 4022 C C . ALA A 1 528 ? 10.563 -6.911 -46.958 1.00 84.50 528 ALA A C 1
ATOM 4024 O O . ALA A 1 528 ? 10.580 -7.933 -47.641 1.00 84.50 528 ALA A O 1
ATOM 4025 N N . LYS A 1 529 ? 11.675 -6.195 -46.731 1.00 84.81 529 LYS A N 1
ATOM 4026 C CA . LYS A 1 529 ? 12.984 -6.496 -47.342 1.00 84.81 529 LYS A CA 1
ATOM 4027 C C . LYS A 1 529 ? 13.752 -7.625 -46.643 1.00 84.81 529 LYS A C 1
ATOM 4029 O O . LYS A 1 529 ? 14.382 -8.434 -47.317 1.00 84.81 529 LYS A O 1
ATOM 4034 N N . TYR A 1 530 ? 13.710 -7.689 -45.311 1.00 82.38 530 TYR A N 1
ATOM 4035 C CA . TYR A 1 530 ? 14.519 -8.619 -44.503 1.00 82.38 530 TYR A CA 1
ATOM 4036 C C . TYR A 1 530 ? 13.684 -9.676 -43.760 1.00 82.38 530 TYR A C 1
ATOM 4038 O O . TYR A 1 530 ? 14.201 -10.400 -42.911 1.00 82.38 530 TYR A O 1
ATOM 4046 N N . GLY A 1 531 ? 12.381 -9.757 -44.039 1.00 82.12 531 GLY A N 1
ATOM 4047 C CA . GLY A 1 531 ? 11.424 -10.647 -43.375 1.00 82.12 531 GLY A CA 1
ATOM 4048 C C . GLY A 1 531 ? 10.961 -10.142 -42.004 1.00 82.12 531 GLY A C 1
ATOM 4049 O O . GLY A 1 531 ? 9.776 -10.220 -41.689 1.00 82.12 531 GLY A O 1
ATOM 4050 N N . HIS A 1 532 ? 11.866 -9.593 -41.185 1.00 86.69 532 HIS A N 1
ATOM 4051 C CA . HIS A 1 532 ? 11.518 -8.968 -39.909 1.00 86.69 532 HIS A CA 1
ATOM 4052 C C . HIS A 1 532 ? 12.460 -7.805 -39.562 1.00 86.69 532 HIS A C 1
ATOM 4054 O O . HIS A 1 532 ? 13.683 -7.942 -39.582 1.00 86.69 532 HIS A O 1
ATOM 4060 N N . THR A 1 533 ? 11.903 -6.664 -39.145 1.00 86.12 533 THR A N 1
ATOM 4061 C CA . THR A 1 533 ? 12.660 -5.428 -38.857 1.00 86.12 533 THR A CA 1
ATOM 4062 C C . THR A 1 533 ? 13.733 -5.613 -37.781 1.00 86.12 533 THR A C 1
ATOM 4064 O O . THR A 1 533 ? 14.821 -5.060 -37.876 1.00 86.12 533 THR A O 1
ATOM 4067 N N . TYR A 1 534 ? 13.460 -6.431 -36.762 1.00 87.00 534 TYR A N 1
ATOM 4068 C CA . TYR A 1 534 ? 14.435 -6.766 -35.714 1.00 87.00 534 TYR A CA 1
ATOM 4069 C C . TYR A 1 534 ? 15.735 -7.381 -36.262 1.00 87.00 534 TYR A C 1
ATOM 4071 O O . TYR A 1 534 ? 16.818 -7.069 -35.769 1.00 87.00 534 TYR A O 1
ATOM 4079 N N . ASP A 1 535 ? 15.640 -8.238 -37.280 1.00 85.31 535 ASP A N 1
ATOM 4080 C CA . ASP A 1 535 ? 16.816 -8.886 -37.863 1.00 85.31 535 ASP A CA 1
ATOM 4081 C C . ASP A 1 535 ? 17.601 -7.880 -38.732 1.00 85.31 535 ASP A C 1
ATOM 4083 O O . ASP A 1 535 ? 18.831 -7.855 -38.685 1.00 85.31 535 ASP A O 1
ATOM 4087 N N . ALA A 1 536 ? 16.903 -6.948 -39.396 1.00 85.81 536 ALA A N 1
ATOM 4088 C CA . ALA A 1 536 ? 17.522 -5.794 -40.056 1.00 85.81 536 ALA A CA 1
ATOM 4089 C C . ALA A 1 536 ? 18.252 -4.871 -39.057 1.00 85.81 536 ALA A C 1
ATOM 4091 O O . ALA A 1 536 ? 19.383 -4.466 -39.304 1.00 85.81 536 ALA A O 1
ATOM 4092 N N . PHE A 1 537 ? 17.664 -4.591 -37.888 1.00 89.12 537 PHE A N 1
ATOM 4093 C CA . PHE A 1 537 ? 18.309 -3.790 -36.836 1.00 89.12 537 PHE A CA 1
ATOM 4094 C C . PHE A 1 537 ? 19.566 -4.452 -36.267 1.00 89.12 537 PHE A C 1
ATOM 4096 O O . PHE A 1 537 ? 20.521 -3.756 -35.931 1.00 89.12 537 PHE A O 1
ATOM 4103 N N . LYS A 1 538 ? 19.599 -5.786 -36.173 1.00 83.88 538 LYS A N 1
ATOM 4104 C CA . LYS A 1 538 ? 20.822 -6.510 -35.801 1.00 83.88 538 LYS A CA 1
ATOM 4105 C C . LYS A 1 538 ? 21.901 -6.384 -36.869 1.00 83.88 538 LYS A C 1
ATOM 4107 O O . LYS A 1 538 ? 23.050 -6.127 -36.526 1.00 83.88 538 LYS A O 1
ATOM 4112 N N . LEU A 1 539 ? 21.532 -6.529 -38.141 1.00 84.56 539 LEU A N 1
ATOM 4113 C CA . LEU A 1 539 ? 22.461 -6.369 -39.260 1.00 84.56 539 LEU A CA 1
ATOM 4114 C C . LEU A 1 539 ? 23.009 -4.934 -39.348 1.00 84.56 539 LEU A C 1
ATOM 4116 O O . LEU A 1 539 ? 24.177 -4.739 -39.672 1.00 84.56 539 LEU A O 1
ATOM 4120 N N . ALA A 1 540 ? 22.202 -3.941 -38.968 1.00 84.75 540 ALA A N 1
ATOM 4121 C CA . ALA A 1 540 ? 22.599 -2.537 -38.932 1.00 84.75 540 ALA A CA 1
ATOM 4122 C C . ALA A 1 540 ? 23.735 -2.228 -37.935 1.00 84.75 540 ALA A C 1
ATOM 4124 O O . ALA A 1 540 ? 24.403 -1.208 -38.082 1.00 84.75 540 ALA A O 1
ATOM 4125 N N . LEU A 1 541 ? 23.993 -3.098 -36.946 1.00 82.81 541 LEU A N 1
ATOM 4126 C CA . LEU A 1 541 ? 25.140 -2.951 -36.038 1.00 82.81 541 LEU A CA 1
ATOM 4127 C C . LEU A 1 541 ? 26.482 -3.178 -36.748 1.00 82.81 541 LEU A C 1
ATOM 4129 O O . LEU A 1 541 ? 27.489 -2.606 -36.343 1.00 82.81 541 LEU A O 1
ATOM 4133 N N . THR A 1 542 ? 26.501 -4.020 -37.784 1.00 80.38 542 THR A N 1
ATOM 4134 C CA . THR A 1 542 ? 27.709 -4.361 -38.551 1.00 80.38 542 THR A CA 1
ATOM 4135 C C . THR A 1 542 ? 27.745 -3.699 -39.925 1.00 80.38 542 THR A C 1
ATOM 4137 O O . THR A 1 542 ? 28.824 -3.467 -40.460 1.00 80.38 542 THR A O 1
ATOM 4140 N N . SER A 1 543 ? 26.580 -3.392 -40.498 1.00 82.56 543 SER A N 1
ATOM 4141 C CA . SER A 1 543 ? 26.435 -2.875 -41.860 1.00 82.56 543 SER A CA 1
ATOM 4142 C C . SER A 1 543 ? 25.438 -1.709 -41.874 1.00 82.56 543 SER A C 1
ATOM 4144 O O . SER A 1 543 ? 24.231 -1.938 -41.954 1.00 82.56 543 SER A O 1
ATOM 4146 N N . PRO A 1 544 ? 25.910 -0.450 -41.808 1.00 76.56 544 PRO A N 1
ATOM 4147 C CA . PRO A 1 544 ? 25.041 0.733 -41.811 1.00 76.56 544 PRO A CA 1
ATOM 4148 C C . PRO A 1 544 ? 24.195 0.905 -43.088 1.00 76.56 544 PRO A C 1
ATOM 4150 O O . PRO A 1 544 ? 23.174 1.589 -43.057 1.00 76.56 544 PRO A O 1
ATOM 4153 N N . GLU A 1 545 ? 24.574 0.236 -44.182 1.00 78.31 545 GLU A N 1
ATOM 4154 C CA . GLU A 1 545 ? 23.900 0.239 -45.495 1.00 78.31 545 GLU A CA 1
ATOM 4155 C C . GLU A 1 545 ? 22.450 -0.288 -45.450 1.00 78.31 545 GLU A C 1
ATOM 4157 O O . GLU A 1 545 ? 21.667 -0.092 -46.376 1.00 78.31 545 GLU A O 1
ATOM 4162 N N . VAL A 1 546 ? 22.043 -0.946 -44.356 1.00 82.06 546 VAL A N 1
ATOM 4163 C CA . VAL A 1 546 ? 20.678 -1.476 -44.173 1.00 82.06 546 VAL A CA 1
ATOM 4164 C C . VAL A 1 546 ? 19.603 -0.387 -44.288 1.00 82.06 546 VAL A C 1
ATOM 4166 O O . VAL A 1 546 ? 18.479 -0.687 -44.697 1.00 82.06 546 VAL A O 1
ATOM 4169 N N . PHE A 1 547 ? 19.938 0.866 -43.965 1.00 81.88 547 PHE A N 1
ATOM 4170 C CA . PHE A 1 547 ? 19.020 2.007 -44.043 1.00 81.88 547 PHE A CA 1
ATOM 4171 C C . PHE A 1 547 ? 19.037 2.741 -45.398 1.00 81.88 547 PHE A C 1
ATOM 4173 O O . PHE A 1 547 ? 18.299 3.712 -45.566 1.00 81.88 547 PHE A O 1
ATOM 4180 N N . GLU A 1 548 ? 19.838 2.299 -46.373 1.00 74.12 548 GLU A N 1
ATOM 4181 C CA . GLU A 1 548 ? 19.897 2.924 -47.698 1.00 74.12 548 GLU A CA 1
ATOM 4182 C C . GLU A 1 548 ? 18.593 2.731 -48.490 1.00 74.12 548 GLU A C 1
ATOM 4184 O O . GLU A 1 548 ? 18.040 1.629 -48.576 1.00 74.12 548 GLU A O 1
ATOM 4189 N N . GLY A 1 549 ? 18.104 3.821 -49.094 1.00 69.12 549 GLY A N 1
ATOM 4190 C CA . GLY A 1 549 ? 16.860 3.850 -49.873 1.00 69.12 549 GLY A CA 1
ATOM 4191 C C . GLY A 1 549 ? 15.592 4.158 -49.066 1.00 69.12 549 GLY A C 1
ATOM 4192 O O . GLY A 1 549 ? 14.507 4.167 -49.645 1.00 69.12 549 GLY A O 1
ATOM 4193 N N . LEU A 1 550 ? 15.706 4.429 -47.761 1.00 78.62 550 LEU A N 1
ATOM 4194 C CA . LEU A 1 550 ? 14.597 4.908 -46.930 1.00 78.62 550 LEU A CA 1
ATOM 4195 C C . LEU A 1 550 ? 14.604 6.443 -46.860 1.00 78.62 550 LEU A C 1
ATOM 4197 O O . LEU A 1 550 ? 15.650 7.057 -46.651 1.00 78.62 550 LEU A O 1
ATOM 4201 N N . ASN A 1 551 ? 13.436 7.070 -47.011 1.00 70.75 551 ASN A N 1
ATOM 4202 C CA . ASN A 1 551 ? 13.289 8.526 -46.937 1.00 70.75 551 ASN A CA 1
ATOM 4203 C C . ASN A 1 551 ? 13.159 8.971 -45.467 1.00 70.75 551 ASN A C 1
ATOM 4205 O O . ASN A 1 551 ? 12.050 9.092 -44.953 1.00 70.75 551 ASN A O 1
ATOM 4209 N N . ILE A 1 552 ? 14.293 9.123 -44.771 1.00 78.44 552 ILE A N 1
ATOM 4210 C CA . ILE A 1 552 ? 14.355 9.399 -43.325 1.00 78.44 552 ILE A CA 1
ATOM 4211 C C . ILE A 1 552 ? 15.182 10.665 -43.063 1.00 78.44 552 ILE A C 1
ATOM 4213 O O . ILE A 1 552 ? 16.264 10.835 -43.621 1.00 78.44 552 ILE A O 1
ATOM 4217 N N . SER A 1 553 ? 14.719 11.524 -42.148 1.00 79.50 553 SER A N 1
ATOM 4218 C CA . SER A 1 553 ? 15.496 12.682 -41.681 1.00 79.50 553 SER A CA 1
ATOM 4219 C C . SER A 1 553 ? 16.814 12.254 -40.999 1.00 79.50 553 SER A C 1
ATOM 4221 O O . SER A 1 553 ? 16.801 11.340 -40.163 1.00 79.50 553 SER A O 1
ATOM 4223 N N . PRO A 1 554 ? 17.949 12.943 -41.248 1.00 76.94 554 PRO A N 1
ATOM 4224 C CA . PRO A 1 554 ? 19.238 12.633 -40.617 1.00 76.94 554 PRO A CA 1
ATOM 4225 C C . PRO A 1 554 ? 19.197 12.605 -39.079 1.00 76.94 554 PRO A C 1
ATOM 4227 O O . PRO A 1 554 ? 19.909 11.828 -38.441 1.00 76.94 554 PRO A O 1
ATOM 4230 N N . ILE A 1 555 ? 18.325 13.416 -38.467 1.00 79.12 555 ILE A N 1
ATOM 4231 C CA . ILE A 1 555 ? 18.137 13.480 -37.008 1.00 79.12 555 ILE A CA 1
ATOM 4232 C C . ILE A 1 555 ? 17.548 12.164 -36.482 1.00 79.12 555 ILE A C 1
ATOM 4234 O O . ILE A 1 555 ? 18.017 11.608 -35.484 1.00 79.12 555 ILE A O 1
ATOM 4238 N N . VAL A 1 556 ? 16.547 11.632 -37.188 1.00 82.94 556 VAL A N 1
ATOM 4239 C CA . VAL A 1 556 ? 15.882 10.370 -36.846 1.00 82.94 556 VAL A CA 1
ATOM 4240 C C . VAL A 1 556 ? 16.844 9.201 -37.033 1.00 82.94 556 VAL A C 1
ATOM 4242 O O . VAL A 1 556 ? 16.932 8.349 -36.150 1.00 82.94 556 VAL A O 1
ATOM 4245 N N . LEU A 1 557 ? 17.621 9.188 -38.120 1.00 83.06 557 LEU A N 1
ATOM 4246 C CA . LEU A 1 557 ? 18.592 8.128 -38.401 1.00 83.06 557 LEU A CA 1
ATOM 4247 C C . LEU A 1 557 ? 19.680 8.036 -37.317 1.00 83.06 557 LEU A C 1
ATOM 4249 O O . LEU A 1 557 ? 19.976 6.947 -36.825 1.00 83.06 557 LEU A O 1
ATOM 4253 N N . ASN A 1 558 ? 20.226 9.170 -36.872 1.00 82.69 558 ASN A N 1
ATOM 4254 C CA . ASN A 1 558 ? 21.221 9.200 -35.794 1.00 82.69 558 ASN A CA 1
ATOM 4255 C C . ASN A 1 558 ? 20.636 8.730 -34.449 1.00 82.69 558 ASN A C 1
ATOM 4257 O O . ASN A 1 558 ? 21.263 7.965 -33.704 1.00 82.69 558 ASN A O 1
ATOM 4261 N N . SER A 1 559 ? 19.406 9.147 -34.138 1.00 84.06 559 SER A N 1
ATOM 4262 C CA . SER A 1 559 ? 18.678 8.712 -32.938 1.00 84.06 559 SER A CA 1
ATOM 4263 C C . SER A 1 559 ? 18.363 7.209 -32.967 1.00 84.06 559 SER A C 1
ATOM 4265 O O . SER A 1 559 ? 18.515 6.512 -31.958 1.00 84.06 559 SER A O 1
ATOM 4267 N N . LEU A 1 560 ? 17.993 6.679 -34.134 1.00 85.75 560 LEU A N 1
ATOM 4268 C CA . LEU A 1 560 ? 17.711 5.264 -34.343 1.00 85.75 560 LEU A CA 1
ATOM 4269 C C . LEU A 1 560 ? 18.976 4.416 -34.189 1.00 85.75 560 LEU A C 1
ATOM 4271 O O . LEU A 1 560 ? 18.994 3.511 -33.356 1.00 85.75 560 LEU A O 1
ATOM 4275 N N . THR A 1 561 ? 20.053 4.747 -34.902 1.00 84.62 561 THR A N 1
ATOM 4276 C CA . THR A 1 561 ? 21.322 4.001 -34.855 1.00 84.62 561 THR A CA 1
ATOM 4277 C C . THR A 1 561 ? 21.922 3.987 -33.449 1.00 84.62 561 THR A C 1
ATOM 4279 O O . THR A 1 561 ? 22.311 2.930 -32.950 1.00 84.62 561 THR A O 1
ATOM 4282 N N . SER A 1 562 ? 21.915 5.126 -32.746 1.00 83.56 562 SER A N 1
ATOM 4283 C CA . SER A 1 562 ? 22.381 5.188 -31.351 1.00 83.56 562 SER A CA 1
ATOM 4284 C C . SER A 1 562 ? 21.508 4.362 -30.396 1.00 83.56 562 SER A C 1
ATOM 4286 O O . SER A 1 562 ? 22.018 3.699 -29.487 1.00 83.56 562 SER A O 1
ATOM 4288 N N . THR A 1 563 ? 20.189 4.338 -30.611 1.00 84.50 563 THR A N 1
ATOM 4289 C CA . THR A 1 563 ? 19.263 3.535 -29.803 1.00 84.50 563 THR A CA 1
ATOM 4290 C C . THR A 1 563 ? 19.434 2.037 -30.061 1.00 84.50 563 THR A C 1
ATOM 4292 O O . THR A 1 563 ? 19.432 1.265 -29.099 1.00 84.50 563 THR A O 1
ATOM 4295 N N . ILE A 1 564 ? 19.622 1.630 -31.320 1.00 85.69 564 ILE A N 1
ATOM 4296 C CA . ILE A 1 564 ? 19.906 0.245 -31.722 1.00 85.69 564 ILE A CA 1
ATOM 4297 C C . ILE A 1 564 ? 21.225 -0.210 -31.095 1.00 85.69 564 ILE A C 1
ATOM 4299 O O . ILE A 1 564 ? 21.233 -1.223 -30.397 1.00 85.69 564 ILE A O 1
ATOM 4303 N N . ALA A 1 565 ? 22.303 0.566 -31.239 1.00 81.00 565 ALA A N 1
ATOM 4304 C CA . ALA A 1 565 ? 23.600 0.252 -30.639 1.00 81.00 565 ALA A CA 1
ATOM 4305 C C . ALA A 1 565 ? 23.501 0.079 -29.117 1.00 81.00 565 ALA A C 1
ATOM 4307 O O . ALA A 1 565 ? 24.038 -0.873 -28.558 1.00 81.00 565 ALA A O 1
ATOM 4308 N N . ARG A 1 566 ? 22.743 0.930 -28.423 1.00 80.62 566 ARG A N 1
ATOM 4309 C CA . ARG A 1 566 ? 22.581 0.808 -26.968 1.00 80.62 566 ARG A CA 1
ATOM 4310 C C . ARG A 1 566 ? 21.733 -0.397 -26.542 1.00 80.62 566 ARG A C 1
ATOM 4312 O O . ARG A 1 566 ? 21.977 -0.950 -25.475 1.00 80.62 566 ARG A O 1
ATOM 4319 N N . ARG A 1 567 ? 20.705 -0.771 -27.314 1.00 77.94 567 ARG A N 1
ATOM 4320 C CA . ARG A 1 567 ? 19.703 -1.779 -26.903 1.00 77.94 567 ARG A CA 1
ATOM 4321 C C . ARG A 1 567 ? 19.937 -3.182 -27.463 1.00 77.94 567 ARG A C 1
ATOM 4323 O O . ARG A 1 567 ? 19.473 -4.134 -26.845 1.00 77.94 567 ARG A O 1
ATOM 4330 N N . LEU A 1 568 ? 20.597 -3.318 -28.613 1.00 79.75 568 LEU A N 1
ATOM 4331 C CA . LEU A 1 568 ? 20.832 -4.608 -29.275 1.00 79.75 568 LEU A CA 1
ATOM 4332 C C . LEU A 1 568 ? 22.281 -5.098 -29.190 1.00 79.75 568 LEU A C 1
ATOM 4334 O O . LEU A 1 568 ? 22.516 -6.262 -29.514 1.00 79.75 568 LEU A O 1
ATOM 4338 N N . THR A 1 569 ? 23.237 -4.270 -28.749 1.00 76.25 569 THR A N 1
ATOM 4339 C CA . THR A 1 569 ? 24.618 -4.735 -28.543 1.00 76.25 569 THR A CA 1
ATOM 4340 C C . THR A 1 569 ? 24.659 -5.762 -27.407 1.00 76.25 569 THR A C 1
ATOM 4342 O O . THR A 1 569 ? 24.216 -5.444 -26.296 1.00 76.25 569 THR A O 1
ATOM 4345 N N . PRO A 1 570 ? 25.183 -6.980 -27.650 1.00 67.62 570 PRO A N 1
ATOM 4346 C CA . PRO A 1 570 ? 25.327 -7.997 -26.615 1.00 67.62 570 PRO A CA 1
ATOM 4347 C C . PRO A 1 570 ? 26.201 -7.488 -25.465 1.00 67.62 570 PRO A C 1
ATOM 4349 O O . PRO A 1 570 ? 27.333 -7.063 -25.686 1.00 67.62 570 PRO A O 1
ATOM 4352 N N . GLN A 1 571 ? 25.685 -7.529 -24.237 1.00 70.06 571 GLN A N 1
ATOM 4353 C CA . GLN A 1 571 ? 26.467 -7.192 -23.045 1.00 70.06 571 GLN A CA 1
ATOM 4354 C C . GLN A 1 571 ? 27.349 -8.385 -22.650 1.00 70.06 571 GLN A C 1
ATOM 4356 O O . GLN A 1 571 ? 26.887 -9.525 -22.746 1.00 70.06 571 GLN A O 1
ATOM 4361 N N . PRO A 1 572 ? 28.597 -8.159 -22.204 1.00 74.75 572 PRO A N 1
ATOM 4362 C CA . PRO A 1 572 ? 29.461 -9.237 -21.742 1.00 74.75 572 PRO A CA 1
ATOM 4363 C C . PRO A 1 572 ? 28.861 -9.905 -20.498 1.00 74.75 572 PRO A C 1
ATOM 4365 O O . PRO A 1 572 ? 28.464 -9.241 -19.542 1.00 74.75 572 PRO A O 1
ATOM 4368 N N . ILE A 1 573 ? 28.802 -11.234 -20.516 1.00 83.38 573 ILE A N 1
ATOM 4369 C CA . ILE A 1 573 ? 28.275 -12.068 -19.438 1.00 83.38 573 ILE A CA 1
ATOM 4370 C C . ILE A 1 573 ? 29.451 -12.605 -18.625 1.00 83.38 573 ILE A C 1
ATOM 4372 O O . ILE A 1 573 ? 30.434 -13.102 -19.181 1.00 83.38 573 ILE A O 1
ATOM 4376 N N . LYS A 1 574 ? 29.337 -12.535 -17.299 1.00 85.94 574 LYS A N 1
ATOM 4377 C CA . LYS A 1 574 ? 30.312 -13.114 -16.377 1.00 85.94 574 LYS A CA 1
ATOM 4378 C C . LYS A 1 574 ? 30.055 -14.609 -16.199 1.00 85.94 574 LYS A C 1
ATOM 4380 O O . LYS A 1 574 ? 28.948 -15.028 -15.856 1.00 85.94 574 LYS A O 1
ATOM 4385 N N . LEU A 1 575 ? 31.083 -15.412 -16.435 1.00 89.88 575 LEU A N 1
ATOM 4386 C CA . LEU A 1 575 ? 31.080 -16.862 -16.283 1.00 89.88 575 LEU A CA 1
ATOM 4387 C C . LEU A 1 575 ? 32.050 -17.253 -15.168 1.00 89.88 575 LEU A C 1
ATOM 4389 O O . LEU A 1 575 ? 33.142 -16.688 -15.064 1.00 89.88 575 LEU A O 1
ATOM 4393 N N . ARG A 1 576 ? 31.652 -18.228 -14.351 1.00 90.62 576 ARG A N 1
ATOM 4394 C CA . ARG A 1 576 ? 32.404 -18.687 -13.181 1.00 90.62 576 ARG A CA 1
ATOM 4395 C C . ARG A 1 576 ? 32.410 -20.207 -13.080 1.00 90.62 576 ARG A C 1
ATOM 4397 O O . ARG A 1 576 ? 31.411 -20.849 -13.403 1.00 90.62 576 ARG A O 1
ATOM 4404 N N . ALA A 1 577 ? 33.520 -20.761 -12.606 1.00 91.75 577 ALA A N 1
ATOM 4405 C CA . ALA A 1 577 ? 33.646 -22.145 -12.170 1.00 91.75 577 ALA A CA 1
ATOM 4406 C C . ALA A 1 577 ? 34.390 -22.208 -10.831 1.00 91.75 577 ALA A C 1
ATOM 4408 O O . ALA A 1 577 ? 35.375 -21.493 -10.631 1.00 91.75 577 ALA A O 1
ATOM 4409 N N . ASP A 1 578 ? 33.940 -23.092 -9.945 1.00 90.75 578 ASP A N 1
ATOM 4410 C CA . ASP A 1 578 ? 34.493 -23.234 -8.597 1.00 90.75 578 ASP A CA 1
ATOM 4411 C C . ASP A 1 578 ? 35.241 -24.574 -8.528 1.00 90.75 578 ASP A C 1
ATOM 4413 O O . ASP A 1 578 ? 34.663 -25.633 -8.807 1.00 90.75 578 ASP A O 1
ATOM 4417 N N . ILE A 1 579 ? 36.528 -24.531 -8.181 1.00 91.88 579 ILE A N 1
ATOM 4418 C CA . ILE A 1 579 ? 37.428 -25.689 -8.160 1.00 91.88 579 ILE A CA 1
ATOM 4419 C C . ILE A 1 579 ? 38.111 -25.830 -6.797 1.00 91.88 579 ILE A C 1
ATOM 4421 O O . ILE A 1 579 ? 38.395 -24.858 -6.104 1.00 91.88 579 ILE A O 1
ATOM 4425 N N . GLU A 1 580 ? 38.386 -27.065 -6.413 1.00 91.31 580 GLU A N 1
ATOM 4426 C CA . GLU A 1 580 ? 39.144 -27.440 -5.227 1.00 91.31 580 GLU A CA 1
ATOM 4427 C C . GLU A 1 580 ? 40.462 -28.070 -5.687 1.00 91.31 580 GLU A C 1
ATOM 4429 O O . GLU A 1 580 ? 40.446 -29.004 -6.490 1.00 91.31 580 GLU A O 1
ATOM 4434 N N . LEU A 1 581 ? 41.589 -27.534 -5.215 1.00 89.00 581 LEU A N 1
ATOM 4435 C CA . LEU A 1 581 ? 42.938 -27.974 -5.571 1.00 89.00 581 LEU A CA 1
ATOM 4436 C C . LEU A 1 581 ? 43.694 -28.407 -4.320 1.00 89.00 581 LEU A C 1
ATOM 4438 O O . LEU A 1 581 ? 43.893 -27.616 -3.398 1.00 89.00 581 LEU A O 1
ATOM 4442 N N . THR A 1 582 ? 44.176 -29.646 -4.319 1.00 89.50 582 THR A N 1
ATOM 4443 C CA . THR A 1 582 ? 44.940 -30.214 -3.203 1.00 89.50 582 THR A CA 1
ATOM 4444 C C . THR A 1 582 ? 46.224 -30.854 -3.707 1.00 89.50 582 THR A C 1
ATOM 4446 O O . THR A 1 582 ? 46.191 -31.662 -4.629 1.00 89.50 582 THR A O 1
ATOM 4449 N N . CYS A 1 583 ? 47.361 -30.542 -3.086 1.00 88.69 583 CYS A N 1
ATOM 4450 C CA . CYS A 1 583 ? 48.621 -31.245 -3.312 1.00 88.69 583 CYS A CA 1
ATOM 4451 C C . CYS A 1 583 ? 49.360 -31.390 -1.979 1.00 88.69 583 CYS A C 1
ATOM 4453 O O . CYS A 1 583 ? 49.696 -30.392 -1.344 1.00 88.69 583 CYS A O 1
ATOM 4455 N N . PHE A 1 584 ? 49.593 -32.633 -1.552 1.00 85.88 584 PHE A N 1
ATOM 4456 C CA . PHE A 1 584 ? 50.205 -32.958 -0.256 1.00 85.88 584 PHE A CA 1
ATOM 4457 C C . PHE A 1 584 ? 51.722 -33.192 -0.342 1.00 85.88 584 PHE A C 1
ATOM 4459 O O . PHE A 1 584 ? 52.342 -33.626 0.628 1.00 85.88 584 PHE A O 1
ATOM 4466 N N . GLN A 1 585 ? 52.334 -32.928 -1.500 1.00 85.12 585 GLN A N 1
ATOM 4467 C CA . GLN A 1 585 ? 53.781 -33.023 -1.665 1.00 85.12 585 GLN A CA 1
ATOM 4468 C C . GLN A 1 585 ? 54.502 -31.830 -1.006 1.00 85.12 585 GLN A C 1
ATOM 4470 O O . GLN A 1 585 ? 53.922 -30.747 -0.899 1.00 85.12 585 GLN A O 1
ATOM 4475 N N . PRO A 1 586 ? 55.789 -31.969 -0.627 1.00 77.38 586 PRO A N 1
ATOM 4476 C CA . PRO A 1 586 ? 56.574 -30.879 -0.034 1.00 77.38 586 PRO A CA 1
ATOM 4477 C C . PRO A 1 586 ? 56.639 -29.599 -0.887 1.00 77.38 586 PRO A C 1
ATOM 4479 O O . PRO A 1 586 ? 56.794 -28.508 -0.348 1.00 77.38 586 PRO A O 1
ATOM 4482 N N . THR A 1 587 ? 56.486 -29.716 -2.210 1.00 83.81 587 THR A N 1
ATOM 4483 C CA . THR A 1 587 ? 56.437 -28.605 -3.179 1.00 83.81 587 THR A CA 1
ATOM 4484 C C . THR A 1 587 ? 55.008 -28.241 -3.612 1.00 83.81 587 THR A C 1
ATOM 4486 O O . THR A 1 587 ? 54.809 -27.627 -4.660 1.00 83.81 587 THR A O 1
ATOM 4489 N N . GLY A 1 588 ? 53.987 -28.612 -2.830 1.00 81.00 588 GLY A N 1
ATOM 4490 C CA . GLY A 1 588 ? 52.578 -28.532 -3.234 1.00 81.00 588 GLY A CA 1
ATOM 4491 C C . GLY A 1 588 ? 52.073 -27.128 -3.582 1.00 81.00 588 GLY A C 1
ATOM 4492 O O . GLY A 1 588 ? 51.254 -26.975 -4.484 1.00 81.00 588 GLY A O 1
ATOM 4493 N N . ILE A 1 589 ? 52.600 -26.078 -2.943 1.00 83.75 589 ILE A N 1
ATOM 4494 C CA . ILE A 1 589 ? 52.229 -24.686 -3.260 1.00 83.75 589 ILE A CA 1
ATOM 4495 C C . ILE A 1 589 ? 52.710 -24.292 -4.663 1.00 83.75 589 ILE A C 1
ATOM 4497 O O . ILE A 1 589 ? 51.979 -23.637 -5.409 1.00 83.75 589 ILE A O 1
ATOM 4501 N N . ASP A 1 590 ? 53.922 -24.697 -5.037 1.00 85.06 590 ASP A N 1
ATOM 4502 C CA . ASP A 1 590 ? 54.487 -24.386 -6.351 1.00 85.06 590 ASP A CA 1
ATOM 4503 C C . ASP A 1 590 ? 53.813 -25.210 -7.454 1.00 85.06 590 ASP A C 1
ATOM 4505 O O . ASP A 1 590 ? 53.592 -24.700 -8.554 1.00 85.06 590 ASP A O 1
ATOM 4509 N N . ALA A 1 591 ? 53.385 -26.435 -7.138 1.00 87.38 591 ALA A N 1
ATOM 4510 C CA . ALA A 1 591 ? 52.530 -27.244 -8.004 1.00 87.38 591 ALA A CA 1
ATOM 4511 C C . ALA A 1 591 ? 51.177 -26.564 -8.279 1.00 87.38 591 ALA A C 1
ATOM 4513 O O . ALA A 1 591 ? 50.784 -26.401 -9.433 1.00 87.38 591 ALA A O 1
ATOM 4514 N N . ILE A 1 592 ? 50.497 -26.069 -7.236 1.00 89.06 592 ILE A N 1
ATOM 4515 C CA . ILE A 1 592 ? 49.220 -25.351 -7.383 1.00 89.06 592 ILE A CA 1
ATOM 4516 C C . ILE A 1 592 ? 49.396 -24.073 -8.213 1.00 89.06 592 ILE A C 1
ATOM 4518 O O . ILE A 1 592 ? 48.593 -23.807 -9.107 1.00 89.06 592 ILE A O 1
ATOM 4522 N N . LYS A 1 593 ? 50.458 -23.292 -7.974 1.00 88.69 593 LYS A N 1
ATOM 4523 C CA . LYS A 1 593 ? 50.747 -22.088 -8.771 1.00 88.69 593 LYS A CA 1
ATOM 4524 C C . LYS A 1 593 ? 50.968 -22.422 -10.244 1.00 88.69 593 LYS A C 1
ATOM 4526 O O . LYS A 1 593 ? 50.350 -21.786 -11.093 1.00 88.69 593 LYS A O 1
ATOM 4531 N N . ARG A 1 594 ? 51.794 -23.430 -10.554 1.00 88.50 594 ARG A N 1
ATOM 4532 C CA . ARG A 1 594 ? 52.033 -23.868 -11.940 1.00 88.50 594 ARG A CA 1
ATOM 4533 C C . ARG A 1 594 ? 50.751 -24.341 -12.617 1.00 88.50 594 ARG A C 1
ATOM 4535 O O . ARG A 1 594 ? 50.505 -23.956 -13.757 1.00 88.50 594 ARG A O 1
ATOM 4542 N N . ALA A 1 595 ? 49.920 -25.105 -11.910 1.00 90.06 595 ALA A N 1
ATOM 4543 C CA . ALA A 1 595 ? 48.645 -25.573 -12.434 1.00 90.06 595 ALA A CA 1
ATOM 4544 C C . ALA A 1 595 ? 47.701 -24.404 -12.764 1.00 90.06 595 ALA A C 1
ATOM 4546 O O . ALA A 1 595 ? 47.155 -24.355 -13.863 1.00 90.06 595 ALA A O 1
ATOM 4547 N N . LEU A 1 596 ? 47.569 -23.417 -11.870 1.00 90.88 596 LEU A N 1
ATOM 4548 C CA . LEU A 1 596 ? 46.750 -22.223 -12.114 1.00 90.88 596 LEU A CA 1
ATOM 4549 C C . LEU A 1 596 ? 47.276 -21.379 -13.283 1.00 90.88 596 LEU A C 1
ATOM 4551 O O . LEU A 1 596 ? 46.487 -20.953 -14.124 1.00 90.88 596 LEU A O 1
ATOM 4555 N N . THR A 1 597 ? 48.595 -21.192 -13.393 1.00 90.94 597 THR A N 1
ATOM 4556 C CA . THR A 1 597 ? 49.206 -20.484 -14.530 1.00 90.94 597 THR A CA 1
ATOM 4557 C C . THR A 1 597 ? 48.974 -21.218 -15.854 1.00 90.94 597 THR A C 1
ATOM 4559 O O . THR A 1 597 ? 48.720 -20.572 -16.869 1.00 90.94 597 THR A O 1
ATOM 4562 N N . ALA A 1 598 ? 48.996 -22.556 -15.859 1.00 90.50 598 ALA A N 1
ATOM 4563 C CA . ALA A 1 598 ? 48.658 -23.347 -17.042 1.00 90.50 598 ALA A CA 1
ATOM 4564 C C . ALA A 1 598 ? 47.193 -23.148 -17.472 1.00 90.50 598 ALA A C 1
ATOM 4566 O O . ALA A 1 598 ? 46.916 -23.064 -18.666 1.00 90.50 598 ALA A O 1
ATOM 4567 N N . GLY A 1 599 ? 46.268 -23.003 -16.517 1.00 89.31 599 GLY A N 1
ATOM 4568 C CA . GLY A 1 599 ? 44.870 -22.655 -16.792 1.00 89.31 599 GLY A CA 1
ATOM 4569 C C . GLY A 1 599 ? 44.690 -21.243 -17.355 1.00 89.31 599 GLY A C 1
ATOM 4570 O O . GLY A 1 599 ? 43.934 -21.049 -18.305 1.00 89.31 599 GLY A O 1
ATOM 4571 N N . GLU A 1 600 ? 45.410 -20.256 -16.815 1.00 91.06 600 GLU A N 1
ATOM 4572 C CA . GLU A 1 600 ? 45.374 -18.870 -17.309 1.00 91.06 600 GLU A CA 1
ATOM 4573 C C . GLU A 1 600 ? 46.005 -18.721 -18.702 1.00 91.06 600 GLU A C 1
ATOM 4575 O O . GLU A 1 600 ? 45.565 -17.884 -19.487 1.00 91.06 600 GLU A O 1
ATOM 4580 N N . ALA A 1 601 ? 46.969 -19.571 -19.068 1.00 89.81 601 ALA A N 1
ATOM 4581 C CA . ALA A 1 601 ? 47.583 -19.572 -20.399 1.00 89.81 601 ALA A CA 1
ATOM 4582 C C . ALA A 1 601 ? 46.615 -19.970 -21.536 1.00 89.81 601 ALA A C 1
ATOM 4584 O O . ALA A 1 601 ? 46.893 -19.688 -22.700 1.00 89.81 601 ALA A O 1
ATOM 4585 N N . VAL A 1 602 ? 45.472 -20.590 -21.214 1.00 89.94 602 VAL A N 1
ATOM 4586 C CA . VAL A 1 602 ? 44.400 -20.934 -22.174 1.00 89.94 602 VAL A CA 1
ATOM 4587 C C . VAL A 1 602 ? 43.521 -19.714 -22.516 1.00 89.94 602 VAL A C 1
ATOM 4589 O O . VAL A 1 602 ? 42.680 -19.768 -23.414 1.00 89.94 602 VAL A O 1
ATOM 4592 N N . SER A 1 603 ? 43.720 -18.593 -21.818 1.00 87.75 603 SER A N 1
ATOM 4593 C CA . SER A 1 603 ? 43.022 -17.329 -22.042 1.00 87.75 603 SER A CA 1
ATOM 4594 C C . SER A 1 603 ? 43.190 -16.815 -23.478 1.00 87.75 603 SER A C 1
ATOM 4596 O O . SER A 1 603 ? 44.285 -16.826 -24.035 1.00 87.75 603 SER A O 1
ATOM 4598 N N . THR A 1 604 ? 42.115 -16.279 -24.062 1.00 86.06 604 THR A N 1
ATOM 4599 C CA . THR A 1 604 ? 42.143 -15.616 -25.381 1.00 86.06 604 THR A CA 1
ATOM 4600 C C . THR A 1 604 ? 41.832 -14.126 -25.238 1.00 86.06 604 THR A C 1
ATOM 4602 O O . THR A 1 604 ? 41.279 -13.707 -24.224 1.00 86.06 604 THR A O 1
ATOM 4605 N N . GLU A 1 605 ? 42.157 -13.310 -26.246 1.00 77.56 605 GLU A N 1
ATOM 4606 C CA . GLU A 1 605 ? 41.870 -11.862 -26.225 1.00 77.56 605 GLU A CA 1
ATOM 4607 C C . GLU A 1 605 ? 40.361 -11.565 -26.114 1.00 77.56 605 GLU A C 1
ATOM 4609 O O . GLU A 1 605 ? 39.960 -10.608 -25.455 1.00 77.56 605 GLU A O 1
ATOM 4614 N N . ALA A 1 606 ? 39.517 -12.434 -26.681 1.00 75.00 606 ALA A N 1
ATOM 4615 C CA . ALA A 1 606 ? 38.060 -12.327 -26.603 1.00 75.00 606 ALA A CA 1
ATOM 4616 C C . ALA A 1 606 ? 37.459 -12.884 -25.294 1.00 75.00 606 ALA A C 1
ATOM 4618 O O . ALA A 1 606 ? 36.358 -12.490 -24.914 1.00 75.00 606 ALA A O 1
ATOM 4619 N N . VAL A 1 607 ? 38.154 -13.806 -24.615 1.00 85.19 607 VAL A N 1
ATOM 4620 C CA . VAL A 1 607 ? 37.682 -14.497 -23.403 1.00 85.19 607 VAL A CA 1
ATOM 4621 C C . VAL A 1 607 ? 38.835 -14.584 -22.393 1.00 85.19 607 VAL A C 1
ATOM 4623 O O . VAL A 1 607 ? 39.567 -15.583 -22.373 1.00 85.19 607 VAL A O 1
ATOM 4626 N N . PRO A 1 608 ? 39.037 -13.541 -21.563 1.00 88.06 608 PRO A N 1
ATOM 4627 C CA . PRO A 1 608 ? 40.118 -13.515 -20.590 1.00 88.06 608 PRO A CA 1
ATOM 4628 C C . PRO A 1 608 ? 39.801 -14.396 -19.376 1.00 88.06 608 PRO A C 1
ATOM 4630 O O . PRO A 1 608 ? 38.800 -14.153 -18.698 1.00 88.06 608 PRO A O 1
ATOM 4633 N N . VAL A 1 609 ? 40.635 -15.391 -19.067 1.00 91.12 609 VAL A N 1
ATOM 4634 C CA . VAL A 1 609 ? 40.462 -16.269 -17.890 1.00 91.12 609 VAL A CA 1
ATOM 4635 C C . VAL A 1 609 ? 41.326 -15.770 -16.735 1.00 91.12 609 VAL A C 1
ATOM 4637 O O . VAL A 1 609 ? 42.500 -15.467 -16.924 1.00 91.12 609 VAL A O 1
ATOM 4640 N N . LYS A 1 610 ? 40.753 -15.684 -15.530 1.00 90.38 610 LYS A N 1
ATOM 4641 C CA . LYS A 1 610 ? 41.482 -15.339 -14.300 1.00 90.38 610 LYS A CA 1
ATOM 4642 C C . LYS A 1 610 ? 41.162 -16.316 -13.182 1.00 90.38 610 LYS A C 1
ATOM 4644 O O . LYS A 1 610 ? 39.985 -16.545 -12.894 1.00 90.38 610 LYS A O 1
ATOM 4649 N N . ALA A 1 611 ? 42.193 -16.816 -12.511 1.00 88.88 611 ALA A N 1
ATOM 4650 C CA . ALA A 1 611 ? 42.056 -17.600 -11.296 1.00 88.88 611 ALA A CA 1
ATOM 4651 C C . ALA A 1 611 ? 42.161 -16.706 -10.053 1.00 88.88 611 ALA A C 1
ATOM 4653 O O . ALA A 1 611 ? 42.982 -15.792 -9.979 1.00 88.88 611 ALA A O 1
ATOM 4654 N N . LYS A 1 612 ? 41.331 -16.964 -9.043 1.00 87.62 612 LYS A N 1
ATOM 4655 C CA . LYS A 1 612 ? 41.392 -16.298 -7.738 1.00 87.62 612 LYS A CA 1
ATOM 4656 C C . LYS A 1 612 ? 41.347 -17.335 -6.627 1.00 87.62 612 LYS A C 1
ATOM 4658 O O . LYS A 1 612 ? 40.481 -18.205 -6.624 1.00 87.62 612 LYS A O 1
ATOM 4663 N N . LEU A 1 613 ? 42.266 -17.223 -5.673 1.00 84.38 613 LEU A N 1
ATOM 4664 C CA . LEU A 1 613 ? 42.180 -17.951 -4.409 1.00 84.38 613 LEU A CA 1
ATOM 4665 C C . LEU A 1 613 ? 41.059 -17.338 -3.570 1.00 84.38 613 LEU A C 1
ATOM 4667 O O . LEU A 1 613 ? 41.018 -16.116 -3.424 1.00 84.38 613 LEU A O 1
ATOM 4671 N N . VAL A 1 614 ? 40.190 -18.179 -3.009 1.00 80.50 614 VAL A N 1
ATOM 4672 C CA . VAL A 1 614 ? 39.195 -17.716 -2.034 1.00 80.50 614 VAL A CA 1
ATOM 4673 C C . VAL A 1 614 ? 39.603 -18.122 -0.623 1.00 80.50 614 VAL A C 1
ATOM 4675 O O . VAL A 1 614 ? 39.797 -17.260 0.228 1.00 80.50 614 VAL A O 1
ATOM 4678 N N . ALA A 1 615 ? 39.809 -19.417 -0.394 1.00 79.50 615 ALA A N 1
ATOM 4679 C CA . ALA A 1 615 ? 40.353 -19.973 0.843 1.00 79.50 615 ALA A CA 1
ATOM 4680 C C . ALA A 1 615 ? 40.939 -21.350 0.519 1.00 79.50 615 ALA A C 1
ATOM 4682 O O . ALA A 1 615 ? 40.293 -22.061 -0.236 1.00 79.50 615 ALA A O 1
ATOM 4683 N N . PRO A 1 616 ? 42.099 -21.778 1.041 1.00 79.75 616 PRO A N 1
ATOM 4684 C CA . PRO A 1 616 ? 42.601 -23.128 0.775 1.00 79.75 616 PRO A CA 1
ATOM 4685 C C . PRO A 1 616 ? 41.596 -24.198 1.249 1.00 79.75 616 PRO A C 1
ATOM 4687 O O . PRO A 1 616 ? 41.086 -24.060 2.363 1.00 79.75 616 PRO A O 1
ATOM 4690 N N . PRO A 1 617 ? 41.304 -25.262 0.473 1.00 85.12 617 PRO A N 1
ATOM 4691 C CA . PRO A 1 617 ? 41.793 -25.614 -0.874 1.00 85.12 617 PRO A CA 1
ATOM 4692 C C . PRO A 1 617 ? 40.942 -25.091 -2.066 1.00 85.12 617 PRO A C 1
ATOM 4694 O O . PRO A 1 617 ? 41.078 -25.578 -3.185 1.00 85.12 617 PRO A O 1
ATOM 4697 N N . PHE A 1 618 ? 40.050 -24.119 -1.868 1.00 88.56 618 PHE A N 1
ATOM 4698 C CA . PHE A 1 618 ? 39.098 -23.581 -2.851 1.00 88.56 618 PHE A CA 1
ATOM 4699 C C . PHE A 1 618 ? 39.603 -22.379 -3.674 1.00 88.56 618 PHE A C 1
ATOM 4701 O O . PHE A 1 618 ? 40.042 -21.344 -3.153 1.00 88.56 618 PHE A O 1
ATOM 4708 N N . TYR A 1 619 ? 39.420 -22.482 -4.989 1.00 89.81 619 TYR A N 1
ATOM 4709 C CA . TYR A 1 619 ? 39.768 -21.481 -5.994 1.00 89.81 619 TYR A CA 1
ATOM 4710 C C . TYR A 1 619 ? 38.598 -21.253 -6.957 1.00 89.81 619 TYR A C 1
ATOM 4712 O O . TYR A 1 619 ? 37.769 -22.132 -7.190 1.00 89.81 619 TYR A O 1
ATOM 4720 N N . VAL A 1 620 ? 38.544 -20.063 -7.549 1.00 90.81 620 VAL A N 1
ATOM 4721 C CA . VAL A 1 620 ? 37.513 -19.667 -8.512 1.00 90.81 620 VAL A CA 1
ATOM 4722 C C . VAL A 1 620 ? 38.167 -19.264 -9.825 1.00 90.81 620 VAL A C 1
ATOM 4724 O O . VAL A 1 620 ? 39.083 -18.442 -9.842 1.00 90.81 620 VAL A O 1
ATOM 4727 N N . LEU A 1 621 ? 37.662 -19.808 -10.929 1.00 91.56 621 LEU A N 1
ATOM 4728 C CA . LEU A 1 621 ? 37.995 -19.395 -12.289 1.00 91.56 621 LEU A CA 1
ATOM 4729 C C . LEU A 1 621 ? 36.877 -18.505 -12.828 1.00 91.56 621 LEU A C 1
ATOM 4731 O O . LEU A 1 621 ? 35.712 -18.901 -12.821 1.00 91.56 621 LEU A O 1
ATOM 4735 N N . GLY A 1 622 ? 37.222 -17.309 -13.300 1.00 90.56 622 GLY A N 1
ATOM 4736 C CA . GLY A 1 622 ? 36.265 -16.356 -13.861 1.00 90.56 622 GLY A CA 1
ATOM 4737 C C . GLY A 1 622 ? 36.665 -15.859 -15.246 1.00 90.56 622 GLY A C 1
ATOM 4738 O O . GLY A 1 622 ? 37.848 -15.652 -15.517 1.00 90.56 622 GLY A O 1
ATOM 4739 N N . THR A 1 623 ? 35.673 -15.615 -16.102 1.00 90.19 623 THR A N 1
ATOM 4740 C CA . THR A 1 623 ? 35.843 -14.916 -17.384 1.00 90.19 623 THR A CA 1
ATOM 4741 C C . THR A 1 623 ? 34.640 -14.028 -17.706 1.00 90.19 623 THR A C 1
ATOM 4743 O O . THR A 1 623 ? 33.542 -14.255 -17.202 1.00 90.19 623 THR A O 1
ATOM 4746 N N . ASN A 1 624 ? 34.847 -13.015 -18.549 1.00 88.31 624 ASN A N 1
ATOM 4747 C CA . ASN A 1 624 ? 33.787 -12.182 -19.111 1.00 88.31 624 ASN A CA 1
ATOM 4748 C C . ASN A 1 624 ? 33.750 -12.427 -20.623 1.00 88.31 624 ASN A C 1
ATOM 4750 O O . ASN A 1 624 ? 34.733 -12.136 -21.299 1.00 88.31 624 ASN A O 1
ATOM 4754 N N . ALA A 1 625 ? 32.635 -12.938 -21.146 1.00 84.50 625 ALA A N 1
ATOM 4755 C CA . ALA A 1 625 ? 32.489 -13.270 -22.562 1.00 84.50 625 ALA A CA 1
ATOM 4756 C C . ALA A 1 625 ? 31.157 -12.749 -23.115 1.00 84.50 625 ALA A C 1
ATOM 4758 O O . ALA A 1 625 ? 30.130 -12.793 -22.440 1.00 84.50 625 ALA A O 1
ATOM 4759 N N . THR A 1 626 ? 31.156 -12.260 -24.353 1.00 81.88 626 THR A N 1
ATOM 4760 C CA . THR A 1 626 ? 29.926 -11.880 -25.074 1.00 81.88 626 THR A CA 1
ATOM 4761 C C . THR A 1 626 ? 29.167 -13.102 -25.590 1.00 81.88 626 THR A C 1
ATOM 4763 O O . THR A 1 626 ? 27.940 -13.079 -25.665 1.00 81.88 626 THR A O 1
ATOM 4766 N N . ASP A 1 627 ? 29.887 -14.184 -25.893 1.00 81.75 627 ASP A N 1
ATOM 4767 C CA . ASP A 1 627 ? 29.329 -15.483 -26.250 1.00 81.75 627 ASP A CA 1
ATOM 4768 C C . ASP A 1 627 ? 29.442 -16.458 -25.070 1.00 81.75 627 ASP A C 1
ATOM 4770 O O . ASP A 1 627 ? 30.531 -16.818 -24.612 1.00 81.75 627 ASP A O 1
ATOM 4774 N N . LYS A 1 628 ? 28.281 -16.907 -24.589 1.00 80.56 628 LYS A N 1
ATOM 4775 C CA . LYS A 1 628 ? 28.165 -17.858 -23.484 1.00 80.56 628 LYS A CA 1
ATOM 4776 C C . LYS A 1 628 ? 28.775 -19.219 -23.823 1.00 80.56 628 LYS A C 1
ATOM 4778 O O . LYS A 1 628 ? 29.353 -19.839 -22.936 1.00 80.56 628 LYS A O 1
ATOM 4783 N N . VAL A 1 629 ? 28.619 -19.700 -25.057 1.00 84.00 629 VAL A N 1
ATOM 4784 C CA . VAL A 1 629 ? 29.084 -21.038 -25.453 1.00 84.00 629 VAL A CA 1
ATOM 4785 C C . VAL A 1 629 ? 30.603 -21.039 -25.532 1.00 84.00 629 VAL A C 1
ATOM 4787 O O . VAL A 1 629 ? 31.247 -21.829 -24.845 1.00 84.00 629 VAL A O 1
ATOM 4790 N N . ALA A 1 630 ? 31.173 -20.073 -26.257 1.00 84.19 630 ALA A N 1
ATOM 4791 C CA . ALA A 1 630 ? 32.620 -19.911 -26.350 1.00 84.19 630 ALA A CA 1
ATOM 4792 C C . ALA A 1 630 ? 33.270 -19.702 -24.969 1.00 84.19 630 ALA A C 1
ATOM 4794 O O . ALA A 1 630 ? 34.312 -20.285 -24.673 1.00 84.19 630 ALA A O 1
ATOM 4795 N N . GLY A 1 631 ? 32.638 -18.917 -24.089 1.00 86.31 631 GLY A N 1
ATOM 4796 C CA . GLY A 1 631 ? 33.147 -18.686 -22.739 1.00 86.31 631 GLY A CA 1
ATOM 4797 C C . GLY A 1 631 ? 33.141 -19.933 -21.843 1.00 86.31 631 GLY A C 1
ATOM 4798 O O . GLY A 1 631 ? 34.083 -20.139 -21.077 1.00 86.31 631 GLY A O 1
ATOM 4799 N N . VAL A 1 632 ? 32.116 -20.788 -21.953 1.00 89.31 632 VAL A N 1
ATOM 4800 C CA . VAL A 1 632 ? 32.058 -22.073 -21.233 1.00 89.31 632 VAL A CA 1
ATOM 4801 C C . VAL A 1 632 ? 33.140 -23.024 -21.741 1.00 89.31 632 VAL A C 1
ATOM 4803 O O . VAL A 1 632 ? 33.867 -23.585 -20.925 1.00 89.31 632 VAL A O 1
ATOM 4806 N N . GLU A 1 633 ? 33.315 -23.146 -23.059 1.00 89.69 633 GLU A N 1
ATOM 4807 C CA . GLU A 1 633 ? 34.340 -24.018 -23.649 1.00 89.69 633 GLU A CA 1
ATOM 4808 C C . GLU A 1 633 ? 35.764 -23.635 -23.220 1.00 89.69 633 GLU A C 1
ATOM 4810 O O . GLU A 1 633 ? 36.589 -24.505 -22.937 1.00 89.69 633 GLU A O 1
ATOM 4815 N N . VAL A 1 634 ? 36.074 -22.335 -23.162 1.00 91.25 634 VAL A N 1
ATOM 4816 C CA . VAL A 1 634 ? 37.395 -21.852 -22.726 1.00 91.25 634 VAL A CA 1
ATOM 4817 C C . VAL A 1 634 ? 37.628 -22.149 -21.240 1.00 91.25 634 VAL A C 1
ATOM 4819 O O . VAL A 1 634 ? 38.718 -22.591 -20.878 1.00 91.25 634 VAL A O 1
ATOM 4822 N N . LEU A 1 635 ? 36.615 -21.978 -20.381 1.00 91.06 635 LEU A N 1
ATOM 4823 C CA . LEU A 1 635 ? 36.721 -22.344 -18.964 1.00 91.06 635 LEU A CA 1
ATOM 4824 C C . LEU A 1 635 ? 36.871 -23.858 -18.758 1.00 91.06 635 LEU A C 1
ATOM 4826 O O . LEU A 1 635 ? 37.653 -24.271 -17.906 1.00 91.06 635 LEU A O 1
ATOM 4830 N N . GLU A 1 636 ? 36.175 -24.693 -19.535 1.00 93.38 636 GLU A N 1
ATOM 4831 C CA . GLU A 1 636 ? 36.349 -26.152 -19.479 1.00 93.38 636 GLU A CA 1
ATOM 4832 C C . GLU A 1 636 ? 37.766 -26.566 -19.897 1.00 93.38 636 GLU A C 1
ATOM 4834 O O . GLU A 1 636 ? 38.404 -27.360 -19.205 1.00 93.38 636 GLU A O 1
ATOM 4839 N N . LYS A 1 637 ? 38.311 -25.966 -20.964 1.00 92.31 637 LYS A N 1
ATOM 4840 C CA . LYS A 1 637 ? 39.706 -26.193 -21.379 1.00 92.31 637 LYS A CA 1
ATOM 4841 C C . LYS A 1 637 ? 40.709 -25.750 -20.312 1.00 92.31 637 LYS A C 1
ATOM 4843 O O . LYS A 1 637 ? 41.694 -26.449 -20.088 1.00 92.31 637 LYS A O 1
ATOM 4848 N N . ALA A 1 638 ? 40.458 -24.626 -19.639 1.00 92.56 638 ALA A N 1
ATOM 4849 C CA . ALA A 1 638 ? 41.296 -24.168 -18.534 1.00 92.56 638 ALA A CA 1
ATOM 4850 C C . ALA A 1 638 ? 41.274 -25.160 -17.357 1.00 92.56 638 ALA A C 1
ATOM 4852 O O . ALA A 1 638 ? 42.329 -25.482 -16.818 1.00 92.56 638 ALA A O 1
ATOM 4853 N N . ILE A 1 639 ? 40.106 -25.704 -16.995 1.00 93.31 639 ILE A N 1
ATOM 4854 C CA . ILE A 1 639 ? 39.977 -26.724 -15.938 1.00 93.31 639 ILE A CA 1
ATOM 4855 C C . ILE A 1 639 ? 40.765 -27.992 -16.291 1.00 93.31 639 ILE A C 1
ATOM 4857 O O . ILE A 1 639 ? 41.496 -28.504 -15.444 1.00 93.31 639 ILE A O 1
ATOM 4861 N N . GLU A 1 640 ? 40.662 -28.480 -17.529 1.00 93.62 640 GLU A N 1
ATOM 4862 C CA . GLU A 1 640 ? 41.414 -29.661 -17.977 1.00 93.62 640 GLU A CA 1
ATOM 4863 C C . GLU A 1 640 ? 42.933 -29.419 -17.978 1.00 93.62 640 GLU A C 1
ATOM 4865 O O . GLU A 1 640 ? 43.695 -30.292 -17.561 1.00 93.62 640 GLU A O 1
ATOM 4870 N N . ALA A 1 641 ? 43.388 -28.220 -18.358 1.00 92.56 641 ALA A N 1
ATOM 4871 C CA . ALA A 1 641 ? 44.803 -27.850 -18.293 1.00 92.56 641 ALA A CA 1
ATOM 4872 C C . ALA A 1 641 ? 45.335 -27.825 -16.848 1.00 92.56 641 ALA A C 1
ATOM 4874 O O . ALA A 1 641 ? 46.402 -28.377 -16.573 1.00 92.56 641 ALA A O 1
ATOM 4875 N N . ILE A 1 642 ? 44.571 -27.249 -15.909 1.00 92.81 642 ILE A N 1
ATOM 4876 C CA . ILE A 1 642 ? 44.923 -27.237 -14.477 1.00 92.81 642 ILE A CA 1
ATOM 4877 C C . ILE A 1 642 ? 44.950 -28.672 -13.936 1.00 92.81 642 ILE A C 1
ATOM 4879 O O . ILE A 1 642 ? 45.868 -29.039 -13.204 1.00 92.81 642 ILE A O 1
ATOM 4883 N N . LYS A 1 643 ? 43.973 -29.502 -14.322 1.00 93.12 643 LYS A N 1
ATOM 4884 C CA . LYS A 1 643 ? 43.879 -30.904 -13.905 1.00 93.12 643 LYS A CA 1
ATOM 4885 C C . LYS A 1 643 ? 45.075 -31.729 -14.384 1.00 93.12 643 LYS A C 1
ATOM 4887 O O . LYS A 1 643 ? 45.622 -32.504 -13.606 1.00 93.12 643 LYS A O 1
ATOM 4892 N N . ALA A 1 644 ? 45.496 -31.560 -15.636 1.00 91.50 644 ALA A N 1
ATOM 4893 C CA . ALA A 1 644 ? 46.666 -32.251 -16.170 1.00 91.50 644 ALA A CA 1
ATOM 4894 C C . ALA A 1 644 ? 47.952 -31.847 -15.429 1.00 91.50 644 ALA A C 1
ATOM 4896 O O . ALA A 1 644 ? 48.703 -32.716 -14.990 1.00 91.50 644 ALA A O 1
ATOM 4897 N N . ALA A 1 645 ? 48.159 -30.542 -15.225 1.00 91.38 645 ALA A N 1
ATOM 4898 C CA . ALA A 1 645 ? 49.343 -30.012 -14.554 1.00 91.38 645 ALA A CA 1
ATOM 4899 C C . ALA A 1 645 ? 49.430 -30.427 -13.074 1.00 91.38 645 ALA A C 1
ATOM 4901 O O . ALA A 1 645 ? 50.499 -30.800 -12.600 1.00 91.38 645 ALA A O 1
ATOM 4902 N N . ILE A 1 646 ? 48.311 -30.408 -12.338 1.00 90.44 646 ILE A N 1
ATOM 4903 C CA . ILE A 1 646 ? 48.324 -30.768 -10.913 1.00 90.44 646 ILE A CA 1
ATOM 4904 C C . ILE A 1 646 ? 48.516 -32.275 -10.694 1.00 90.44 646 ILE A C 1
ATOM 4906 O O . ILE A 1 646 ? 49.138 -32.667 -9.709 1.00 90.44 646 ILE A O 1
ATOM 4910 N N . HIS A 1 647 ? 48.032 -33.121 -11.613 1.00 90.69 647 HIS A N 1
ATOM 4911 C CA . HIS A 1 647 ? 48.229 -34.572 -11.542 1.00 90.69 647 HIS A CA 1
ATOM 4912 C C . HIS A 1 647 ? 49.679 -34.993 -11.806 1.00 90.69 647 HIS A C 1
ATOM 4914 O O . HIS A 1 647 ? 50.144 -35.942 -11.177 1.00 90.69 647 HIS A O 1
ATOM 4920 N N . GLU A 1 648 ? 50.398 -34.300 -12.696 1.00 88.19 648 GLU A N 1
ATOM 4921 C CA . GLU A 1 648 ? 51.831 -34.541 -12.931 1.00 88.19 648 GLU A CA 1
ATOM 4922 C C . GLU A 1 648 ? 52.653 -34.316 -11.649 1.00 88.19 648 GLU A C 1
ATOM 4924 O O . GLU A 1 648 ? 53.572 -35.075 -11.345 1.00 88.19 648 GLU A O 1
ATOM 4929 N N . ASP A 1 649 ? 52.229 -33.345 -10.839 1.00 85.94 649 ASP A N 1
ATOM 4930 C CA . ASP A 1 649 ? 52.815 -33.008 -9.542 1.00 85.94 649 ASP A CA 1
ATOM 4931 C C . ASP A 1 649 ? 52.197 -33.781 -8.354 1.00 85.94 649 ASP A C 1
ATOM 4933 O O . ASP A 1 649 ? 52.385 -33.415 -7.194 1.00 85.94 649 ASP A O 1
ATOM 4937 N N . GLY A 1 650 ? 51.425 -34.845 -8.607 1.00 84.75 650 GLY A N 1
ATOM 4938 C CA . GLY A 1 650 ? 50.840 -35.698 -7.563 1.00 84.75 650 GLY A CA 1
ATOM 4939 C C . GLY A 1 650 ? 49.766 -35.035 -6.689 1.00 84.75 650 GLY A C 1
ATOM 4940 O O . GLY A 1 650 ? 49.528 -35.495 -5.570 1.00 84.75 650 GLY A O 1
ATOM 4941 N N . GLY A 1 651 ? 49.134 -33.964 -7.171 1.00 88.75 651 GLY A N 1
ATOM 4942 C CA . GLY A 1 651 ? 47.932 -33.375 -6.586 1.00 88.75 651 GLY A CA 1
ATOM 4943 C C . GLY A 1 651 ? 46.642 -33.802 -7.299 1.00 88.75 651 GLY A C 1
ATOM 4944 O O . GLY A 1 651 ? 46.646 -34.594 -8.243 1.00 88.75 651 GLY A O 1
ATOM 4945 N N . GLU A 1 652 ? 45.518 -33.270 -6.830 1.00 90.12 652 GLU A N 1
ATOM 4946 C CA . GLU A 1 652 ? 44.168 -33.598 -7.290 1.00 90.12 652 GLU A CA 1
ATOM 4947 C C . GLU A 1 652 ? 43.331 -32.320 -7.477 1.00 90.12 652 GLU A C 1
ATOM 4949 O O . GLU A 1 652 ? 43.477 -31.351 -6.725 1.00 90.12 652 GLU A O 1
ATOM 4954 N N . LEU A 1 653 ? 42.462 -32.325 -8.498 1.00 92.12 653 LEU A N 1
ATOM 4955 C CA . LEU A 1 653 ? 41.499 -31.261 -8.795 1.00 92.12 653 LEU A CA 1
ATOM 4956 C C . LEU A 1 653 ? 40.076 -31.814 -8.747 1.00 92.12 653 LEU A C 1
ATOM 4958 O O . LEU A 1 653 ? 39.739 -32.731 -9.499 1.00 92.12 653 LEU A O 1
ATOM 4962 N N . ASN A 1 654 ? 39.218 -31.186 -7.944 1.00 90.81 654 ASN A N 1
ATOM 4963 C CA . ASN A 1 654 ? 37.788 -31.476 -7.895 1.00 90.81 654 ASN A CA 1
ATOM 4964 C C . ASN A 1 654 ? 36.957 -30.249 -8.304 1.00 90.81 654 ASN A C 1
ATOM 4966 O O . ASN A 1 654 ? 37.133 -29.155 -7.774 1.00 90.81 654 ASN A O 1
ATOM 4970 N N . VAL A 1 655 ? 36.025 -30.415 -9.244 1.00 91.75 655 VAL A N 1
ATOM 4971 C CA . VAL A 1 655 ? 35.162 -29.321 -9.720 1.00 91.75 655 VAL A CA 1
ATOM 4972 C C . VAL A 1 655 ? 33.901 -29.272 -8.860 1.00 91.75 655 VAL A C 1
ATOM 4974 O O . VAL A 1 655 ? 33.045 -30.150 -8.960 1.00 91.75 655 VAL A O 1
ATOM 4977 N N . LYS A 1 656 ? 33.759 -28.231 -8.033 1.00 88.88 656 LYS A N 1
ATOM 4978 C CA . LYS A 1 656 ? 32.562 -28.014 -7.201 1.00 88.88 656 LYS A CA 1
ATOM 4979 C C . LYS A 1 656 ? 31.416 -27.413 -8.002 1.00 88.88 656 LYS A C 1
ATOM 4981 O O . LYS A 1 656 ? 30.266 -27.807 -7.824 1.00 88.88 656 LYS A O 1
ATOM 4986 N N . MET A 1 657 ? 31.734 -26.490 -8.906 1.00 88.38 657 MET A N 1
ATOM 4987 C CA . MET A 1 657 ? 30.767 -25.865 -9.800 1.00 88.38 657 MET A CA 1
ATOM 4988 C C . MET A 1 657 ? 31.331 -25.834 -11.213 1.00 88.38 657 MET A C 1
ATOM 4990 O O . MET A 1 657 ? 32.371 -25.228 -11.465 1.00 88.38 657 MET A O 1
ATOM 4994 N N . LYS A 1 658 ? 30.629 -26.489 -12.141 1.00 90.81 658 LYS A N 1
ATOM 4995 C CA . LYS A 1 658 ? 30.947 -26.407 -13.570 1.00 90.81 658 LYS A CA 1
ATOM 4996 C C . LYS A 1 658 ? 30.744 -24.975 -14.087 1.00 90.81 658 LYS A C 1
ATOM 4998 O O . LYS A 1 658 ? 29.911 -24.266 -13.519 1.00 90.81 658 LYS A O 1
ATOM 5003 N N . PRO A 1 659 ? 31.429 -24.571 -15.172 1.00 91.44 659 PRO A N 1
ATOM 5004 C CA . PRO A 1 659 ? 31.293 -23.235 -15.743 1.00 91.44 659 PRO A CA 1
ATOM 5005 C C . PRO A 1 659 ? 29.830 -22.828 -15.968 1.00 91.44 659 PRO A C 1
ATOM 5007 O O . PRO A 1 659 ? 29.099 -23.461 -16.733 1.00 91.44 659 PRO A O 1
ATOM 5010 N N . LYS A 1 660 ? 29.392 -21.764 -15.292 1.00 89.38 660 LYS A N 1
ATOM 5011 C CA . LYS A 1 660 ? 28.027 -21.228 -15.377 1.00 89.38 660 LYS A CA 1
ATOM 5012 C C . LYS A 1 660 ? 28.062 -19.701 -15.409 1.00 89.38 660 LYS A C 1
ATOM 5014 O O . LYS A 1 660 ? 28.957 -19.076 -14.850 1.00 89.38 660 LYS A O 1
ATOM 5019 N N . ALA A 1 661 ? 27.065 -19.098 -16.056 1.00 86.38 661 ALA A N 1
ATOM 5020 C CA . ALA A 1 661 ? 26.806 -17.667 -15.931 1.00 86.38 661 ALA A CA 1
ATOM 5021 C C . ALA A 1 661 ? 26.334 -17.339 -14.515 1.00 86.38 661 ALA A C 1
ATOM 5023 O O . ALA A 1 661 ? 25.425 -18.007 -14.014 1.00 86.38 661 ALA A O 1
ATOM 5024 N N . VAL A 1 662 ? 26.957 -16.327 -13.917 1.00 83.69 662 VAL A N 1
ATOM 5025 C CA . VAL A 1 662 ? 26.689 -15.886 -12.545 1.00 83.69 662 VAL A CA 1
ATOM 5026 C C . VAL A 1 662 ? 26.267 -14.422 -12.524 1.00 83.69 662 VAL A C 1
ATOM 5028 O O . VAL A 1 662 ? 26.775 -13.610 -13.302 1.00 83.69 662 VAL A O 1
ATOM 5031 N N . SER A 1 663 ? 25.315 -14.088 -11.655 1.00 78.81 663 SER A N 1
ATOM 5032 C CA . SER A 1 663 ? 24.935 -12.698 -11.386 1.00 78.81 663 SER A CA 1
ATOM 5033 C C . SER A 1 663 ? 25.864 -12.049 -10.353 1.00 78.81 663 SER A C 1
ATOM 5035 O O . SER A 1 663 ? 26.570 -12.725 -9.605 1.00 78.81 663 SER A O 1
ATOM 5037 N N . GLU A 1 664 ? 25.832 -10.717 -10.256 1.00 72.31 664 GLU A N 1
ATOM 5038 C CA . GLU A 1 664 ? 26.587 -9.990 -9.223 1.00 72.31 664 GLU A CA 1
ATOM 5039 C C . GLU A 1 664 ? 26.157 -10.365 -7.795 1.00 72.31 664 GLU A C 1
ATOM 5041 O O . GLU A 1 664 ? 26.994 -10.394 -6.894 1.00 72.31 664 GLU A O 1
ATOM 5046 N N . SER A 1 665 ? 24.881 -10.712 -7.588 1.00 72.25 665 SER A N 1
ATOM 5047 C CA . SER A 1 665 ? 24.370 -11.173 -6.291 1.00 72.25 665 SER A CA 1
ATOM 5048 C C . SER A 1 665 ? 24.926 -12.549 -5.905 1.00 72.25 665 SER A C 1
ATOM 5050 O O . SER A 1 665 ? 25.375 -12.729 -4.777 1.00 72.25 665 SER A O 1
ATOM 5052 N N . GLU A 1 666 ? 24.979 -13.497 -6.849 1.00 73.81 666 GLU A N 1
ATOM 5053 C CA . GLU A 1 666 ? 25.534 -14.845 -6.627 1.00 73.81 666 GLU A CA 1
ATOM 5054 C C . GLU A 1 666 ? 27.049 -14.812 -6.341 1.00 73.81 666 GLU A C 1
ATOM 5056 O O . GLU A 1 666 ? 27.588 -15.697 -5.671 1.00 73.81 666 GLU A O 1
ATOM 5061 N N . ASP A 1 667 ? 27.758 -13.797 -6.838 1.00 71.31 667 ASP A N 1
ATOM 5062 C CA . ASP A 1 667 ? 29.173 -13.575 -6.531 1.00 71.31 667 ASP A CA 1
ATOM 5063 C C . ASP A 1 667 ? 29.396 -12.982 -5.134 1.00 71.31 667 ASP A C 1
ATOM 5065 O O . ASP A 1 667 ? 30.337 -13.380 -4.444 1.00 71.31 667 ASP A O 1
ATOM 5069 N N . GLN A 1 668 ? 28.536 -12.056 -4.696 1.00 73.12 668 GLN A N 1
ATOM 5070 C CA . GLN A 1 668 ? 28.601 -11.475 -3.349 1.00 73.12 668 GLN A CA 1
ATOM 5071 C C . GLN A 1 668 ? 28.249 -12.504 -2.269 1.00 73.12 668 GLN A C 1
ATOM 5073 O O . GLN A 1 668 ? 28.934 -12.584 -1.248 1.00 73.12 668 GLN A O 1
ATOM 5078 N N . GLU A 1 669 ? 27.228 -13.328 -2.512 1.00 76.25 669 GLU A N 1
ATOM 5079 C CA . GLU A 1 669 ? 26.832 -14.410 -1.608 1.00 76.25 669 GLU A CA 1
ATOM 5080 C C . GLU A 1 669 ? 27.949 -15.446 -1.443 1.00 76.25 669 GLU A C 1
ATOM 5082 O O . GLU A 1 669 ? 28.283 -15.817 -0.316 1.00 76.25 669 GLU A O 1
ATOM 5087 N N . LEU A 1 670 ? 28.589 -15.867 -2.541 1.00 71.75 670 LEU A N 1
ATOM 5088 C CA . LEU A 1 670 ? 29.712 -16.804 -2.477 1.00 71.75 670 LEU A CA 1
ATOM 5089 C C . LEU A 1 670 ? 30.892 -16.212 -1.693 1.00 71.75 670 LEU A C 1
ATOM 5091 O O . LEU A 1 670 ? 31.461 -16.885 -0.832 1.00 71.75 670 LEU A O 1
ATOM 5095 N N . ALA A 1 671 ? 31.241 -14.950 -1.962 1.00 71.62 671 ALA A N 1
ATOM 5096 C CA . ALA A 1 671 ? 32.318 -14.265 -1.256 1.00 71.62 671 ALA A CA 1
ATOM 5097 C C . ALA A 1 671 ? 32.049 -14.182 0.257 1.00 71.62 671 ALA A C 1
ATOM 5099 O O . ALA A 1 671 ? 32.963 -14.407 1.048 1.00 71.62 671 ALA A O 1
ATOM 5100 N N . ALA A 1 672 ? 30.801 -13.930 0.667 1.00 76.31 672 ALA A N 1
ATOM 5101 C CA . ALA A 1 672 ? 30.406 -13.895 2.074 1.00 76.31 672 ALA A CA 1
ATOM 5102 C C . ALA A 1 672 ? 30.455 -15.282 2.741 1.00 76.31 672 ALA A C 1
ATOM 5104 O O . ALA A 1 672 ? 30.991 -15.418 3.843 1.00 76.31 672 ALA A O 1
ATOM 5105 N N . ILE A 1 673 ? 29.948 -16.323 2.067 1.00 73.50 673 ILE A N 1
ATOM 5106 C CA . ILE A 1 673 ? 29.980 -17.711 2.561 1.00 73.50 673 ILE A CA 1
ATOM 5107 C C . ILE A 1 673 ? 31.426 -18.175 2.764 1.00 73.50 673 ILE A C 1
ATOM 5109 O O . ILE A 1 673 ? 31.758 -18.770 3.789 1.00 73.50 673 ILE A O 1
ATOM 5113 N N . MET A 1 674 ? 32.304 -17.879 1.808 1.00 69.12 674 MET A N 1
ATOM 5114 C CA . MET A 1 674 ? 33.694 -18.325 1.859 1.00 69.12 674 MET A CA 1
ATOM 5115 C C . MET A 1 674 ? 34.567 -17.465 2.789 1.00 69.12 674 MET A C 1
ATOM 5117 O O . MET A 1 674 ? 35.494 -17.995 3.398 1.00 69.12 674 MET A O 1
ATOM 5121 N N . ALA A 1 675 ? 34.254 -16.177 2.980 1.00 71.69 675 ALA A N 1
ATOM 5122 C CA . ALA A 1 675 ? 34.895 -15.342 4.003 1.00 71.69 675 ALA A CA 1
ATOM 5123 C C . ALA A 1 675 ? 34.603 -15.855 5.421 1.00 71.69 675 ALA A C 1
ATOM 5125 O O . ALA A 1 675 ? 35.507 -15.907 6.255 1.00 71.69 675 ALA A O 1
ATOM 5126 N N . LYS A 1 676 ? 33.366 -16.304 5.666 1.00 73.25 676 LYS A N 1
ATOM 5127 C CA . LYS A 1 676 ? 32.978 -16.948 6.923 1.00 73.25 676 LYS A CA 1
ATOM 5128 C C . LYS A 1 676 ? 33.743 -18.258 7.151 1.00 73.25 676 LYS A C 1
ATOM 5130 O O . LYS A 1 676 ? 34.295 -18.455 8.227 1.00 73.25 676 LYS A O 1
ATOM 5135 N N . ALA A 1 677 ? 33.861 -19.102 6.123 1.00 65.56 677 ALA A N 1
ATOM 5136 C CA . ALA A 1 677 ? 34.639 -20.343 6.201 1.00 65.56 677 ALA A CA 1
ATOM 5137 C C . ALA A 1 677 ? 36.139 -20.098 6.478 1.00 65.56 677 ALA A C 1
ATOM 5139 O O . ALA A 1 677 ? 36.790 -20.893 7.150 1.00 65.56 677 ALA A O 1
ATOM 5140 N N . ASN A 1 678 ? 36.698 -18.986 5.989 1.00 65.88 678 ASN A N 1
ATOM 5141 C CA . ASN A 1 678 ? 38.087 -18.612 6.263 1.00 65.88 678 ASN A CA 1
ATOM 5142 C C . ASN A 1 678 ? 38.289 -18.119 7.711 1.00 65.88 678 ASN A C 1
ATOM 5144 O O . ASN A 1 678 ? 39.316 -18.421 8.313 1.00 65.88 678 ASN A O 1
ATOM 5148 N N . GLN A 1 679 ? 37.310 -17.407 8.285 1.00 67.50 679 GLN A N 1
ATOM 5149 C CA . GLN A 1 679 ? 37.324 -17.025 9.706 1.00 67.50 679 GLN A CA 1
ATOM 5150 C C . GLN A 1 679 ? 37.255 -18.250 10.625 1.00 67.50 679 GLN A C 1
ATOM 5152 O O . GLN A 1 679 ? 38.050 -18.354 11.552 1.00 67.50 679 GLN A O 1
ATOM 5157 N N . GLU A 1 680 ? 36.377 -19.210 10.322 1.00 63.75 680 GLU A N 1
ATOM 5158 C CA . GLU A 1 680 ? 36.239 -20.453 11.097 1.00 63.75 680 GLU A CA 1
ATOM 5159 C C . GLU A 1 680 ? 37.535 -21.295 11.099 1.00 63.75 680 GLU A C 1
ATOM 5161 O O . GLU A 1 680 ? 37.835 -21.967 12.083 1.00 63.75 680 GLU A O 1
ATOM 5166 N N . ASN A 1 681 ? 38.354 -21.205 10.043 1.00 59.50 681 ASN A N 1
ATOM 5167 C CA . ASN A 1 681 ? 39.648 -21.892 9.952 1.00 59.50 681 ASN A CA 1
ATOM 5168 C C . ASN A 1 681 ? 40.813 -21.164 10.654 1.00 59.50 681 ASN A C 1
ATOM 5170 O O . ASN A 1 681 ? 41.866 -21.772 10.847 1.00 59.50 681 ASN A O 1
ATOM 5174 N N . GLN A 1 682 ? 40.674 -19.884 11.021 1.00 61.06 682 GLN A N 1
ATOM 5175 C CA . GLN A 1 682 ? 41.748 -19.111 11.667 1.00 61.06 682 GLN A CA 1
ATOM 5176 C C . GLN A 1 682 ? 41.768 -19.232 13.201 1.00 61.06 682 GLN A C 1
ATOM 5178 O O . GLN A 1 682 ? 42.788 -18.917 13.809 1.00 61.06 682 GLN A O 1
ATOM 5183 N N . GLU A 1 683 ? 40.693 -19.701 13.843 1.00 50.84 683 GLU A N 1
ATOM 5184 C CA . GLU A 1 683 ? 40.524 -19.604 15.306 1.00 50.84 683 GLU A CA 1
ATOM 5185 C C . GLU A 1 683 ? 41.066 -20.790 16.136 1.00 50.84 683 GLU A C 1
ATOM 5187 O O . GLU A 1 683 ? 40.921 -20.797 17.358 1.00 50.84 683 GLU A O 1
ATOM 5192 N N . ILE A 1 684 ? 41.751 -21.776 15.543 1.00 48.81 684 ILE A N 1
ATOM 5193 C CA . ILE A 1 684 ? 42.314 -22.911 16.304 1.00 48.81 684 ILE A CA 1
ATOM 5194 C C . ILE A 1 684 ? 43.802 -22.672 16.612 1.00 48.81 684 ILE A C 1
ATOM 5196 O O . ILE A 1 684 ? 44.688 -23.084 15.868 1.00 48.81 684 ILE A O 1
ATOM 5200 N N . SER A 1 685 ? 44.078 -22.021 17.744 1.00 38.75 685 SER A N 1
ATOM 5201 C CA . SER A 1 685 ? 45.405 -21.958 18.374 1.00 38.75 685 SER A CA 1
ATOM 5202 C C . SER A 1 685 ? 45.517 -23.061 19.435 1.00 38.75 685 SER A C 1
ATOM 5204 O O . SER A 1 685 ? 45.002 -22.897 20.541 1.00 38.75 685 SER A O 1
ATOM 5206 N N . GLY A 1 686 ? 46.186 -24.172 19.118 1.00 43.25 686 GLY A N 1
ATOM 5207 C CA . GLY A 1 686 ? 46.512 -25.243 20.068 1.00 43.25 686 GLY A CA 1
ATOM 5208 C C . GLY A 1 686 ? 48.009 -25.301 20.375 1.00 43.25 686 GLY A C 1
ATOM 5209 O O . GLY A 1 686 ? 48.777 -25.726 19.519 1.00 43.25 686 GLY A O 1
ATOM 5210 N N . ASP A 1 687 ? 48.415 -24.802 21.547 1.00 43.84 687 ASP A N 1
ATOM 5211 C CA . ASP A 1 687 ? 49.097 -25.575 22.605 1.00 43.84 687 ASP A CA 1
ATOM 5212 C C . ASP A 1 687 ? 49.744 -24.655 23.658 1.00 43.84 687 ASP A C 1
ATOM 5214 O O . ASP A 1 687 ? 50.551 -23.771 23.372 1.00 43.84 687 ASP A O 1
ATOM 5218 N N . SER A 1 688 ? 49.428 -24.912 24.926 1.00 37.06 688 SER A N 1
ATOM 5219 C CA . SER A 1 688 ? 50.307 -24.615 26.058 1.00 37.06 688 SER A CA 1
ATOM 5220 C C . SER A 1 688 ? 50.326 -25.864 26.926 1.00 37.06 688 SER A C 1
ATOM 5222 O O . SER A 1 688 ? 49.430 -26.096 27.733 1.00 37.06 688 SER A O 1
ATOM 5224 N N . ALA A 1 689 ? 51.330 -26.701 26.678 1.00 43.03 689 ALA A N 1
ATOM 5225 C CA . ALA A 1 689 ? 51.719 -27.784 27.557 1.00 43.03 689 ALA A CA 1
ATOM 5226 C C . ALA A 1 689 ? 52.606 -27.206 28.671 1.00 43.03 689 ALA A C 1
ATOM 5228 O O . ALA A 1 689 ? 53.787 -26.950 28.455 1.00 43.03 689 ALA A O 1
ATOM 5229 N N . GLU A 1 690 ? 52.039 -27.014 29.859 1.00 40.25 690 GLU A N 1
ATOM 5230 C CA . GLU A 1 690 ? 52.794 -26.995 31.114 1.00 40.25 690 GLU A CA 1
ATOM 5231 C C . GLU A 1 690 ? 52.270 -28.137 31.983 1.00 40.25 690 GLU A C 1
ATOM 5233 O O . GLU A 1 690 ? 51.358 -27.961 32.782 1.00 40.25 690 GLU A O 1
ATOM 5238 N N . ASP A 1 691 ? 52.825 -29.330 31.773 1.00 42.78 691 ASP A N 1
ATOM 5239 C CA . ASP A 1 691 ? 52.765 -30.422 32.745 1.00 42.78 691 ASP A CA 1
ATOM 5240 C C . ASP A 1 691 ? 53.959 -31.365 32.513 1.00 42.78 691 ASP A C 1
ATOM 5242 O O . ASP A 1 691 ? 53.842 -32.423 31.900 1.00 42.78 691 ASP A O 1
ATOM 5246 N N . SER A 1 692 ? 55.153 -30.937 32.945 1.00 38.50 692 SER A N 1
ATOM 5247 C CA . SER A 1 692 ? 56.242 -31.840 33.359 1.00 38.50 692 SER A CA 1
ATOM 5248 C C . SER A 1 692 ? 57.428 -31.069 33.961 1.00 38.50 692 SER A C 1
ATOM 5250 O O . SER A 1 692 ? 58.359 -30.686 33.252 1.00 38.50 692 SER A O 1
ATOM 5252 N N . ALA A 1 693 ? 57.442 -30.911 35.283 1.00 44.16 693 ALA A N 1
ATOM 5253 C CA . ALA A 1 693 ? 58.677 -30.812 36.060 1.00 44.16 693 ALA A CA 1
ATOM 5254 C C . ALA A 1 693 ? 58.478 -31.584 37.373 1.00 44.16 693 ALA A C 1
ATOM 5256 O O . ALA A 1 693 ? 57.599 -31.263 38.170 1.00 44.16 693 ALA A O 1
ATOM 5257 N N . LEU A 1 694 ? 59.250 -32.662 37.511 1.00 50.62 694 LEU A N 1
ATOM 5258 C CA . LEU A 1 694 ? 59.329 -33.555 38.666 1.00 50.62 694 LEU A CA 1
ATOM 5259 C C . LEU A 1 694 ? 60.098 -32.908 39.827 1.00 50.62 694 LEU A C 1
ATOM 5261 O O . LEU A 1 694 ? 60.846 -31.954 39.629 1.00 50.62 694 LEU A O 1
ATOM 5265 N N . GLU A 1 695 ? 59.900 -33.505 41.002 1.00 41.62 695 GLU A N 1
ATOM 5266 C CA . GLU A 1 695 ? 60.728 -33.445 42.211 1.00 41.62 695 GLU A CA 1
ATOM 5267 C C . GLU A 1 695 ? 62.224 -33.177 41.949 1.00 41.62 695 GLU A C 1
ATOM 5269 O O . GLU A 1 695 ? 62.864 -33.888 41.172 1.00 41.62 695 GLU A O 1
ATOM 5274 N N . ASP A 1 696 ? 62.758 -32.176 42.654 1.00 35.22 696 ASP A N 1
ATOM 5275 C CA . ASP A 1 696 ? 63.752 -32.365 43.724 1.00 35.22 696 ASP A CA 1
ATOM 5276 C C . ASP A 1 696 ? 63.411 -31.430 44.901 1.00 35.22 696 ASP A C 1
ATOM 5278 O O . ASP A 1 696 ? 63.026 -30.261 44.638 1.00 35.22 696 ASP A O 1
#

Secondary structure (DSSP, 8-state):
------SS-SS-TT---TTSS--TT--EE--SB---S-SHHHHTT-GGG-TT--BTTBTTB--S-SSS---TTHHHH-EE--SS---S-S-GGG-----HHHHGGGGTHHHHHHHHHHHHHT-GGGHHHHHTBPSP---STHHHHHHTT--PBPPTTTT-EEEEEE--SHHHHHHHHHHHHHHHHTT---EEEEEE-S-HHHHHHHHHHHHHH-S-SS-EEEEE-TTTHHHHHHHHTTTS-EEEEEE-S-SHHHHHHHHHHEEEEEEEEE-S----SS-S--HHHHHHHT-EEEE----HHHHHHHHHHHHHHTTTTSSBSSSS-SB-----TTTSTHHHHHHHHHSS-----SSS-S----SSSSSSPPTT-EEEEEEEEE-SSEEEEEETTTTT-EEEEEGGGS-SS--S-GGGT--TT-EEEEEEEEEETTTTEEEEESTT--HHHHHHHHHHHHHHHHHHHHHHHHHHHHTT-SS-------------------------------HHHHHHHHIIIIIHHHHHHHSSHHHHHHHTTT-GGGGTT----HHHHHHHHHHHHHHHSPPPEEEEEEEEEE--STTHHHHHHHHHHHHHTT--SSS-EEEEEEETTEEEEEEEESSHHHHHHHHHHHHHHHHHHHHHTT-EEEEEEEEEE--HHHHHHHHHHHHHHHHHHH--------------

Radius of gyration: 35.88 Å; chains: 1; bounding box: 115×78×103 Å

pLDDT: mean 78.73, std 19.7, range [22.28, 98.56]

Organism: NCBI:txid456999